Protein AF-0000000086024291 (afdb_homodimer)

Solvent-accessible surface area (backbone atoms only — not comparable to full-atom values): 33727 Å² total; per-residue (Å²): 112,70,75,60,49,56,37,62,75,71,59,58,36,75,56,66,76,34,39,66,57,50,49,51,51,50,52,50,50,51,49,52,50,50,34,53,48,47,9,52,51,49,25,60,63,49,38,69,53,50,64,57,51,56,54,46,50,54,48,50,55,50,48,58,49,35,72,76,39,66,86,44,56,66,59,50,52,50,47,51,48,46,38,44,68,68,46,65,66,74,35,70,47,54,42,56,42,61,39,50,23,36,37,48,34,48,25,42,29,64,17,15,14,38,36,60,66,70,69,81,46,72,66,45,44,53,47,48,54,55,51,31,55,54,38,31,53,53,44,50,54,50,33,49,54,49,24,53,51,50,49,50,53,48,49,50,50,42,50,49,48,41,62,69,54,70,56,84,55,53,45,59,51,48,50,47,44,51,49,51,54,47,49,49,50,42,43,62,65,37,52,47,49,13,54,50,42,26,70,72,34,85,88,43,46,55,66,53,26,40,50,35,47,52,37,44,52,64,17,18,11,40,40,86,64,59,90,54,39,61,68,83,41,94,58,34,50,60,45,20,50,52,49,38,51,47,52,57,51,43,39,40,53,47,52,39,49,52,50,52,50,50,48,44,66,74,42,47,78,51,68,72,66,74,34,65,42,64,64,72,70,67,77,59,80,67,64,86,83,61,75,89,69,85,75,81,76,63,68,52,64,77,82,83,71,83,82,56,74,80,70,68,129,112,69,73,60,48,57,37,61,76,74,59,56,34,74,56,65,76,34,38,67,58,51,49,50,52,50,53,49,51,50,49,52,50,50,34,54,50,45,10,52,50,48,26,61,63,50,37,68,51,49,63,56,50,56,54,47,52,54,47,49,55,50,49,59,48,36,71,76,40,66,85,45,56,66,59,50,51,50,49,51,48,46,38,43,67,68,45,65,67,73,34,67,47,55,44,56,42,60,37,51,23,36,38,47,34,48,26,44,30,64,17,15,14,39,36,60,65,68,68,81,47,71,67,45,44,53,48,48,54,55,51,32,55,54,37,31,53,52,44,50,54,50,33,51,54,50,24,53,52,50,50,52,52,49,48,50,50,42,51,50,49,42,62,69,55,68,56,84,54,52,46,58,51,50,50,48,44,51,50,51,54,47,49,50,50,41,44,62,66,39,52,47,49,14,52,51,43,25,69,73,35,85,88,43,47,55,65,53,25,41,48,36,47,52,36,43,51,65,16,18,12,39,41,85,62,60,88,54,37,61,69,83,42,94,56,34,51,60,44,20,50,51,49,36,51,47,52,56,50,44,37,40,53,46,52,40,48,52,51,50,51,50,48,44,68,73,41,48,78,52,69,73,66,74,37,63,40,60,60,71,71,66,78,59,79,67,63,86,84,62,75,88,68,85,74,81,74,58,66,48,58,75,81,78,67,63,79,59,70,69,74,68,128

Secondary structure (DSSP, 8-state):
-HHHHHHHHS---HHHHTHHHHHHHHHHHHHHHHHHHHHHHHHHHHHHHHHHHHHHHHHHHHHHHHHH-TT-HHHHHHHHHHHHHTT-S--GGGS--HHHHHHHHHHHHTT----SS---SHHHHHHHHHHHHHHHHHHHHHHHHHHHHHHHHHHHHHHHHHHHHT-S-HHHHHHHHHHHHHHHHHIIIIIHHHHHHHHH-TT--HHHHHHHHHHHHTT---SSS-TT--TT-TTHHHHHHHHHHHHHHHHHHHHHHHHHHHHHHHHTTS-----------------TTS------------------GGG--/-HHHHHHHHS---HHHHTHHHHHHHHHHHHHHHHHHHHHHHHHHHHHHHHHHHHHHHHHHHHHHHHHH-GGGHHHHHHHHHHHHHTT-S--GGGS--HHHHHHHHHHHHTT----SS---SHHHHHHHHHHHHHHHHHHHHHHHHHHHHHHHHHHHHHHHHHHHHT-S-HHHHHHHHHHHHHHHHHIIIIIHHHHHHHHH-TT--HHHHHHHHHHHHTT---SSS-TT--TT-TTHHHHHHHHHHHHHHHHHHHHHHHHHHHHHHHHTTS-----------------TTS---------------TTSGGG--

Nearest PDB structures (foldseek):
  3ukm-assembly1_B  TM=8.456E-01  e=2.265E-11  Homo sapiens
  4xdj-assembly1_A  TM=6.735E-01  e=6.629E-10  Homo sapiens
  7sk1-assembly1_A  TM=6.719E-01  e=2.312E-08  Rattus norvegicus
  6w83-assembly1_B  TM=6.095E-01  e=5.092E-08  Mus musculus
  6w8f-assembly1_B  TM=6.114E-01  e=1.073E-07  Mus musculus

InterPro domains:
  IPR003280 Two pore domain potassium channel [PR01333] (107-135)
  IPR003280 Two pore domain potassium channel [PR01333] (218-227)
  IPR003280 Two pore domain potassium channel [PTHR11003] (22-260)
  IPR013099 Potassium channel domain [PF07885] (93-151)
  IPR013099 Potassium channel domain [PF07885] (188-264)

Foldseek 3Di:
DVLVVVCPVVVCPPCNVCVLVVVLVVLVVVLVVLLLVQLVVLCVPAQVVVVVVLVVVLVVVLVVVCVVVVPCNVVSVVVVVVCVVVVVRLQLLAHSDSLNSSLVSLLLQLLLCQVSYDDDDPVSVVCSVVSNVVSVVSLVVSLVSLLVVVVVVLVVVLVVQCVVVVDQASLVSLVVSLVVLVCVLCVVLQQVVLVVQCVQPVPDDSVRSSVCSVSLLVSVNNNPDDFLSPPPRPPSSVRSVVVSVSSSVSNSSVVSSVVSVVVCVVCSPPRPQPQVLPQPPPPPVPPPPDPPDDDDRDRDRDPPPPPPPVPPD/DVLVVVCPVVVCHPCNVCVLVVVLVVLVVVLVVLLLVQLVVLCVPAQVPVVVVLVVVLVVVLVVVCVVVVPCNVVSVVVVVVCVVVVVRLQLLAHSDSLNSSLVSLLLQLLLCQVSYDDDDPVSVVCSVVSNVVSVVSLVVSLVSLLVVVVVVLVVVLVVQCVVPVDPASLVSLVVSLVVLVCVLCVVLQQVQLVVQCVQPVPDDSVRSSVCSVSLLVSVNNNPDDFLSPPPRPPSSVRSVVVSVSSSVSNSSVVSSVVSVVVCVVCSPPPPQPQQLPQPPPPPVPPPPDPPDDDDRRRHRDPPPPVPPVPPD

Structure (mmCIF, N/CA/C/O backbone):
data_AF-0000000086024291-model_v1
#
loop_
_entity.id
_entity.type
_entity.pdbx_description
1 polymer 'Potassium channel subfamily K member 1'
#
loop_
_atom_site.group_PDB
_atom_site.id
_atom_site.type_symbol
_atom_site.label_atom_id
_atom_site.label_alt_id
_atom_site.label_comp_id
_atom_site.label_asym_id
_atom_site.label_entity_id
_atom_site.label_seq_id
_atom_site.pdbx_PDB_ins_code
_atom_site.Cartn_x
_atom_site.Cartn_y
_atom_site.Cartn_z
_atom_site.occupancy
_atom_site.B_iso_or_equiv
_atom_site.auth_seq_id
_atom_site.auth_comp_id
_atom_site.auth_asym_id
_atom_site.auth_atom_id
_atom_site.pdbx_PDB_model_num
ATOM 1 N N . MET A 1 1 ? -11.961 5.828 49.125 1 30.41 1 MET A N 1
ATOM 2 C CA . MET A 1 1 ? -12.172 7.141 49.719 1 30.41 1 MET A CA 1
ATOM 3 C C . MET A 1 1 ? -11.219 8.172 49.156 1 30.41 1 MET A C 1
ATOM 5 O O . MET A 1 1 ? -11.609 9.305 48.875 1 30.41 1 MET A O 1
ATOM 9 N N . ALA A 1 2 ? -9.828 7.809 49.125 1 36.5 2 ALA A N 1
ATOM 10 C CA . ALA A 1 2 ? -8.805 8.734 48.688 1 36.5 2 ALA A CA 1
ATOM 11 C C . ALA A 1 2 ? -8.945 9.016 47.188 1 36.5 2 ALA A C 1
ATOM 13 O O . ALA A 1 2 ? -8.594 10.102 46.719 1 36.5 2 ALA A O 1
ATOM 14 N N . PHE A 1 3 ? -9.289 7.992 46.375 1 39.38 3 PHE A N 1
ATOM 15 C CA . PHE A 1 3 ? -9.422 8.148 44.906 1 39.38 3 PHE A CA 1
ATOM 16 C C . PHE A 1 3 ? -10.555 9.117 44.594 1 39.38 3 PHE A C 1
ATOM 18 O O . PHE A 1 3 ? -10.438 9.914 43.656 1 39.38 3 PHE A O 1
ATOM 25 N N . PHE A 1 4 ? -11.602 9.125 45.375 1 42.53 4 PHE A N 1
ATOM 26 C CA . PHE A 1 4 ? -12.742 10.016 45.219 1 42.53 4 PHE A CA 1
ATOM 27 C C . PHE A 1 4 ? -12.359 11.453 45.531 1 42.53 4 PHE A C 1
ATOM 29 O O . PHE A 1 4 ? -12.891 12.391 44.938 1 42.53 4 PHE A O 1
ATOM 36 N N . HIS A 1 5 ? -11.516 11.625 46.562 1 39.25 5 HIS A N 1
ATOM 37 C CA . HIS A 1 5 ? -11.188 12.977 47 1 39.25 5 HIS A CA 1
ATOM 38 C C . HIS A 1 5 ? -10.312 13.695 45.969 1 39.25 5 HIS A C 1
ATOM 40 O O . HIS A 1 5 ? -10.383 14.922 45.844 1 39.25 5 HIS A O 1
ATOM 46 N N . TYR A 1 6 ? -9.312 12.922 45.438 1 38 6 TYR A N 1
ATOM 47 C CA . TYR A 1 6 ? -8.445 13.617 44.5 1 38 6 TYR A CA 1
ATOM 48 C C . TYR A 1 6 ? -9.227 14.07 43.281 1 38 6 TYR A C 1
ATOM 50 O O . TYR A 1 6 ? -8.891 15.086 42.656 1 38 6 TYR A O 1
ATOM 58 N N . VAL A 1 7 ? -10.305 13.438 42.938 1 44.09 7 VAL A N 1
ATOM 59 C CA . VAL A 1 7 ? -11.211 13.852 41.875 1 44.09 7 VAL A CA 1
ATOM 60 C C . VAL A 1 7 ? -11.867 15.188 42.25 1 44.09 7 VAL A C 1
ATOM 62 O O . VAL A 1 7 ? -12.055 16.047 41.375 1 44.09 7 VAL A O 1
ATOM 65 N N . ILE A 1 8 ? -12.227 15.406 43.469 1 43.28 8 ILE A N 1
ATOM 66 C CA . ILE A 1 8 ? -12.984 16.578 43.906 1 43.28 8 ILE A CA 1
ATOM 67 C C . ILE A 1 8 ? -12.117 17.828 43.781 1 43.28 8 ILE A C 1
ATOM 69 O O . ILE A 1 8 ? -12.586 18.891 43.344 1 43.28 8 ILE A O 1
ATOM 73 N N . LEU A 1 9 ? -10.969 17.922 44.5 1 40.19 9 LEU A N 1
ATOM 74 C CA . LEU A 1 9 ? -10.227 19.156 44.656 1 40.19 9 LEU A CA 1
ATOM 75 C C . LEU A 1 9 ? -9.656 19.641 43.344 1 40.19 9 LEU A C 1
ATOM 77 O O . LEU A 1 9 ? -9.625 20.828 43.062 1 40.19 9 LEU A O 1
ATOM 81 N N . THR A 1 10 ? -8.781 18.859 42.688 1 44.03 10 THR A N 1
ATOM 82 C CA . THR A 1 10 ? -8.133 19.438 41.531 1 44.03 10 THR A CA 1
ATOM 83 C C . THR A 1 10 ? -9 19.25 40.281 1 44.03 10 THR A C 1
ATOM 85 O O . THR A 1 10 ? -8.703 19.812 39.219 1 44.03 10 THR A O 1
ATOM 88 N N . GLY A 1 11 ? -10.336 19.047 40.312 1 46.47 11 GLY A N 1
ATOM 89 C CA . GLY A 1 11 ? -11.398 18.844 39.312 1 46.47 11 GLY A CA 1
ATOM 90 C C . GLY A 1 11 ? -10.961 18.031 38.125 1 46.47 11 GLY A C 1
ATOM 91 O O . GLY A 1 11 ? -11.703 17.922 37.125 1 46.47 11 GLY A O 1
ATOM 92 N N . LYS A 1 12 ? -9.734 18.156 37.75 1 50 12 LYS A N 1
ATOM 93 C CA . LYS A 1 12 ? -9.281 17.484 36.531 1 50 12 LYS A CA 1
ATOM 94 C C . LYS A 1 12 ? -9.328 15.969 36.688 1 50 12 LYS A C 1
ATOM 96 O O . LYS A 1 12 ? -8.727 15.414 37.594 1 50 12 LYS A O 1
ATOM 101 N N . THR A 1 13 ? -10.453 15.281 36.406 1 50.88 13 THR A N 1
ATOM 102 C CA . THR A 1 13 ? -10.68 13.844 36.469 1 50.88 13 THR A CA 1
ATOM 103 C C . THR A 1 13 ? -9.641 13.109 35.594 1 50.88 13 THR A C 1
ATOM 105 O O . THR A 1 13 ? -9 13.711 34.75 1 50.88 13 THR A O 1
ATOM 108 N N . PHE A 1 14 ? -9.211 11.891 36.219 1 53.06 14 PHE A N 1
ATOM 109 C CA . PHE A 1 14 ? -8.305 11 35.5 1 53.06 14 PHE A CA 1
ATOM 110 C C . PHE A 1 14 ? -8.555 11.078 34 1 53.06 14 PHE A C 1
ATOM 112 O O . PHE A 1 14 ? -7.613 11.047 33.188 1 53.06 14 PHE A O 1
ATOM 119 N N . TYR A 1 15 ? -9.766 11.25 33.719 1 54.44 15 TYR A N 1
ATOM 120 C CA . TYR A 1 15 ? -10.172 11.328 32.312 1 54.44 15 TYR A CA 1
ATOM 121 C C . TYR A 1 15 ? -9.648 12.602 31.672 1 54.44 15 TYR A C 1
ATOM 123 O O . TYR A 1 15 ? -9.172 12.578 30.547 1 54.44 15 TYR A O 1
ATOM 131 N N . THR A 1 16 ? -9.766 13.656 32.375 1 56.88 16 THR A N 1
ATOM 132 C CA . THR A 1 16 ? -9.375 14.93 31.797 1 56.88 16 THR A CA 1
ATOM 133 C C . THR A 1 16 ? -7.855 15 31.625 1 56.88 16 THR A C 1
ATOM 135 O O . THR A 1 16 ? -7.355 15.594 30.672 1 56.88 16 THR A O 1
ATOM 138 N N . LYS A 1 17 ? -7.102 14.461 32.594 1 57.62 17 LYS A N 1
ATOM 139 C CA . LYS A 1 17 ? -5.641 14.516 32.531 1 57.62 17 LYS A CA 1
ATOM 140 C C . LYS A 1 17 ? -5.078 13.562 31.5 1 57.62 17 LYS A C 1
ATOM 142 O O . LYS A 1 17 ? -4.055 13.844 30.875 1 57.62 17 LYS A O 1
ATOM 147 N N . ASN A 1 18 ? -5.824 12.461 31.406 1 67.44 18 ASN A N 1
ATOM 148 C CA . ASN A 1 18 ? -5.262 11.438 30.531 1 67.44 18 ASN A CA 1
ATOM 149 C C . ASN A 1 18 ? -6.145 11.211 29.297 1 67.44 18 ASN A C 1
ATOM 151 O O . ASN A 1 18 ? -6.23 10.094 28.797 1 67.44 18 ASN A O 1
ATOM 155 N N . LYS A 1 19 ? -6.887 12.289 29.031 1 73.12 19 LYS A N 1
ATOM 156 C CA . LYS A 1 19 ? -7.875 12.18 27.953 1 73.12 19 LYS A CA 1
ATOM 157 C C . LYS A 1 19 ? -7.238 11.656 26.672 1 73.12 19 LYS A C 1
ATOM 159 O O . LYS A 1 19 ? -7.809 10.789 26 1 73.12 19 LYS A O 1
ATOM 164 N N . VAL A 1 20 ? -6.125 12.125 26.469 1 75.62 20 VAL A N 1
ATOM 165 C CA . VAL A 1 20 ? -5.465 11.711 25.234 1 75.62 20 VAL A CA 1
ATOM 166 C C . VAL A 1 20 ? -5.043 10.25 25.328 1 75.62 20 VAL A C 1
ATOM 168 O O . VAL A 1 20 ? -5.25 9.469 24.391 1 75.62 20 VAL A O 1
ATOM 171 N N . GLY A 1 21 ? -4.543 9.891 26.5 1 79.38 21 GLY A N 1
ATOM 172 C CA . GLY A 1 21 ? -4.133 8.508 26.703 1 79.38 21 GLY A CA 1
ATOM 173 C C . GLY A 1 21 ? -5.297 7.535 26.703 1 79.38 21 GLY A C 1
ATOM 174 O O . GLY A 1 21 ? -5.188 6.441 26.141 1 79.38 21 GLY A O 1
ATOM 175 N N . LEU A 1 22 ? -6.34 7.961 27.25 1 82.56 22 LEU A N 1
ATOM 176 C CA . LEU A 1 22 ? -7.523 7.109 27.297 1 82.56 22 LEU A CA 1
ATOM 177 C C . LEU A 1 22 ? -8.141 6.957 25.922 1 82.56 22 LEU A C 1
ATOM 179 O O . LEU A 1 22 ? -8.609 5.875 25.562 1 82.56 22 LEU A O 1
ATOM 183 N N . SER A 1 23 ? -8.109 8.023 25.203 1 84.44 23 SER A N 1
ATOM 184 C CA . SER A 1 23 ? -8.625 7.961 23.844 1 84.44 23 SER A CA 1
ATOM 185 C C . SER A 1 23 ? -7.785 7.031 22.969 1 84.44 23 SER A C 1
ATOM 187 O O . SER A 1 23 ? -8.32 6.273 22.156 1 84.44 23 SER A O 1
ATOM 189 N N . LEU A 1 24 ? -6.539 7.098 23.219 1 86.94 24 LEU A N 1
ATOM 190 C CA . LEU A 1 24 ? -5.629 6.234 22.484 1 86.94 24 LEU A CA 1
ATOM 191 C C . LEU A 1 24 ? -5.867 4.766 22.828 1 86.94 24 LEU A C 1
ATOM 193 O O . LEU A 1 24 ? -5.902 3.912 21.953 1 86.94 24 LEU A O 1
ATOM 197 N N . PHE A 1 25 ? -6.008 4.586 24.078 1 88.12 25 PHE A N 1
ATOM 198 C CA . PHE A 1 25 ? -6.262 3.229 24.531 1 88.12 25 PHE A CA 1
ATOM 199 C C . PHE A 1 25 ? -7.586 2.705 24 1 88.12 25 PHE A C 1
ATOM 201 O O . PHE A 1 25 ? -7.66 1.575 23.516 1 88.12 25 PHE A O 1
ATOM 208 N N . PHE A 1 26 ? -8.578 3.492 24.031 1 88.81 26 PHE A N 1
ATOM 209 C CA . PHE A 1 26 ? -9.898 3.104 23.547 1 88.81 26 PHE A CA 1
ATOM 210 C C . PHE A 1 26 ? -9.867 2.838 22.047 1 88.81 26 PHE A C 1
ATOM 212 O O . PHE A 1 26 ? -10.398 1.829 21.578 1 88.81 26 PHE A O 1
ATOM 219 N N . LEU A 1 27 ? -9.273 3.666 21.328 1 90.12 27 LEU A N 1
ATOM 220 C CA . LEU A 1 27 ? -9.219 3.516 19.875 1 90.12 27 LEU A CA 1
ATOM 221 C C . LEU A 1 27 ? -8.414 2.279 19.5 1 90.12 27 LEU A C 1
ATOM 223 O O . LEU A 1 27 ? -8.719 1.623 18.5 1 90.12 27 LEU A O 1
ATOM 227 N N . THR A 1 28 ? -7.434 1.998 20.281 1 91.88 28 THR A N 1
ATOM 228 C CA . THR A 1 28 ? -6.645 0.797 20.031 1 91.88 28 THR A CA 1
ATOM 229 C C . THR A 1 28 ? -7.484 -0.458 20.25 1 91.88 28 THR A C 1
ATOM 231 O O . THR A 1 28 ? -7.422 -1.397 19.453 1 91.88 28 THR A O 1
ATOM 234 N N . ILE A 1 29 ? -8.312 -0.429 21.266 1 92.75 29 ILE A N 1
ATOM 235 C CA . ILE A 1 29 ? -9.188 -1.562 21.547 1 92.75 29 ILE A CA 1
ATOM 236 C C . ILE A 1 29 ? -10.234 -1.698 20.438 1 92.75 29 ILE A C 1
ATOM 238 O O . ILE A 1 29 ? -10.539 -2.809 20 1 92.75 29 ILE A O 1
ATOM 242 N N . VAL A 1 30 ? -10.766 -0.635 20.016 1 93.06 30 VAL A N 1
ATOM 243 C CA . VAL A 1 30 ? -11.742 -0.629 18.922 1 93.06 30 VAL A CA 1
ATOM 244 C C . VAL A 1 30 ? -11.109 -1.219 17.656 1 93.06 30 VAL A C 1
ATOM 246 O O . VAL A 1 30 ? -11.75 -2.002 16.953 1 93.06 30 VAL A O 1
ATOM 249 N N . LEU A 1 31 ? -9.906 -0.853 17.438 1 94.31 31 LEU A N 1
ATOM 250 C CA . LEU A 1 31 ? -9.219 -1.36 16.25 1 94.31 31 LEU A CA 1
ATOM 251 C C . LEU A 1 31 ? -9.008 -2.865 16.344 1 94.31 31 LEU A C 1
ATOM 253 O O . LEU A 1 31 ? -9.188 -3.592 15.367 1 94.31 31 LEU A O 1
ATOM 257 N N . ILE A 1 32 ? -8.641 -3.33 17.531 1 95 32 ILE A N 1
ATOM 258 C CA . ILE A 1 32 ? -8.414 -4.754 17.75 1 95 32 ILE A CA 1
ATOM 259 C C . ILE A 1 32 ? -9.719 -5.523 17.547 1 95 32 ILE A C 1
ATOM 261 O O . ILE A 1 32 ? -9.734 -6.57 16.891 1 95 32 ILE A O 1
ATOM 265 N N . CYS A 1 33 ? -10.805 -5.023 17.984 1 95.44 33 CYS A N 1
ATOM 266 C CA . CYS A 1 33 ? -12.117 -5.645 17.797 1 95.44 33 CYS A CA 1
ATOM 267 C C . CYS A 1 33 ? -12.531 -5.602 16.344 1 95.44 33 CYS A C 1
ATOM 269 O O . CYS A 1 33 ? -13.125 -6.559 15.828 1 95.44 33 CYS A O 1
ATOM 271 N N . TYR A 1 34 ? -12.242 -4.492 15.758 1 96.31 34 TYR A N 1
ATOM 272 C CA . TYR A 1 34 ? -12.555 -4.344 14.344 1 96.31 34 TYR A CA 1
ATOM 273 C C . TYR A 1 34 ? -11.805 -5.375 13.508 1 96.31 34 TYR A C 1
ATOM 275 O O . TYR A 1 34 ? -12.359 -5.949 12.57 1 96.31 34 TYR A O 1
ATOM 283 N N . ILE A 1 35 ? -10.57 -5.613 13.852 1 97.44 35 ILE A N 1
ATOM 284 C CA . ILE A 1 35 ? -9.75 -6.605 13.156 1 97.44 35 ILE A CA 1
ATOM 285 C C . ILE A 1 35 ? -10.328 -8 13.391 1 97.44 35 ILE A C 1
ATOM 287 O O . ILE A 1 35 ? -10.477 -8.781 12.453 1 97.44 35 ILE A O 1
ATOM 291 N N . ALA A 1 36 ? -10.656 -8.289 14.633 1 96.19 36 ALA A N 1
ATOM 292 C CA . ALA A 1 36 ? -11.227 -9.594 14.977 1 96.19 36 ALA A CA 1
ATOM 293 C C . ALA A 1 36 ? -12.547 -9.82 14.242 1 96.19 36 ALA A C 1
ATOM 295 O O . ALA A 1 36 ? -12.805 -10.914 13.742 1 96.19 36 ALA A O 1
ATOM 296 N N . PHE A 1 37 ? -13.297 -8.758 14.172 1 96.88 37 PHE A N 1
ATOM 297 C CA . PHE A 1 37 ? -14.578 -8.836 13.492 1 96.88 37 PHE A CA 1
ATOM 298 C C . PHE A 1 37 ? -14.383 -9.094 12 1 96.88 37 PHE A C 1
ATOM 300 O O . PHE A 1 37 ? -15.07 -9.938 11.422 1 96.88 37 PHE A O 1
ATOM 307 N N . GLY A 1 38 ? -13.555 -8.383 11.398 1 97.19 38 GLY A N 1
ATOM 308 C CA . GLY A 1 38 ? -13.289 -8.594 9.984 1 97.19 38 GLY A CA 1
ATOM 309 C C . GLY A 1 38 ? -12.805 -10 9.68 1 97.19 38 GLY A C 1
ATOM 310 O O . GLY A 1 38 ? -13.242 -10.609 8.695 1 97.19 38 GLY A O 1
ATOM 311 N N . ALA A 1 39 ? -11.875 -10.477 10.523 1 96.31 39 ALA A N 1
ATOM 312 C CA . ALA A 1 39 ? -11.352 -11.828 10.328 1 96.31 39 ALA A CA 1
ATOM 313 C C . ALA A 1 39 ? -12.461 -12.867 10.422 1 96.31 39 ALA A C 1
ATOM 315 O O . ALA A 1 39 ? -12.5 -13.812 9.633 1 96.31 39 ALA A O 1
ATOM 316 N N . PHE A 1 40 ? -13.352 -12.648 11.344 1 95.38 40 PHE A N 1
ATOM 317 C CA . PHE A 1 40 ? -14.469 -13.57 11.547 1 95.38 40 PHE A CA 1
ATOM 318 C C . PHE A 1 40 ? -15.398 -13.57 10.336 1 95.38 40 PHE A C 1
ATOM 320 O O . PHE A 1 40 ? -15.828 -14.625 9.883 1 95.38 40 PHE A O 1
ATOM 327 N N . VAL A 1 41 ? -15.695 -12.461 9.812 1 95.62 41 VAL A N 1
ATOM 328 C CA . VAL A 1 41 ? -16.609 -12.336 8.68 1 95.62 41 VAL A CA 1
ATOM 329 C C . VAL A 1 41 ? -15.969 -12.93 7.43 1 95.62 41 VAL A C 1
ATOM 331 O O . VAL A 1 41 ? -16.609 -13.68 6.691 1 95.62 41 VAL A O 1
ATOM 334 N N . PHE A 1 42 ? -14.727 -12.633 7.176 1 95 42 PHE A N 1
ATOM 335 C CA . PHE A 1 42 ? -14.039 -13.164 6.008 1 95 42 PHE A CA 1
ATOM 336 C C . PHE A 1 42 ? -13.969 -14.688 6.07 1 95 42 PHE A C 1
ATOM 338 O O . PHE A 1 42 ? -14.141 -15.367 5.055 1 95 42 PHE A O 1
ATOM 345 N N . GLN A 1 43 ? -13.641 -15.172 7.258 1 92.56 43 GLN A N 1
ATOM 346 C CA . GLN A 1 43 ? -13.586 -16.625 7.418 1 92.56 43 GLN A CA 1
ATOM 347 C C . GLN A 1 43 ? -14.945 -17.25 7.113 1 92.56 43 GLN A C 1
ATOM 349 O O . GLN A 1 43 ? -15.016 -18.312 6.473 1 92.56 43 GLN A O 1
ATOM 354 N N . GLY A 1 44 ? -16.016 -16.656 7.555 1 90.31 44 GLY A N 1
ATOM 355 C CA . GLY A 1 44 ? -17.359 -17.172 7.348 1 90.31 44 GLY A CA 1
ATOM 356 C C . GLY A 1 44 ? -17.812 -17.125 5.898 1 90.31 44 GLY A C 1
ATOM 357 O O . GLY A 1 44 ? -18.391 -18.094 5.387 1 90.31 44 GLY A O 1
ATOM 358 N N . ILE A 1 45 ? -17.531 -16.109 5.18 1 90.25 45 ILE A N 1
ATOM 359 C CA . ILE A 1 45 ? -17.984 -15.891 3.814 1 90.25 45 ILE A CA 1
ATOM 360 C C . ILE A 1 45 ? -17.125 -16.703 2.848 1 90.25 45 ILE A C 1
ATOM 362 O O . ILE A 1 45 ? -17.656 -17.406 1.98 1 90.25 45 ILE A O 1
ATOM 366 N N . GLU A 1 46 ? -15.797 -16.609 2.965 1 90.25 46 GLU A N 1
ATOM 367 C CA . GLU A 1 46 ? -14.891 -17.203 1.987 1 90.25 46 GLU A CA 1
ATOM 368 C C . GLU A 1 46 ? -14.508 -18.625 2.377 1 90.25 46 GLU A C 1
ATOM 370 O O . GLU A 1 46 ? -14.195 -19.453 1.515 1 90.25 46 GLU A O 1
ATOM 375 N N . GLY A 1 47 ? -14.375 -18.969 3.615 1 81.31 47 GLY A N 1
ATOM 376 C CA . GLY A 1 47 ? -14.008 -20.297 4.066 1 81.31 47 GLY A CA 1
ATOM 377 C C . GLY A 1 47 ? -14.961 -21.375 3.604 1 81.31 47 GLY A C 1
ATOM 378 O O . GLY A 1 47 ? -14.539 -22.484 3.248 1 81.31 47 GLY A O 1
ATOM 379 N N . ARG A 1 48 ? -16.203 -21.094 3.498 1 73.88 48 ARG A N 1
ATOM 380 C CA . ARG A 1 48 ? -17.234 -22.047 3.113 1 73.88 48 ARG A CA 1
ATOM 381 C C . ARG A 1 48 ? -17.156 -22.375 1.624 1 73.88 48 ARG A C 1
ATOM 383 O O . ARG A 1 48 ? -17.375 -23.516 1.216 1 73.88 48 ARG A O 1
ATOM 390 N N . THR A 1 49 ? -16.703 -21.344 0.782 1 67.25 49 THR A N 1
ATOM 391 C CA . THR A 1 49 ? -16.719 -21.5 -0.669 1 67.25 49 THR A CA 1
ATOM 392 C C . THR A 1 49 ? -15.445 -22.172 -1.159 1 67.25 49 THR A C 1
ATOM 394 O O . THR A 1 49 ? -15.453 -22.844 -2.188 1 67.25 49 THR A O 1
ATOM 397 N N . GLN A 1 50 ? -14.25 -21.875 -0.622 1 64.38 50 GLN A N 1
ATOM 398 C CA . GLN A 1 50 ? -12.945 -22.359 -1.062 1 64.38 50 GLN A CA 1
ATOM 399 C C . GLN A 1 50 ? -12.914 -23.891 -1.125 1 64.38 50 GLN A C 1
ATOM 401 O O . GLN A 1 50 ? -12.375 -24.453 -2.072 1 64.38 50 GLN A O 1
ATOM 406 N N . GLY A 1 51 ? -13.328 -24.516 -0.089 1 56.44 51 GLY A N 1
ATOM 407 C CA . GLY A 1 51 ? -13.281 -25.969 -0.06 1 56.44 51 GLY A CA 1
ATOM 408 C C . GLY A 1 51 ? -13.984 -26.609 -1.241 1 56.44 51 GLY A C 1
ATOM 409 O O . GLY A 1 51 ? -13.461 -27.547 -1.85 1 56.44 51 GLY A O 1
ATOM 410 N N . ILE A 1 52 ? -14.961 -26.016 -1.699 1 55.81 52 ILE A N 1
ATOM 411 C CA . ILE A 1 52 ? -15.781 -26.578 -2.76 1 55.81 52 ILE A CA 1
ATOM 412 C C . ILE A 1 52 ? -15.102 -26.375 -4.109 1 55.81 52 ILE A C 1
ATOM 414 O O . ILE A 1 52 ? -15.039 -27.297 -4.93 1 55.81 52 ILE A O 1
ATOM 418 N N . GLU A 1 53 ? -14.469 -25.203 -4.332 1 58.94 53 GLU A N 1
ATOM 419 C CA . GLU A 1 53 ? -13.914 -24.828 -5.629 1 58.94 53 GLU A CA 1
ATOM 420 C C . GLU A 1 53 ? -12.617 -25.594 -5.91 1 58.94 53 GLU A C 1
ATOM 422 O O . GLU A 1 53 ? -12.398 -26.062 -7.027 1 58.94 53 GLU A O 1
ATOM 427 N N . ASN A 1 54 ? -11.75 -25.609 -4.949 1 58.31 54 ASN A N 1
ATOM 428 C CA . ASN A 1 54 ? -10.492 -26.312 -5.148 1 58.31 54 ASN A CA 1
ATOM 429 C C . ASN A 1 54 ? -10.711 -27.797 -5.469 1 58.31 54 ASN A C 1
ATOM 431 O O . ASN A 1 54 ? -10.031 -28.344 -6.332 1 58.31 54 ASN A O 1
ATOM 435 N N . SER A 1 55 ? -11.602 -28.312 -4.75 1 56.97 55 SER A N 1
ATOM 436 C CA . SER A 1 55 ? -11.891 -29.719 -4.984 1 56.97 55 SER A CA 1
ATOM 437 C C . SER A 1 55 ? -12.445 -29.938 -6.387 1 56.97 55 SER A C 1
ATOM 439 O O . SER A 1 55 ? -12.086 -30.906 -7.055 1 56.97 55 SER A O 1
ATOM 441 N N . LYS A 1 56 ? -13.188 -29 -6.855 1 60.38 56 LYS A N 1
ATOM 442 C CA . LYS A 1 56 ? -13.797 -29.125 -8.172 1 60.38 56 LYS A CA 1
ATOM 443 C C . LYS A 1 56 ? -12.758 -28.953 -9.281 1 60.38 56 LYS A C 1
ATOM 445 O O . LYS A 1 56 ? -12.789 -29.688 -10.281 1 60.38 56 LYS A O 1
ATOM 450 N N . LYS A 1 57 ? -11.906 -28.016 -9.133 1 61.28 57 LYS A N 1
ATOM 451 C CA . LYS A 1 57 ? -10.891 -27.766 -10.156 1 61.28 57 LYS A CA 1
ATOM 452 C C . LYS A 1 57 ? -9.961 -28.953 -10.312 1 61.28 57 LYS A C 1
ATOM 454 O O . LYS A 1 57 ? -9.641 -29.359 -11.43 1 61.28 57 LYS A O 1
ATOM 459 N N . ILE A 1 58 ? -9.516 -29.406 -9.25 1 61.44 58 ILE A N 1
ATOM 460 C CA . ILE A 1 58 ? -8.617 -30.562 -9.266 1 61.44 58 ILE A CA 1
ATOM 461 C C . ILE A 1 58 ? -9.32 -31.75 -9.906 1 61.44 58 ILE A C 1
ATOM 463 O O . ILE A 1 58 ? -8.727 -32.469 -10.711 1 61.44 58 ILE A O 1
ATOM 467 N N . LEU A 1 59 ? -10.594 -31.828 -9.578 1 63.22 59 LEU A N 1
ATOM 468 C CA . LEU A 1 59 ? -11.367 -32.938 -10.109 1 63.22 59 LEU A CA 1
ATOM 469 C C . LEU A 1 59 ? -11.578 -32.781 -11.609 1 63.22 59 LEU A C 1
ATOM 471 O O . LEU A 1 59 ? -11.508 -33.75 -12.359 1 63.22 59 LEU A O 1
ATOM 475 N N . ASN A 1 60 ? -11.75 -31.594 -12.055 1 64.62 60 ASN A N 1
ATOM 476 C CA . ASN A 1 60 ? -11.953 -31.344 -13.477 1 64.62 60 ASN A CA 1
ATOM 477 C C . ASN A 1 60 ? -10.688 -31.594 -14.281 1 64.62 60 ASN A C 1
ATOM 479 O O . ASN A 1 60 ? -10.742 -32.156 -15.375 1 64.62 60 ASN A O 1
ATOM 483 N N . ILE A 1 61 ? -9.578 -31.141 -13.766 1 64.44 61 ILE A N 1
ATOM 484 C CA . ILE A 1 61 ? -8.305 -31.359 -14.445 1 64.44 61 ILE A CA 1
ATOM 485 C C . ILE A 1 61 ? -8.016 -32.844 -14.508 1 64.44 61 ILE A C 1
ATOM 487 O O . ILE A 1 61 ? -7.602 -33.375 -15.555 1 64.44 61 ILE A O 1
ATOM 491 N N . LYS A 1 62 ? -8.281 -33.469 -13.461 1 66.75 62 LYS A N 1
ATOM 492 C CA . LYS A 1 62 ? -8.07 -34.906 -13.391 1 66.75 62 LYS A CA 1
ATOM 493 C C . LYS A 1 62 ? -8.945 -35.656 -14.398 1 66.75 62 LYS A C 1
ATOM 495 O O . LYS A 1 62 ? -8.469 -36.531 -15.109 1 66.75 62 LYS A O 1
ATOM 500 N N . ASP A 1 63 ? -10.156 -35.219 -14.445 1 70.69 63 ASP A N 1
ATOM 501 C CA . ASP A 1 63 ? -11.109 -35.875 -15.336 1 70.69 63 ASP A CA 1
ATOM 502 C C . ASP A 1 63 ? -10.742 -35.656 -16.797 1 70.69 63 ASP A C 1
ATOM 504 O O . ASP A 1 63 ? -10.852 -36.562 -17.625 1 70.69 63 ASP A O 1
ATOM 508 N N . SER A 1 64 ? -10.305 -34.5 -17.109 1 70.5 64 SER A N 1
ATOM 509 C CA . SER A 1 64 ? -9.969 -34.188 -18.484 1 70.5 64 SER A CA 1
ATOM 510 C C . SER A 1 64 ? -8.75 -34.969 -18.969 1 7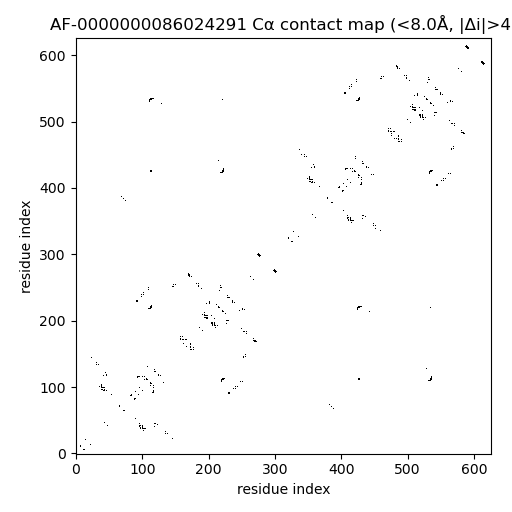0.5 64 SER A C 1
ATOM 512 O O . SER A 1 64 ? -8.695 -35.375 -20.125 1 70.5 64 SER A O 1
ATOM 514 N N . ILE A 1 65 ? -7.828 -35.188 -18.141 1 69.38 65 ILE A N 1
ATOM 515 C CA . ILE A 1 65 ? -6.617 -35.906 -18.484 1 69.38 65 ILE A CA 1
ATOM 516 C C . ILE A 1 65 ? -6.918 -37.406 -18.547 1 69.38 65 ILE A C 1
ATOM 518 O O . ILE A 1 65 ? -6.434 -38.094 -19.438 1 69.38 65 ILE A O 1
ATOM 522 N N . LEU A 1 66 ? -7.75 -37.812 -17.672 1 74.38 66 LEU A N 1
ATOM 523 C CA . LEU A 1 66 ? -8.094 -39.219 -17.594 1 74.38 66 LEU A CA 1
ATOM 524 C C . LEU A 1 66 ? -8.945 -39.656 -18.781 1 74.38 66 LEU A C 1
ATOM 526 O O . LEU A 1 66 ? -8.906 -40.812 -19.219 1 74.38 66 LEU A O 1
ATOM 530 N N . LYS A 1 67 ? -9.703 -38.719 -19.219 1 74.62 67 LYS A N 1
ATOM 531 C CA . LYS A 1 67 ? -10.484 -39 -20.422 1 74.62 67 LYS A CA 1
ATOM 532 C C . LYS A 1 67 ? -9.578 -39.281 -21.609 1 74.62 67 LYS A C 1
ATOM 534 O O . LYS A 1 67 ? -9.891 -40.156 -22.453 1 74.62 67 LYS A O 1
ATOM 539 N N . LYS A 1 68 ? -8.445 -38.594 -21.641 1 72.94 68 LYS A N 1
ATOM 540 C CA . LYS A 1 68 ? -7.516 -38.781 -22.75 1 72.94 68 LYS A CA 1
ATOM 541 C C . LYS A 1 68 ? -6.555 -39.938 -22.484 1 72.94 68 LYS A C 1
ATOM 543 O O . LYS A 1 68 ? -6.18 -40.656 -23.406 1 72.94 68 LYS A O 1
ATOM 548 N N . TYR A 1 69 ? -6.164 -40.031 -21.266 1 70.88 69 TYR A N 1
ATOM 549 C CA . TYR A 1 69 ? -5.223 -41.094 -20.891 1 70.88 69 TYR A CA 1
ATOM 550 C C . TYR A 1 69 ? -5.742 -41.906 -19.719 1 70.88 69 TYR A C 1
ATOM 552 O O . TYR A 1 69 ? -5.312 -41.688 -18.578 1 70.88 69 TYR A O 1
ATOM 560 N N . PRO A 1 70 ? -6.68 -42.75 -19.969 1 69.31 70 PRO A N 1
ATOM 561 C CA . PRO A 1 70 ? -7.348 -43.5 -18.906 1 69.31 70 PRO A CA 1
ATOM 562 C C . PRO A 1 70 ? -6.383 -44.375 -18.094 1 69.31 70 PRO A C 1
ATOM 564 O O . PRO A 1 70 ? -6.648 -44.688 -16.938 1 69.31 70 PRO A O 1
ATOM 567 N N . GLN A 1 71 ? -5.227 -44.75 -18.672 1 70.19 71 GLN A N 1
ATOM 568 C CA . GLN A 1 71 ? -4.344 -45.688 -18 1 70.19 71 GLN A CA 1
ATOM 569 C C . GLN A 1 71 ? -3.371 -44.969 -17.062 1 70.19 71 GLN A C 1
ATOM 571 O O . GLN A 1 71 ? -2.678 -45.594 -16.266 1 70.19 71 GLN A O 1
ATOM 576 N N . SER A 1 72 ? -3.381 -43.688 -17.062 1 67.56 72 SER A N 1
ATOM 577 C CA . SER A 1 72 ? -2.324 -42.969 -16.359 1 67.56 72 SER A CA 1
ATOM 578 C C . SER A 1 72 ? -2.85 -42.312 -15.078 1 67.56 72 SER A C 1
ATOM 580 O O . SER A 1 72 ? -2.422 -41.219 -14.711 1 67.56 72 SER A O 1
ATOM 582 N N . VAL A 1 73 ? -3.781 -43 -14.422 1 71.5 73 VAL A N 1
ATOM 583 C CA . VAL A 1 73 ? -4.402 -42.469 -13.227 1 71.5 73 VAL A CA 1
ATOM 584 C C . VAL A 1 73 ? -3.348 -42.25 -12.141 1 71.5 73 VAL A C 1
ATOM 586 O O . VAL A 1 73 ? -3.344 -41.25 -11.445 1 71.5 73 VAL A O 1
ATOM 589 N N . GLU A 1 74 ? -2.459 -43.156 -12.047 1 70.81 74 GLU A N 1
ATOM 590 C CA . GLU A 1 74 ? -1.451 -43.094 -10.992 1 70.81 74 GLU A CA 1
ATOM 591 C C . GLU A 1 74 ? -0.483 -41.938 -11.219 1 70.81 74 GLU A C 1
ATOM 593 O O . GLU A 1 74 ? -0.117 -41.219 -10.273 1 70.81 74 GLU A O 1
ATOM 598 N N . VAL A 1 75 ? -0.159 -41.75 -12.484 1 68.25 75 VAL A N 1
ATOM 599 C CA . VAL A 1 75 ? 0.805 -40.719 -12.82 1 68.25 75 VAL A CA 1
ATOM 600 C C . VAL A 1 75 ? 0.189 -39.344 -12.578 1 68.25 75 VAL A C 1
ATOM 602 O O . VAL A 1 75 ? 0.845 -38.438 -12.031 1 68.25 75 VAL A O 1
ATOM 605 N N . ILE A 1 76 ? -1.041 -39.219 -12.867 1 71 76 ILE A N 1
ATOM 606 C CA . ILE A 1 76 ? -1.737 -37.969 -12.711 1 71 76 ILE A CA 1
ATOM 607 C C . ILE A 1 76 ? -1.923 -37.656 -11.227 1 71 76 ILE A C 1
ATOM 609 O O . ILE A 1 76 ? -1.722 -36.5 -10.797 1 71 76 ILE A O 1
ATOM 613 N N . ASP A 1 77 ? -2.256 -38.656 -10.523 1 68.56 77 ASP A N 1
ATOM 614 C CA . ASP A 1 77 ? -2.42 -38.469 -9.086 1 68.56 77 ASP A CA 1
ATOM 615 C C . ASP A 1 77 ? -1.097 -38.062 -8.438 1 68.56 77 ASP A C 1
ATOM 617 O O . ASP A 1 77 ? -1.066 -37.219 -7.551 1 68.56 77 ASP A O 1
ATOM 621 N N . GLU A 1 78 ? -0.081 -38.656 -8.836 1 67.5 78 GLU A N 1
ATOM 622 C CA . GLU A 1 78 ? 1.233 -38.312 -8.297 1 67.5 78 GLU A CA 1
ATOM 623 C C . GLU A 1 78 ? 1.657 -36.906 -8.711 1 67.5 78 GLU A C 1
ATOM 625 O O . GLU A 1 78 ? 2.258 -36.156 -7.918 1 67.5 78 GLU A O 1
ATOM 630 N N . MET A 1 79 ? 1.309 -36.594 -9.93 1 63.56 79 MET A N 1
ATOM 631 C CA . MET A 1 79 ? 1.658 -35.25 -10.406 1 63.56 79 MET A CA 1
ATOM 632 C C . MET A 1 79 ? 0.892 -34.188 -9.641 1 63.56 79 MET A C 1
ATOM 634 O O . MET A 1 79 ? 1.462 -33.156 -9.25 1 63.56 79 MET A O 1
ATOM 638 N N . ILE A 1 80 ? -0.358 -34.438 -9.445 1 64.44 80 ILE A N 1
ATOM 639 C CA . ILE A 1 80 ? -1.184 -33.5 -8.688 1 64.44 80 ILE A CA 1
ATOM 640 C C . ILE A 1 80 ? -0.666 -33.406 -7.254 1 64.44 80 ILE A C 1
ATOM 642 O O . ILE A 1 80 ? -0.605 -32.312 -6.684 1 64.44 80 ILE A O 1
ATOM 646 N N . LYS A 1 81 ? -0.312 -34.531 -6.711 1 62.78 81 LYS A N 1
ATOM 647 C CA . LYS A 1 81 ? 0.26 -34.562 -5.367 1 62.78 81 LYS A CA 1
ATOM 648 C C . LYS A 1 81 ? 1.548 -33.75 -5.309 1 62.78 81 LYS A C 1
ATOM 650 O O . LYS A 1 81 ? 1.757 -32.969 -4.371 1 62.78 81 LYS A O 1
ATOM 655 N N . LYS A 1 82 ? 2.363 -33.938 -6.277 1 60.03 82 LYS A N 1
ATOM 656 C CA . LYS A 1 82 ? 3.629 -33.219 -6.293 1 60.03 82 LYS A CA 1
ATOM 657 C C . LYS A 1 82 ? 3.404 -31.719 -6.523 1 60.03 82 LYS A C 1
ATOM 659 O O . LYS A 1 82 ? 4.105 -30.875 -5.945 1 60.03 82 LYS A O 1
ATOM 664 N N . LEU A 1 83 ? 2.434 -31.5 -7.402 1 57.25 83 LEU A N 1
ATOM 665 C CA . LEU A 1 83 ? 2.104 -30.094 -7.641 1 57.25 83 LEU A CA 1
ATOM 666 C C . LEU A 1 83 ? 1.547 -29.453 -6.379 1 57.25 83 LEU A C 1
ATOM 668 O O . LEU A 1 83 ? 1.838 -28.281 -6.094 1 57.25 83 LEU A O 1
ATOM 672 N N . LYS A 1 84 ? 0.725 -30.266 -5.75 1 54.22 84 LYS A N 1
ATOM 673 C CA . LYS A 1 84 ? 0.213 -29.812 -4.457 1 54.22 84 LYS A CA 1
ATOM 674 C C . LYS A 1 84 ? 1.348 -29.625 -3.457 1 54.22 84 LYS A C 1
ATOM 676 O O . LYS A 1 84 ? 1.342 -28.656 -2.686 1 54.22 84 LYS A O 1
ATOM 681 N N . GLU A 1 85 ? 2.174 -30.625 -3.375 1 51.88 85 GLU A N 1
ATOM 682 C CA . GLU A 1 85 ? 3.314 -30.562 -2.465 1 51.88 85 GLU A CA 1
ATOM 683 C C . GLU A 1 85 ? 4.207 -29.375 -2.775 1 51.88 85 GLU A C 1
ATOM 685 O O . GLU A 1 85 ? 4.797 -28.781 -1.868 1 51.88 85 GLU A O 1
ATOM 690 N N . GLU A 1 86 ? 4.527 -29.297 -3.986 1 47.47 86 GLU A N 1
ATOM 691 C CA . GLU A 1 86 ? 5.367 -28.156 -4.34 1 47.47 86 GLU A CA 1
ATOM 692 C C . GLU A 1 86 ? 4.594 -26.844 -4.238 1 47.47 86 GLU A C 1
ATOM 694 O O . GLU A 1 86 ? 5.062 -25.797 -4.707 1 47.47 86 GLU A O 1
ATOM 699 N N . ASN A 1 87 ? 3.562 -26.828 -3.402 1 45.38 87 ASN A N 1
ATOM 700 C CA . ASN A 1 87 ? 2.775 -25.672 -2.977 1 45.38 87 ASN A CA 1
ATOM 701 C C . ASN A 1 87 ? 2.221 -24.891 -4.168 1 45.38 87 ASN A C 1
ATOM 703 O O . ASN A 1 87 ? 2.064 -23.672 -4.105 1 45.38 87 ASN A O 1
ATOM 707 N N . LEU A 1 88 ? 2.311 -25.531 -5.355 1 43.5 88 LEU A N 1
ATOM 708 C CA . LEU A 1 88 ? 1.788 -24.875 -6.547 1 43.5 88 LEU A CA 1
ATOM 709 C C . LEU A 1 88 ? 0.275 -24.703 -6.453 1 43.5 88 LEU A C 1
ATOM 711 O O . LEU A 1 88 ? -0.302 -23.859 -7.141 1 43.5 88 LEU A O 1
ATOM 715 N N . PHE A 1 89 ? -0.473 -25.641 -5.93 1 43.41 89 PHE A N 1
ATOM 716 C CA . PHE A 1 89 ? -1.91 -25.391 -5.918 1 43.41 89 PHE A CA 1
ATOM 717 C C . PHE A 1 89 ? -2.275 -24.391 -4.832 1 43.41 89 PHE A C 1
ATOM 719 O O . PHE A 1 89 ? -2.896 -23.359 -5.113 1 43.41 89 PHE A O 1
ATOM 726 N N . VAL A 1 90 ? -2.885 -24.891 -3.506 1 48.19 90 VAL A N 1
ATOM 727 C CA . VAL A 1 90 ? -3.375 -23.953 -2.494 1 48.19 90 VAL A CA 1
ATOM 728 C C . VAL A 1 90 ? -2.463 -24 -1.269 1 48.19 90 VAL A C 1
ATOM 730 O O . VAL A 1 90 ? -2.461 -24.984 -0.522 1 48.19 90 VAL A O 1
ATOM 733 N N . ALA A 1 91 ? -1.271 -23.484 -1.331 1 49.09 91 ALA A N 1
ATOM 734 C CA . ALA A 1 91 ? -0.425 -23.375 -0.143 1 49.09 91 ALA A CA 1
ATOM 735 C C . ALA A 1 91 ? -1.242 -22.969 1.079 1 49.09 91 ALA A C 1
ATOM 737 O O . ALA A 1 91 ? -2.299 -22.344 0.949 1 49.09 91 ALA A O 1
ATOM 738 N N . ASP A 1 92 ? -1.047 -23.797 2.227 1 52.44 92 ASP A N 1
ATOM 739 C CA . ASP A 1 92 ? -1.669 -23.453 3.504 1 52.44 92 ASP A CA 1
ATOM 740 C C . ASP A 1 92 ? -1.877 -21.953 3.633 1 52.44 92 ASP A C 1
ATOM 742 O O . ASP A 1 92 ? -2.84 -21.5 4.258 1 52.44 92 ASP A O 1
ATOM 746 N N . ALA A 1 93 ? -1.003 -21.234 2.898 1 55.94 93 ALA A N 1
ATOM 747 C CA . ALA A 1 93 ? -1.029 -19.781 2.932 1 55.94 93 ALA A CA 1
ATOM 748 C C . ALA A 1 93 ? -2.285 -19.234 2.254 1 55.94 93 ALA A C 1
ATOM 750 O O . ALA A 1 93 ? -2.688 -18.094 2.5 1 55.94 93 ALA A O 1
ATOM 751 N N . GLN A 1 94 ? -2.967 -20.156 1.621 1 63.22 94 GLN A N 1
ATOM 752 C CA . GLN A 1 94 ? -4.117 -19.672 0.867 1 63.22 94 GLN A CA 1
ATOM 753 C C . GLN A 1 94 ? -5.422 -20.203 1.455 1 63.22 94 GLN A C 1
ATOM 755 O O . GLN A 1 94 ? -6.49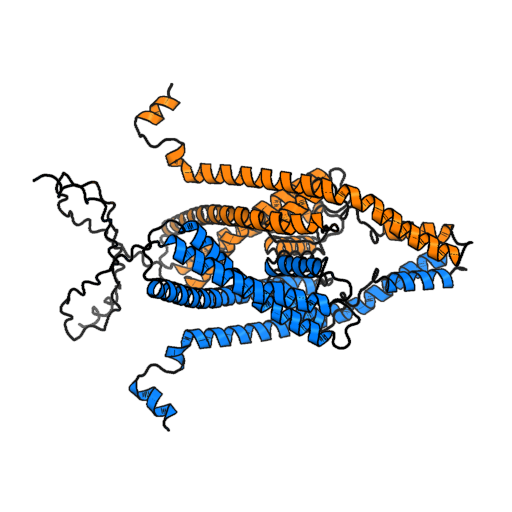6 -20 0.88 1 63.22 94 GLN A O 1
ATOM 760 N N . LYS A 1 95 ? -5.242 -20.781 2.695 1 74.75 95 LYS A N 1
ATOM 761 C CA . LYS A 1 95 ? -6.441 -21.234 3.391 1 74.75 95 LYS A CA 1
ATOM 762 C C . LYS A 1 95 ? -7.055 -20.125 4.227 1 74.75 95 LYS A C 1
ATOM 764 O O . LYS A 1 95 ? -6.336 -19.312 4.816 1 74.75 95 LYS A O 1
ATOM 769 N N . TRP A 1 96 ? -8.328 -20.234 4.199 1 87.25 96 TRP A N 1
ATOM 770 C CA . TRP A 1 96 ? -9.062 -19.203 4.926 1 87.25 96 TRP A CA 1
ATOM 771 C C . TRP A 1 96 ? -9.242 -19.594 6.391 1 87.25 96 TRP A C 1
ATOM 773 O O . TRP A 1 96 ? -10.367 -19.656 6.891 1 87.25 96 TRP A O 1
ATOM 783 N N . THR A 1 97 ? -8.117 -19.859 7.109 1 86.56 97 THR A N 1
ATOM 784 C CA . THR A 1 97 ? -8.117 -20.062 8.555 1 86.56 97 THR A CA 1
ATOM 785 C C . THR A 1 97 ? -8.258 -18.734 9.289 1 86.56 97 THR A C 1
ATOM 787 O O . THR A 1 97 ? -8.086 -17.672 8.695 1 86.56 97 THR A O 1
ATOM 790 N N . TYR A 1 98 ? -8.633 -18.797 10.531 1 90.31 98 TYR A N 1
ATOM 791 C CA . TYR A 1 98 ? -8.836 -17.562 11.266 1 90.31 98 TYR A CA 1
ATOM 792 C C . TYR A 1 98 ? -7.547 -16.75 11.344 1 90.31 98 TYR A C 1
ATOM 794 O O . TYR A 1 98 ? -7.566 -15.523 11.188 1 90.31 98 TYR A O 1
ATOM 802 N N . GLY A 1 99 ? -6.422 -17.406 11.648 1 89.56 99 GLY A N 1
ATOM 803 C CA . GLY A 1 99 ? -5.145 -16.719 11.688 1 89.56 99 GLY A CA 1
ATOM 804 C C . GLY A 1 99 ? -4.805 -16.016 10.375 1 89.56 99 GLY A C 1
ATOM 805 O O . GLY A 1 99 ? -4.344 -14.875 10.375 1 89.56 99 GLY A O 1
ATOM 806 N N . ASN A 1 100 ? -5.078 -16.672 9.289 1 91 100 ASN A N 1
ATOM 807 C CA . ASN A 1 100 ? -4.84 -16.078 7.973 1 91 100 ASN A CA 1
ATOM 808 C C . ASN A 1 100 ? -5.777 -14.906 7.707 1 91 100 ASN A C 1
ATOM 810 O O . ASN A 1 100 ? -5.395 -13.945 7.043 1 91 100 ASN A O 1
ATOM 814 N N . CYS A 1 101 ? -6.984 -15.062 8.227 1 93.56 101 CYS A N 1
ATOM 815 C CA . CYS A 1 101 ? -7.953 -13.984 8.047 1 93.56 101 CYS A CA 1
ATOM 816 C C . CYS A 1 101 ? -7.582 -12.766 8.875 1 93.56 101 CYS A C 1
ATOM 818 O O . CYS A 1 101 ? -7.824 -11.633 8.461 1 93.56 101 CYS A O 1
ATOM 820 N N . VAL A 1 102 ? -6.992 -13.023 10.016 1 95 102 VAL A N 1
ATOM 821 C CA . VAL A 1 102 ? -6.516 -11.906 10.836 1 95 102 VAL A CA 1
ATOM 822 C C . VAL A 1 102 ? -5.398 -11.172 10.094 1 95 102 VAL A C 1
ATOM 824 O O . VAL A 1 102 ? -5.387 -9.938 10.055 1 95 102 VAL A O 1
ATOM 827 N N . LEU A 1 103 ? -4.504 -11.938 9.555 1 94.19 103 LEU A N 1
ATOM 828 C CA . LEU A 1 103 ? -3.42 -11.344 8.781 1 94.19 103 LEU A CA 1
ATOM 829 C C . LEU A 1 103 ? -3.967 -10.555 7.598 1 94.19 103 LEU A C 1
ATOM 831 O O . LEU A 1 103 ? -3.504 -9.445 7.32 1 94.19 103 LEU A O 1
ATOM 835 N N . LEU A 1 104 ? -4.945 -11.086 6.988 1 95.06 104 LEU A N 1
ATOM 836 C CA . LEU A 1 104 ? -5.594 -10.391 5.879 1 95.06 104 LEU A CA 1
ATOM 837 C C . LEU A 1 104 ? -6.23 -9.094 6.352 1 95.06 104 LEU A C 1
ATOM 839 O O . LEU A 1 104 ? -6.062 -8.047 5.719 1 95.06 104 LEU A O 1
ATOM 843 N N . ALA A 1 105 ? -6.922 -9.156 7.391 1 96.56 105 ALA A N 1
ATOM 844 C CA . ALA A 1 105 ? -7.609 -7.988 7.926 1 96.56 105 ALA A CA 1
ATOM 845 C C . ALA A 1 105 ? -6.617 -6.867 8.242 1 96.56 105 ALA A C 1
ATOM 847 O O . ALA A 1 105 ? -6.836 -5.715 7.871 1 96.56 105 ALA A O 1
ATOM 848 N N . VAL A 1 106 ? -5.539 -7.211 8.883 1 96.25 106 VAL A N 1
ATOM 849 C CA . VAL A 1 106 ? -4.535 -6.219 9.258 1 96.25 106 VAL A CA 1
ATOM 850 C C . VAL A 1 106 ? -3.895 -5.629 8 1 96.25 106 VAL A C 1
ATOM 852 O O . VAL A 1 106 ? -3.693 -4.414 7.914 1 96.25 106 VAL A O 1
ATOM 855 N N . THR A 1 107 ? -3.602 -6.445 7.055 1 95.44 107 THR A N 1
ATOM 856 C CA . THR A 1 107 ? -2.943 -5.961 5.848 1 95.44 107 THR A CA 1
ATOM 857 C C . THR A 1 107 ? -3.9 -5.117 5.012 1 95.44 107 THR A C 1
ATOM 859 O O . THR A 1 107 ? -3.475 -4.199 4.309 1 95.44 107 THR A O 1
ATOM 862 N N . LEU A 1 108 ? -5.184 -5.336 5.156 1 96.5 108 LEU A N 1
ATOM 863 C CA . LEU A 1 108 ? -6.184 -4.543 4.449 1 96.5 108 LEU A CA 1
ATOM 864 C C . LEU A 1 108 ? -6.285 -3.143 5.043 1 96.5 108 LEU A C 1
ATOM 866 O O . LEU A 1 108 ? -6.297 -2.15 4.312 1 96.5 108 LEU A O 1
ATOM 870 N N . ILE A 1 109 ? -6.312 -3.096 6.32 1 95.06 109 ILE A N 1
ATOM 871 C CA . ILE A 1 109 ? -6.594 -1.809 6.945 1 95.06 109 ILE A CA 1
ATOM 872 C C . ILE A 1 109 ? -5.312 -0.982 7.027 1 95.06 109 ILE A C 1
ATOM 874 O O . ILE A 1 109 ? -5.363 0.234 7.227 1 95.06 109 ILE A O 1
ATOM 878 N N . THR A 1 110 ? -4.145 -1.611 6.902 1 93.31 110 THR A N 1
ATOM 879 C CA . THR A 1 110 ? -2.873 -0.898 6.875 1 93.31 110 THR A CA 1
ATOM 880 C C . THR A 1 110 ? -2.412 -0.669 5.441 1 93.31 110 THR A C 1
ATOM 882 O O . THR A 1 110 ? -1.349 -0.089 5.207 1 93.31 110 THR A O 1
ATOM 885 N N . SER A 1 111 ? -3.104 -1.209 4.445 1 92.56 111 SER A N 1
ATOM 886 C CA . SER A 1 111 ? -2.857 -1.079 3.012 1 92.56 111 SER A CA 1
ATOM 887 C C . SER A 1 111 ? -1.576 -1.8 2.604 1 92.56 111 SER A C 1
ATOM 889 O O . SER A 1 111 ? -0.941 -1.436 1.611 1 92.56 111 SER A O 1
ATOM 891 N N . ILE A 1 112 ? -1.052 -2.695 3.404 1 94.88 112 ILE A N 1
ATOM 892 C CA . ILE A 1 112 ? 0.084 -3.529 3.029 1 94.88 112 ILE A CA 1
ATOM 893 C C . ILE A 1 112 ? -0.298 -4.422 1.852 1 94.88 112 ILE A C 1
ATOM 895 O O . ILE A 1 11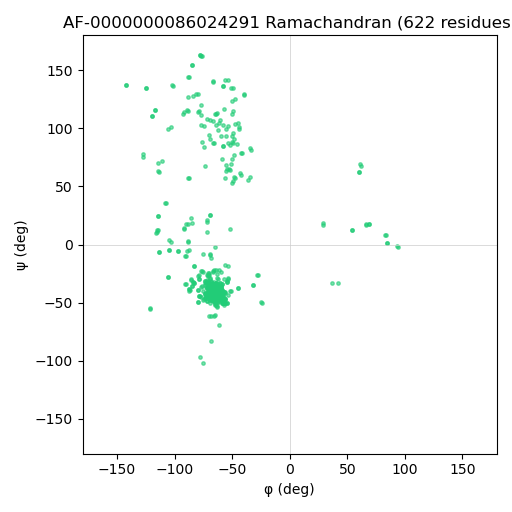2 ? 0.376 -4.422 0.819 1 94.88 112 ILE A O 1
ATOM 899 N N . GLY A 1 113 ? -1.411 -5.215 1.937 1 92.94 113 GLY A N 1
ATOM 900 C CA . GLY A 1 113 ? -1.991 -5.98 0.847 1 92.94 113 GLY A CA 1
ATOM 901 C C . GLY A 1 113 ? -1.048 -7.031 0.288 1 92.94 113 GLY A C 1
ATOM 902 O O . GLY A 1 113 ? -0.715 -7.004 -0.898 1 92.94 113 GLY A O 1
ATOM 903 N N . TYR A 1 114 ? -0.677 -8.062 0.929 1 91.56 114 TYR A N 1
ATOM 904 C CA . TYR A 1 114 ? 0.218 -9.117 0.465 1 91.56 114 TYR A CA 1
ATOM 905 C C . TYR A 1 114 ? -0.381 -9.859 -0.724 1 91.56 114 TYR A C 1
ATOM 907 O O . TYR A 1 114 ? 0.348 -10.352 -1.59 1 91.56 114 TYR A O 1
ATOM 915 N N . GLY A 1 115 ? -1.688 -10.031 -0.707 1 89 115 GLY A N 1
ATOM 916 C CA . GLY A 1 115 ? -2.365 -10.758 -1.769 1 89 115 GLY A CA 1
ATOM 917 C C . GLY A 1 115 ? -2.334 -12.266 -1.571 1 89 115 GLY A C 1
ATOM 918 O O . GLY A 1 115 ? -2.619 -13.023 -2.5 1 89 115 GLY A O 1
ATOM 919 N N . HIS A 1 116 ? -1.851 -12.727 -0.396 1 84 116 HIS A N 1
ATOM 920 C CA . HIS A 1 116 ? -1.857 -14.164 -0.12 1 84 116 HIS A CA 1
ATOM 921 C C . HIS A 1 116 ? -3.281 -14.703 -0.036 1 84 116 HIS A C 1
ATOM 923 O O . HIS A 1 116 ? -3.531 -15.859 -0.372 1 84 116 HIS A O 1
ATOM 929 N N . LEU A 1 117 ? -4.148 -13.891 0.452 1 87.56 117 LEU A N 1
ATOM 930 C CA . LEU A 1 117 ? -5.586 -14.133 0.438 1 87.56 117 LEU A CA 1
ATOM 931 C C . LEU A 1 117 ? -6.328 -12.977 -0.222 1 87.56 117 LEU A C 1
ATOM 933 O O . LEU A 1 117 ? -5.969 -11.812 -0.029 1 87.56 117 LEU A O 1
ATOM 937 N N . ALA A 1 118 ? -7.219 -13.305 -1.049 1 90.38 118 ALA A N 1
ATOM 938 C CA . ALA A 1 118 ? -8.086 -12.305 -1.661 1 90.38 118 ALA A CA 1
ATOM 939 C C . ALA A 1 118 ? -9.508 -12.836 -1.815 1 90.38 118 ALA A C 1
ATOM 941 O O . ALA A 1 118 ? -9.711 -14.008 -2.158 1 90.38 118 ALA A O 1
ATOM 942 N N . PRO A 1 119 ? -10.445 -12.016 -1.509 1 91.62 119 PRO A N 1
ATOM 943 C CA . PRO A 1 119 ? -11.836 -12.477 -1.624 1 91.62 119 PRO A CA 1
ATOM 944 C C . PRO A 1 119 ? -12.188 -12.938 -3.035 1 91.62 119 PRO A C 1
ATOM 946 O O . PRO A 1 119 ? -11.82 -12.281 -4.016 1 91.62 119 PRO A O 1
ATOM 949 N N . LYS A 1 120 ? -12.875 -14.031 -3.084 1 87.81 120 LYS A N 1
ATOM 950 C CA . LYS A 1 120 ? -13.266 -14.609 -4.367 1 87.81 120 LYS A CA 1
ATOM 951 C C . LYS A 1 120 ? -14.75 -14.398 -4.637 1 87.81 120 LYS A C 1
ATOM 953 O O . LYS A 1 120 ? -15.156 -14.227 -5.785 1 87.81 120 LYS A O 1
ATOM 958 N N . THR A 1 121 ? -15.508 -14.305 -3.584 1 90.25 121 THR A N 1
ATOM 959 C CA . THR A 1 121 ? -16.953 -14.156 -3.715 1 90.25 121 THR A CA 1
ATOM 960 C C . THR A 1 121 ? -17.328 -12.688 -3.906 1 90.25 121 THR A C 1
ATOM 962 O O . THR A 1 121 ? -16.578 -11.797 -3.514 1 90.25 121 THR A O 1
ATOM 965 N N . THR A 1 122 ? -18.484 -12.461 -4.555 1 92.81 122 THR A N 1
ATOM 966 C CA . THR A 1 122 ? -18.984 -11.102 -4.754 1 92.81 122 THR A CA 1
ATOM 967 C C . THR A 1 122 ? -19.219 -10.406 -3.416 1 92.81 122 THR A C 1
ATOM 969 O O . THR A 1 122 ? -18.859 -9.242 -3.244 1 92.81 122 THR A O 1
ATOM 972 N N . PHE A 1 123 ? -19.781 -11.18 -2.514 1 93.06 123 PHE A N 1
ATOM 973 C CA . PHE A 1 123 ? -20.047 -10.617 -1.192 1 93.06 123 PHE A CA 1
ATOM 974 C C . PHE A 1 123 ? -18.734 -10.312 -0.47 1 93.06 123 PHE A C 1
ATOM 976 O O . PHE A 1 123 ? -18.625 -9.305 0.227 1 93.06 123 PHE A O 1
ATOM 983 N N . GLY A 1 124 ? -17.781 -11.227 -0.579 1 94.69 124 GLY A N 1
ATOM 984 C CA . GLY A 1 124 ? -16.469 -10.984 0.02 1 94.69 124 GLY A CA 1
ATOM 985 C C . GLY A 1 124 ? -15.789 -9.742 -0.516 1 94.69 124 GLY A C 1
ATOM 986 O O . GLY A 1 124 ? -15.203 -8.977 0.247 1 94.69 124 GLY A O 1
ATOM 987 N N . LYS A 1 125 ? -15.945 -9.523 -1.827 1 96.5 125 LYS A N 1
ATOM 988 C CA . LYS A 1 125 ? -15.352 -8.352 -2.465 1 96.5 125 LYS A CA 1
ATOM 989 C C . LYS A 1 125 ? -16.047 -7.066 -2.018 1 96.5 125 LYS A C 1
ATOM 991 O O . LYS A 1 125 ? -15.398 -6.055 -1.76 1 96.5 125 LYS A O 1
ATOM 996 N N . ALA A 1 126 ? -17.328 -7.121 -1.968 1 96.19 126 ALA A N 1
ATOM 997 C CA . ALA A 1 126 ? -18.078 -5.965 -1.492 1 96.19 126 ALA A CA 1
ATOM 998 C C . ALA A 1 126 ? -17.734 -5.641 -0.042 1 96.19 126 ALA A C 1
ATOM 1000 O O . ALA A 1 126 ? -17.531 -4.473 0.309 1 96.19 126 ALA A O 1
ATOM 1001 N N . PHE A 1 127 ? -17.734 -6.676 0.808 1 96.94 127 PHE A N 1
ATOM 1002 C CA . PHE A 1 127 ? -17.359 -6.488 2.205 1 96.94 127 PHE A CA 1
ATOM 1003 C C . PHE A 1 127 ? -15.945 -5.926 2.318 1 96.94 127 PHE A C 1
ATOM 1005 O O . PHE A 1 127 ? -15.672 -5.086 3.18 1 96.94 127 PHE A O 1
ATOM 1012 N N . CYS A 1 128 ? -15.031 -6.398 1.487 1 97.25 128 CYS A N 1
ATOM 1013 C CA . CYS A 1 128 ? -13.648 -5.934 1.478 1 97.25 128 CYS A CA 1
ATOM 1014 C C . CYS A 1 128 ? -13.578 -4.43 1.235 1 97.25 128 CYS A C 1
ATOM 1016 O O . CYS A 1 128 ? -12.828 -3.725 1.903 1 97.25 128 CYS A O 1
ATOM 1018 N N . ILE A 1 129 ? -14.398 -3.908 0.33 1 95.56 129 ILE A N 1
ATOM 1019 C CA . ILE A 1 129 ? -14.422 -2.488 -0.012 1 95.56 129 ILE A CA 1
ATOM 1020 C C . ILE A 1 129 ? -14.891 -1.676 1.191 1 95.56 129 ILE A C 1
ATOM 1022 O O . ILE A 1 129 ? -14.211 -0.739 1.62 1 95.56 129 ILE A O 1
ATOM 1026 N N . ILE A 1 130 ? -15.93 -2.08 1.791 1 95.38 130 ILE A N 1
ATOM 1027 C CA . ILE A 1 130 ? -16.516 -1.343 2.9 1 95.38 130 ILE A CA 1
ATOM 1028 C C . ILE A 1 130 ? -15.633 -1.464 4.137 1 95.38 130 ILE A C 1
ATOM 1030 O O . ILE A 1 130 ? -15.344 -0.466 4.801 1 95.38 130 ILE A O 1
ATOM 1034 N N . TYR A 1 131 ? -15.273 -2.672 4.406 1 96.5 131 TYR A N 1
ATOM 1035 C CA . TYR A 1 131 ? -14.461 -2.961 5.586 1 96.5 131 TYR A CA 1
ATOM 1036 C C . TYR A 1 131 ? -13.156 -2.182 5.555 1 96.5 131 TYR A C 1
ATOM 1038 O O . TYR A 1 131 ? -12.773 -1.551 6.543 1 96.5 131 TYR A O 1
ATOM 1046 N N . SER A 1 132 ? -12.445 -2.27 4.426 1 95.88 132 SER A N 1
ATOM 1047 C CA . SER A 1 132 ? -11.148 -1.602 4.336 1 95.88 132 SER A CA 1
ATOM 1048 C C . SER A 1 132 ? -11.305 -0.085 4.352 1 95.88 132 SER A C 1
ATOM 1050 O O . SER A 1 132 ? -10.453 0.628 4.879 1 95.88 132 SER A O 1
ATOM 1052 N N . GLY A 1 133 ? -12.367 0.44 3.768 1 90.94 133 GLY A N 1
ATOM 1053 C CA . GLY A 1 133 ? -12.625 1.872 3.809 1 90.94 133 GLY A CA 1
ATOM 1054 C C . GLY A 1 133 ? -12.75 2.416 5.219 1 90.94 133 GLY A C 1
ATOM 1055 O O . GLY A 1 133 ? -12.07 3.381 5.582 1 90.94 133 GLY A O 1
ATOM 1056 N N . ILE A 1 134 ? -13.531 1.801 5.984 1 90.81 134 ILE A N 1
ATOM 1057 C CA . ILE A 1 134 ? -13.758 2.201 7.367 1 90.81 134 ILE A CA 1
ATOM 1058 C C . ILE A 1 134 ? -12.5 1.937 8.195 1 90.81 134 ILE A C 1
ATOM 1060 O O . ILE A 1 134 ? -12.078 2.783 8.984 1 90.81 134 ILE A O 1
ATOM 1064 N N . GLY A 1 135 ? -11.984 0.758 8.016 1 92.62 135 GLY A N 1
ATOM 1065 C CA . GLY A 1 135 ? -10.789 0.383 8.758 1 92.62 135 GLY A CA 1
ATOM 1066 C C . GLY A 1 135 ? -9.625 1.322 8.531 1 92.62 135 GLY A C 1
ATOM 1067 O O . GLY A 1 135 ? -8.883 1.639 9.461 1 92.62 135 GLY A O 1
ATOM 1068 N N . PHE A 1 136 ? -9.438 1.743 7.301 1 88.44 136 PHE A N 1
ATOM 1069 C CA . PHE A 1 136 ? -8.367 2.662 6.949 1 88.44 136 PHE A CA 1
ATOM 1070 C C . PHE A 1 136 ? -8.5 3.971 7.723 1 88.44 136 PHE A C 1
ATOM 1072 O O . PHE A 1 136 ? -7.508 4.492 8.242 1 88.44 136 PHE A O 1
ATOM 1079 N N . LEU A 1 137 ? -9.641 4.469 7.789 1 83.75 137 LEU A N 1
ATOM 1080 C CA . LEU A 1 137 ? -9.883 5.727 8.484 1 83.75 137 LEU A CA 1
ATOM 1081 C C . LEU A 1 137 ? -9.562 5.598 9.977 1 83.75 137 LEU A C 1
ATOM 1083 O O . LEU A 1 137 ? -8.953 6.492 10.562 1 83.75 137 LEU A O 1
ATOM 1087 N N . ILE A 1 138 ? -10.008 4.492 10.5 1 88.12 138 ILE A N 1
ATOM 1088 C CA . ILE A 1 138 ? -9.742 4.246 11.914 1 88.12 138 ILE A CA 1
ATOM 1089 C C . ILE A 1 138 ? -8.242 4.129 12.148 1 88.12 138 ILE A C 1
ATOM 1091 O O . ILE A 1 138 ? -7.707 4.719 13.086 1 88.12 138 ILE A O 1
ATOM 1095 N N . THR A 1 139 ? -7.629 3.412 11.328 1 89.5 139 THR A N 1
ATOM 1096 C CA . THR A 1 139 ? -6.191 3.201 11.445 1 89.5 139 THR A CA 1
ATOM 1097 C C . THR A 1 139 ? -5.434 4.516 11.273 1 89.5 139 THR A C 1
ATOM 1099 O O . THR A 1 139 ? -4.492 4.797 12.016 1 89.5 139 THR A O 1
ATOM 1102 N N . LEU A 1 140 ? -5.816 5.277 10.305 1 83.75 140 LEU A N 1
ATOM 1103 C CA . LEU A 1 140 ? -5.168 6.559 10.055 1 83.75 140 LEU A CA 1
ATOM 1104 C C . LEU A 1 140 ? -5.289 7.477 11.266 1 83.75 140 LEU A C 1
ATOM 1106 O O . LEU A 1 140 ? -4.328 8.156 11.633 1 83.75 140 LEU A O 1
ATOM 1110 N N . LYS A 1 141 ? -6.469 7.551 11.789 1 83.69 141 LYS A N 1
ATOM 1111 C CA . LYS A 1 141 ? -6.68 8.367 12.984 1 83.69 141 LYS A CA 1
ATOM 1112 C C . LYS A 1 141 ? -5.785 7.902 14.133 1 83.69 141 LYS A C 1
ATOM 1114 O O . LYS A 1 141 ? -5.172 8.719 14.82 1 83.69 141 LYS A O 1
ATOM 1119 N N . LEU A 1 142 ? -5.758 6.668 14.312 1 86.44 142 LEU A N 1
ATOM 1120 C CA . LEU A 1 142 ? -4.934 6.102 15.375 1 86.44 142 LEU A CA 1
ATOM 1121 C C . LEU A 1 142 ? -3.457 6.391 15.133 1 86.44 142 LEU A C 1
ATOM 1123 O O . LEU A 1 142 ? -2.729 6.758 16.062 1 86.44 142 LEU A O 1
ATOM 1127 N N . MET A 1 143 ? -3.049 6.188 13.922 1 83.81 143 MET A N 1
ATOM 1128 C CA . MET A 1 143 ? -1.65 6.43 13.578 1 83.81 143 MET A CA 1
ATOM 1129 C C . MET A 1 143 ? -1.276 7.891 13.812 1 83.81 143 MET A C 1
ATOM 1131 O O . MET A 1 143 ? -0.165 8.188 14.25 1 83.81 143 MET A O 1
ATOM 1135 N N . ASN A 1 144 ? -2.158 8.727 13.5 1 80.56 144 ASN A N 1
ATOM 1136 C CA . ASN A 1 144 ? -1.906 10.148 13.734 1 80.56 144 ASN A CA 1
ATOM 1137 C C . ASN A 1 144 ? -1.761 10.453 15.219 1 80.56 144 ASN A C 1
ATOM 1139 O O . ASN A 1 144 ? -0.911 11.25 15.617 1 80.56 144 ASN A O 1
ATOM 1143 N N . MET A 1 145 ? -2.619 9.867 15.961 1 83.44 145 MET A N 1
ATOM 1144 C CA . MET A 1 145 ? -2.561 10.062 17.406 1 83.44 145 MET A CA 1
ATOM 1145 C C . MET A 1 145 ? -1.248 9.531 17.969 1 83.44 145 MET A C 1
ATOM 1147 O O . MET A 1 145 ? -0.613 10.195 18.797 1 83.44 145 MET A O 1
ATOM 1151 N N . TYR A 1 146 ? -0.857 8.422 17.531 1 84.94 146 TYR A N 1
ATOM 1152 C CA . TYR A 1 146 ? 0.405 7.844 17.969 1 84.94 146 TYR A CA 1
ATOM 1153 C C . TYR A 1 146 ? 1.586 8.688 17.516 1 84.94 146 TYR A C 1
ATOM 1155 O O . TYR A 1 146 ? 2.561 8.859 18.25 1 84.94 146 TYR A O 1
ATOM 1163 N N . THR A 1 147 ? 1.555 9.133 16.312 1 80.75 147 THR A N 1
ATOM 1164 C CA . THR A 1 147 ? 2.621 9.961 15.773 1 80.75 147 THR A CA 1
ATOM 1165 C C . THR A 1 147 ? 2.785 11.242 16.594 1 80.75 147 THR A C 1
ATOM 1167 O O . THR A 1 147 ? 3.908 11.664 16.875 1 80.75 147 THR A O 1
ATOM 1170 N N . GLU A 1 148 ? 1.701 11.844 16.906 1 80.25 148 GLU A N 1
ATOM 1171 C CA . GLU A 1 148 ? 1.749 13.062 17.719 1 80.25 148 GLU A CA 1
ATOM 1172 C C . GLU A 1 148 ? 2.414 12.797 19.062 1 80.25 148 GLU A C 1
ATOM 1174 O O . GLU A 1 148 ? 3.234 13.594 19.516 1 80.25 148 GLU A O 1
ATOM 1179 N N . ARG A 1 149 ? 2.078 11.742 19.609 1 80.75 149 ARG A N 1
ATOM 1180 C CA . ARG A 1 149 ? 2.643 11.398 20.906 1 80.75 149 ARG A CA 1
ATOM 1181 C C . ARG A 1 149 ? 4.129 11.078 20.781 1 80.75 149 ARG A C 1
ATOM 1183 O O . ARG A 1 149 ? 4.93 11.516 21.609 1 80.75 149 ARG A O 1
ATOM 1190 N N . LEU A 1 150 ? 4.469 10.375 19.828 1 79.5 150 LEU A N 1
ATOM 1191 C CA . LEU A 1 150 ? 5.855 9.953 19.656 1 79.5 150 LEU A CA 1
ATOM 1192 C C . LEU A 1 150 ? 6.73 11.141 19.266 1 79.5 150 LEU A C 1
ATOM 1194 O O . LEU A 1 150 ? 7.895 11.219 19.656 1 79.5 150 LEU A O 1
ATOM 1198 N N . THR A 1 151 ? 6.18 11.938 18.422 1 76.56 151 THR A N 1
ATOM 1199 C CA . THR A 1 151 ? 6.918 13.133 18.031 1 76.56 151 THR A CA 1
ATOM 1200 C C . THR A 1 151 ? 7.16 14.039 19.234 1 76.56 151 THR A C 1
ATOM 1202 O O . THR A 1 151 ? 8.234 14.633 19.359 1 76.56 151 THR A O 1
ATOM 1205 N N . SER A 1 152 ? 6.164 14.156 20.031 1 75.56 152 SER A N 1
ATOM 1206 C CA . SER A 1 152 ? 6.312 14.969 21.234 1 75.56 152 SER A CA 1
ATOM 1207 C C . SER A 1 152 ? 7.395 14.398 22.156 1 75.56 152 SER A C 1
ATOM 1209 O O . SER A 1 152 ? 8.18 15.156 22.734 1 75.56 152 SER A O 1
ATOM 1211 N N . LEU A 1 153 ? 7.41 13.125 22.297 1 75.56 153 LEU A N 1
ATOM 1212 C CA . LEU A 1 153 ? 8.438 12.477 23.094 1 75.56 153 LEU A CA 1
ATOM 1213 C C . LEU A 1 153 ? 9.82 12.695 22.5 1 75.56 153 LEU A C 1
ATOM 1215 O O . LEU A 1 153 ? 10.789 12.93 23.219 1 75.56 153 LEU A O 1
ATOM 1219 N N . SER A 1 154 ? 9.891 12.602 21.188 1 74.62 154 SER A N 1
ATOM 1220 C CA . SER A 1 154 ? 11.148 12.805 20.469 1 74.62 154 SER A CA 1
ATOM 1221 C C . SER A 1 154 ? 11.656 14.234 20.656 1 74.62 154 SER A C 1
ATOM 1223 O O . SER A 1 154 ? 12.859 14.453 20.797 1 74.62 154 SER A O 1
ATOM 1225 N N . GLU A 1 155 ? 10.758 15.102 20.594 1 73.06 155 GLU A N 1
ATOM 1226 C CA . GLU A 1 155 ? 11.117 16.5 20.797 1 73.06 155 GLU A CA 1
ATOM 1227 C C . GLU A 1 155 ? 11.625 16.734 22.219 1 73.06 155 GLU A C 1
ATOM 1229 O O . GLU A 1 155 ? 12.531 17.547 22.438 1 73.06 155 GLU A O 1
ATOM 1234 N N . GLY A 1 156 ? 10.938 16.094 23.062 1 69.31 156 GLY A N 1
ATOM 1235 C CA . GLY A 1 156 ? 11.453 16.172 24.422 1 69.31 156 GLY A CA 1
ATOM 1236 C C . GLY A 1 156 ? 12.875 15.656 24.562 1 69.31 156 GLY A C 1
ATOM 1237 O O . GLY A 1 156 ? 13.703 16.281 25.219 1 69.31 156 GLY A O 1
ATOM 1238 N N . PHE A 1 157 ? 13.109 14.586 23.922 1 74 157 PHE A N 1
ATOM 1239 C CA . PHE A 1 157 ? 14.445 14.008 23.922 1 74 157 PHE A CA 1
ATOM 1240 C C . PHE A 1 157 ? 15.445 14.961 23.281 1 74 157 PHE A C 1
ATOM 1242 O O . PHE A 1 157 ? 16.562 15.141 23.781 1 74 157 PHE A O 1
ATOM 1249 N N . LYS A 1 158 ? 15.109 15.523 22.203 1 72.62 158 LYS A N 1
ATOM 1250 C CA . LYS A 1 158 ? 15.945 16.484 21.484 1 72.62 158 LYS A CA 1
ATOM 1251 C C . LYS A 1 158 ? 16.297 17.672 22.391 1 72.62 158 LYS A C 1
ATOM 1253 O O . LYS A 1 158 ? 17.438 18.125 22.422 1 72.62 158 LYS A O 1
ATOM 1258 N N . SER A 1 159 ? 15.328 18.141 23.031 1 70 159 SER A N 1
ATOM 1259 C CA . SER A 1 159 ? 15.539 19.266 23.922 1 70 159 SER A CA 1
ATOM 1260 C C . SER A 1 159 ? 16.484 18.906 25.047 1 70 159 SER A C 1
ATOM 1262 O O . SER A 1 159 ? 17.328 19.719 25.438 1 70 159 SER A O 1
ATOM 1264 N N . ASN A 1 160 ? 16.344 17.672 25.5 1 68.06 160 ASN A N 1
ATOM 1265 C CA . ASN A 1 160 ? 17.234 17.203 26.562 1 68.06 160 ASN A CA 1
ATOM 1266 C C . ASN A 1 160 ? 18.672 17.125 26.078 1 68.06 160 ASN A C 1
ATOM 1268 O O . ASN A 1 160 ? 19.594 17.453 26.828 1 68.06 160 ASN A O 1
ATOM 1272 N N . VAL A 1 161 ? 18.859 16.688 24.906 1 68.81 161 VAL A N 1
ATOM 1273 C CA . VAL A 1 161 ? 20.188 16.562 24.328 1 68.81 161 VAL A CA 1
ATOM 1274 C C . VAL A 1 161 ? 20.781 17.953 24.094 1 68.81 161 VAL A C 1
ATOM 1276 O O . VAL A 1 161 ? 21.969 18.172 24.328 1 68.81 161 VAL A O 1
ATOM 1279 N N . PHE A 1 162 ? 19.875 18.844 23.625 1 67.12 162 PHE A N 1
ATOM 1280 C CA . PHE A 1 162 ? 20.297 20.234 23.422 1 67.12 162 PHE A CA 1
ATOM 1281 C C . PHE A 1 162 ? 20.781 20.828 24.734 1 67.12 162 PHE A C 1
ATOM 1283 O O . PHE A 1 162 ? 21.797 21.547 24.766 1 67.12 162 PHE A O 1
ATOM 1290 N N . GLN A 1 163 ? 20.016 20.562 25.672 1 65.44 163 GLN A N 1
ATOM 1291 C CA . GLN A 1 163 ? 20.359 21.109 26.984 1 65.44 163 GLN A CA 1
ATOM 1292 C C . GLN A 1 163 ? 21.625 20.469 27.547 1 65.44 163 GLN A C 1
ATOM 1294 O O . GLN A 1 163 ? 22.438 21.125 28.188 1 65.44 163 GLN A O 1
ATOM 1299 N N . ALA A 1 164 ? 21.672 19.203 27.25 1 65 164 ALA A N 1
ATOM 1300 C CA . ALA A 1 164 ? 22.812 18.453 27.766 1 65 164 ALA A CA 1
ATOM 1301 C C . ALA A 1 164 ? 24.109 18.875 27.078 1 65 164 ALA A C 1
ATOM 1303 O O . ALA A 1 164 ? 25.172 18.938 27.703 1 65 164 ALA A O 1
ATOM 1304 N N . PHE A 1 165 ? 23.969 19 25.797 1 62.31 165 PHE A N 1
ATOM 1305 C CA . PHE A 1 165 ? 25.203 19.297 25.078 1 62.31 165 PHE A CA 1
ATOM 1306 C C . PHE A 1 165 ? 25.406 20.797 24.938 1 62.31 165 PHE A C 1
ATOM 1308 O O . PHE A 1 165 ? 26.453 21.234 24.469 1 62.31 165 PHE A O 1
ATOM 1315 N N . ARG A 1 166 ? 24.719 21.609 25.641 1 55.81 166 ARG A N 1
ATOM 1316 C CA . ARG A 1 166 ? 24.906 23.047 25.609 1 55.81 166 ARG A CA 1
ATOM 1317 C C . ARG A 1 166 ? 25.422 23.516 24.25 1 55.81 166 ARG A C 1
ATOM 1319 O O . ARG A 1 166 ? 26.234 24.422 24.172 1 55.81 166 ARG A O 1
ATOM 1326 N N . CYS A 1 167 ? 25.234 22.578 23.328 1 54.62 167 CYS A N 1
ATOM 1327 C CA . CYS A 1 167 ? 26.031 22.781 22.125 1 54.62 167 CYS A CA 1
ATOM 1328 C C . CYS A 1 167 ? 25.375 23.797 21.188 1 54.62 167 CYS A C 1
ATOM 1330 O O . CYS A 1 167 ? 24.156 23.906 21.156 1 54.62 167 CYS A O 1
ATOM 1332 N N . ARG A 1 168 ? 26.141 24.734 20.781 1 52.91 168 ARG A N 1
ATOM 1333 C CA . ARG A 1 168 ? 25.875 25.922 19.969 1 52.91 168 ARG A CA 1
ATOM 1334 C C . ARG A 1 168 ? 25.484 25.516 18.547 1 52.91 168 ARG A C 1
ATOM 1336 O O . ARG A 1 168 ? 24.984 26.344 17.781 1 52.91 168 ARG A O 1
ATOM 1343 N N . LYS A 1 169 ? 25.859 24.328 18.078 1 60.62 169 LYS A N 1
ATOM 1344 C CA . LYS A 1 169 ? 25.562 24.141 16.656 1 60.62 169 LYS A CA 1
ATOM 1345 C C . LYS A 1 169 ? 24.344 23.25 16.469 1 60.62 169 LYS A C 1
ATOM 1347 O O . LYS A 1 169 ? 24.422 22.031 16.641 1 60.62 169 LYS A O 1
ATOM 1352 N N . PRO A 1 170 ? 23.203 23.828 16.188 1 67 170 PRO A N 1
ATOM 1353 C CA . PRO A 1 170 ? 21.906 23.156 16.109 1 67 170 PRO A CA 1
ATOM 1354 C C . PRO A 1 170 ? 21.891 22 15.117 1 67 170 PRO A C 1
ATOM 1356 O O . PRO A 1 170 ? 21.219 20.984 15.352 1 67 170 PRO A O 1
ATOM 1359 N N . PHE A 1 171 ? 22.891 22.016 14.25 1 71.12 171 PHE A N 1
ATOM 1360 C CA . PHE A 1 171 ? 22.891 20.984 13.227 1 71.12 171 PHE A CA 1
ATOM 1361 C C . PHE A 1 171 ? 23.328 19.641 13.82 1 71.12 171 PHE A C 1
ATOM 1363 O O . PHE A 1 171 ? 22.703 18.609 13.555 1 71.12 171 PHE A O 1
ATOM 1370 N N . PHE A 1 172 ? 24.297 19.703 14.68 1 71 172 PHE A N 1
ATOM 1371 C CA . PHE A 1 172 ? 24.859 18.469 15.211 1 71 172 PHE A CA 1
ATOM 1372 C C . PHE A 1 172 ? 23.906 17.797 16.188 1 71 172 PHE A C 1
ATOM 1374 O O . PHE A 1 172 ? 23.797 16.578 16.234 1 71 172 PHE A O 1
ATOM 1381 N N . VAL A 1 173 ? 23.219 18.609 16.844 1 72.75 173 VAL A N 1
ATOM 1382 C CA . VAL A 1 173 ? 22.266 18.078 17.812 1 72.75 173 VAL A CA 1
ATOM 1383 C C . VAL A 1 173 ? 21.109 17.406 17.078 1 72.75 173 VAL A C 1
ATOM 1385 O O . VAL A 1 173 ? 20.656 16.328 17.469 1 72.75 173 VAL A O 1
ATOM 1388 N N . ARG A 1 174 ? 20.75 18.047 16 1 73.5 174 ARG A N 1
ATOM 1389 C CA . ARG A 1 174 ? 19.656 17.5 15.219 1 73.5 174 ARG A CA 1
ATOM 1390 C C . ARG A 1 174 ? 20.062 16.203 14.539 1 73.5 174 ARG A C 1
ATOM 1392 O O . ARG A 1 174 ? 19.281 15.242 14.484 1 73.5 174 ARG A O 1
ATOM 1399 N N . LEU A 1 175 ? 21.266 16.281 14.102 1 74.88 175 LEU A N 1
ATOM 1400 C CA . LEU A 1 175 ? 21.781 15.07 13.453 1 74.88 175 LEU A CA 1
ATOM 1401 C C . LEU A 1 175 ? 21.906 13.93 14.445 1 74.88 175 LEU A C 1
ATOM 1403 O O . LEU A 1 175 ? 21.594 12.781 14.125 1 74.88 175 LEU A O 1
ATOM 1407 N N . PHE A 1 176 ? 22.312 14.312 15.539 1 76.62 176 PHE A N 1
ATOM 1408 C CA . PHE A 1 176 ? 22.484 13.305 16.578 1 76.62 176 PHE A CA 1
ATOM 1409 C C . PHE A 1 176 ? 21.141 12.742 17.016 1 76.62 176 PHE A C 1
ATOM 1411 O O . PHE A 1 176 ? 20.984 11.523 17.172 1 76.62 176 PHE A O 1
ATOM 1418 N N . HIS A 1 177 ? 20.219 13.617 17.25 1 75.44 177 HIS A N 1
ATOM 1419 C CA . HIS A 1 177 ? 18.875 13.203 17.609 1 75.44 177 HIS A CA 1
ATOM 1420 C C . HIS A 1 177 ? 18.266 12.312 16.531 1 75.44 177 HIS A C 1
ATOM 1422 O O . HIS A 1 177 ? 17.703 11.25 16.828 1 75.44 177 HIS A O 1
ATOM 1428 N N . PHE A 1 178 ? 18.375 12.688 15.305 1 75.88 178 PHE A N 1
ATOM 1429 C CA . PHE A 1 178 ? 17.844 11.93 14.18 1 75.88 178 PHE A CA 1
ATOM 1430 C C . PHE A 1 178 ? 18.469 10.555 14.094 1 75.88 178 PHE A C 1
ATOM 1432 O O . PHE A 1 178 ? 17.781 9.547 13.914 1 75.88 178 PHE A O 1
ATOM 1439 N N . SER A 1 179 ? 19.75 10.562 14.297 1 78.62 179 SER A N 1
ATOM 1440 C CA . SER A 1 179 ? 20.484 9.312 14.18 1 78.62 179 SER A CA 1
ATOM 1441 C C . SER A 1 179 ? 20.094 8.336 15.289 1 78.62 179 SER A C 1
ATOM 1443 O O . SER A 1 179 ? 19.953 7.141 15.047 1 78.62 179 SER A O 1
ATOM 1445 N N . ILE A 1 180 ? 19.906 8.82 16.453 1 80.38 180 ILE A N 1
ATOM 1446 C CA . ILE A 1 180 ? 19.562 7.965 17.594 1 80.38 180 ILE A CA 1
ATOM 1447 C C . ILE A 1 180 ? 18.172 7.383 17.406 1 80.38 180 ILE A C 1
ATOM 1449 O O . ILE A 1 180 ? 17.953 6.184 17.594 1 80.38 180 ILE A O 1
ATOM 1453 N N . VAL A 1 181 ? 17.281 8.25 17.047 1 78.56 181 VAL A N 1
ATOM 1454 C CA . VAL A 1 181 ? 15.906 7.801 16.844 1 78.56 181 VAL A CA 1
ATOM 1455 C C . VAL A 1 181 ? 15.867 6.77 15.711 1 78.56 181 VAL A C 1
ATOM 1457 O O . VAL A 1 181 ? 15.188 5.742 15.828 1 78.56 181 VAL A O 1
ATOM 1460 N N . MET A 1 182 ? 16.594 6.992 14.672 1 80.31 182 MET A N 1
ATOM 1461 C CA . MET A 1 182 ? 16.625 6.074 13.539 1 80.31 182 MET A CA 1
ATOM 1462 C C . MET A 1 182 ? 17.219 4.73 13.945 1 80.31 182 MET A C 1
ATOM 1464 O O . MET A 1 182 ? 16.703 3.678 13.562 1 80.31 182 MET A O 1
ATOM 1468 N N . ILE A 1 183 ? 18.25 4.801 14.703 1 84.31 183 ILE A N 1
ATOM 1469 C CA . ILE A 1 183 ? 18.922 3.582 15.141 1 84.31 183 ILE A CA 1
ATOM 1470 C C . ILE A 1 183 ? 17.984 2.758 16.016 1 84.31 183 ILE A C 1
ATOM 1472 O O . ILE A 1 183 ? 17.906 1.535 15.883 1 84.31 183 ILE A O 1
ATOM 1476 N N . ILE A 1 184 ? 17.281 3.414 16.812 1 82.94 184 ILE A N 1
ATOM 1477 C CA . ILE A 1 184 ? 16.375 2.721 17.719 1 82.94 184 ILE A CA 1
ATOM 1478 C C . ILE A 1 184 ? 15.227 2.107 16.922 1 82.94 184 ILE A C 1
ATOM 1480 O O . ILE A 1 184 ? 14.883 0.938 17.109 1 82.94 184 ILE A O 1
ATOM 1484 N N . VAL A 1 185 ? 14.664 2.867 16.047 1 83.06 185 VAL A N 1
ATOM 1485 C CA . VAL A 1 185 ? 13.531 2.389 15.273 1 83.06 185 VAL A CA 1
ATOM 1486 C C . VAL A 1 185 ? 13.977 1.27 14.336 1 83.06 185 VAL A C 1
ATOM 1488 O O . VAL A 1 185 ? 13.32 0.228 14.242 1 83.06 185 VAL A O 1
ATOM 1491 N N . LEU A 1 186 ? 15.094 1.407 13.625 1 86.62 186 LEU A N 1
ATOM 1492 C CA . LEU A 1 186 ? 15.609 0.382 12.727 1 86.62 186 LEU A CA 1
ATOM 1493 C C . LEU A 1 186 ? 16.016 -0.867 13.5 1 86.62 186 LEU A C 1
ATOM 1495 O O . LEU A 1 186 ? 15.766 -1.988 13.055 1 86.62 186 LEU A O 1
ATOM 1499 N N . GLY A 1 187 ? 16.703 -0.657 14.594 1 89.25 187 GLY A N 1
ATOM 1500 C CA . GLY A 1 187 ? 17.125 -1.775 15.422 1 89.25 187 GLY A CA 1
ATOM 1501 C C . GLY A 1 187 ? 15.961 -2.586 15.961 1 89.25 187 GLY A C 1
ATOM 1502 O O . GLY A 1 187 ? 15.945 -3.814 15.852 1 89.25 187 GLY A O 1
ATOM 1503 N N . THR A 1 188 ? 15 -1.92 16.453 1 89.88 188 THR A N 1
ATOM 1504 C CA . THR A 1 188 ? 13.914 -2.592 17.156 1 89.88 188 THR A CA 1
ATOM 1505 C C . THR A 1 188 ? 12.859 -3.092 16.172 1 89.88 188 THR A C 1
ATOM 1507 O O . THR A 1 188 ? 12.258 -4.152 16.391 1 89.88 188 THR A O 1
ATOM 1510 N N . PHE A 1 189 ? 12.672 -2.363 15.055 1 91.06 189 PHE A N 1
ATOM 1511 C CA . PHE A 1 189 ? 11.516 -2.709 14.234 1 91.06 189 PHE A CA 1
ATOM 1512 C C . PHE A 1 189 ? 11.961 -3.275 12.891 1 91.06 189 PHE A C 1
ATOM 1514 O O . PHE A 1 189 ? 11.133 -3.744 12.109 1 91.06 189 PHE A O 1
ATOM 1521 N N . VAL A 1 190 ? 13.234 -3.238 12.641 1 91.69 190 VAL A N 1
ATOM 1522 C CA . VAL A 1 190 ? 13.672 -3.801 11.367 1 91.69 190 VAL A CA 1
ATOM 1523 C C . VAL A 1 190 ? 14.672 -4.926 11.617 1 91.69 190 VAL A C 1
ATOM 1525 O O . VAL A 1 190 ? 14.383 -6.094 11.344 1 91.69 190 VAL A O 1
ATOM 1528 N N . PHE A 1 191 ? 15.758 -4.699 12.344 1 93.88 191 PHE A N 1
ATOM 1529 C CA . PHE A 1 191 ? 16.844 -5.664 12.445 1 93.88 191 PHE A CA 1
ATOM 1530 C C . PHE A 1 191 ? 16.484 -6.793 13.398 1 93.88 191 PHE A C 1
ATOM 1532 O O . PHE A 1 191 ? 16.734 -7.965 13.117 1 93.88 191 PHE A O 1
ATOM 1539 N N . LEU A 1 192 ? 15.945 -6.441 14.477 1 94.69 192 LEU A N 1
ATOM 1540 C CA . LEU A 1 192 ? 15.57 -7.477 15.43 1 94.69 192 LEU A CA 1
ATOM 1541 C C . LEU A 1 192 ? 14.484 -8.375 14.844 1 94.69 192 LEU A C 1
ATOM 1543 O O . LEU A 1 192 ? 14.641 -9.602 14.805 1 94.69 192 LEU A O 1
ATOM 1547 N N . PRO A 1 193 ? 13.453 -7.824 14.367 1 95 193 PRO A N 1
ATOM 1548 C CA . PRO A 1 193 ? 12.453 -8.695 13.742 1 95 193 PRO A CA 1
ATOM 1549 C C . PRO A 1 193 ? 13.016 -9.477 12.562 1 95 193 PRO A C 1
ATOM 1551 O O . PRO A 1 193 ? 12.594 -10.609 12.312 1 95 193 PRO A O 1
ATOM 1554 N N . ALA A 1 194 ? 13.914 -8.859 11.812 1 96 194 ALA A N 1
ATOM 1555 C CA . ALA A 1 194 ? 14.539 -9.578 10.703 1 96 194 ALA A CA 1
ATOM 1556 C C . ALA A 1 194 ? 15.242 -10.836 11.195 1 96 194 ALA A C 1
ATOM 1558 O O . ALA A 1 194 ? 15.18 -11.891 10.547 1 96 194 ALA A O 1
ATOM 1559 N N . PHE A 1 195 ? 15.891 -10.711 12.289 1 95.44 195 PHE A N 1
ATOM 1560 C CA . PHE A 1 195 ? 16.562 -11.859 12.883 1 95.44 195 PHE A CA 1
ATOM 1561 C C . PHE A 1 195 ? 15.547 -12.906 13.336 1 95.44 195 PHE A C 1
ATOM 1563 O O . PHE A 1 195 ? 15.766 -14.102 13.172 1 95.44 195 PHE A O 1
ATOM 1570 N N . ILE A 1 196 ? 14.469 -12.484 13.875 1 94.06 196 ILE A N 1
ATOM 1571 C CA . ILE A 1 196 ? 13.414 -13.383 14.328 1 94.06 196 ILE A CA 1
ATOM 1572 C C . ILE A 1 196 ? 12.836 -14.141 13.141 1 94.06 196 ILE A C 1
ATOM 1574 O O . ILE A 1 196 ? 12.688 -15.359 13.18 1 94.06 196 ILE A O 1
ATOM 1578 N N . PHE A 1 197 ? 12.539 -13.422 12.055 1 93.62 197 PHE A N 1
ATOM 1579 C CA . PHE A 1 197 ? 11.969 -14.07 10.875 1 93.62 197 PHE A CA 1
ATOM 1580 C C . PHE A 1 197 ? 12.992 -14.992 10.227 1 93.62 197 PHE A C 1
ATOM 1582 O O . PHE A 1 197 ? 12.633 -16.031 9.664 1 93.62 197 PHE A O 1
ATOM 1589 N N . TYR A 1 198 ? 14.227 -14.602 10.297 1 93.19 198 TYR A N 1
ATOM 1590 C CA . TYR A 1 198 ? 15.297 -15.453 9.789 1 93.19 198 TYR A CA 1
ATOM 1591 C C . TYR A 1 198 ? 15.32 -16.797 10.508 1 93.19 198 TYR A C 1
ATOM 1593 O O . TYR A 1 198 ? 15.523 -17.844 9.875 1 93.19 198 TYR A O 1
ATOM 1601 N N . THR A 1 199 ? 15.047 -16.812 11.75 1 91 199 THR A N 1
ATOM 1602 C CA . THR A 1 199 ? 15.078 -18.031 12.547 1 91 199 THR A CA 1
ATOM 1603 C C . THR A 1 199 ? 13.773 -18.812 12.406 1 91 199 THR A C 1
ATOM 1605 O O . THR A 1 199 ? 13.766 -20.047 12.43 1 91 199 THR A O 1
ATOM 1608 N N . LEU A 1 200 ? 12.656 -18.125 12.234 1 88.12 200 LEU A N 1
ATOM 1609 C CA . LEU A 1 200 ? 11.352 -18.766 12.211 1 88.12 200 LEU A CA 1
ATOM 1610 C C . LEU A 1 200 ? 11.023 -19.297 10.812 1 88.12 200 LEU A C 1
ATOM 1612 O O . LEU A 1 200 ? 10.328 -20.297 10.664 1 88.12 200 LEU A O 1
ATOM 1616 N N . GLU A 1 201 ? 11.516 -18.453 9.836 1 87.06 201 GLU A N 1
ATOM 1617 C CA . GLU A 1 201 ? 11.273 -18.859 8.461 1 87.06 201 GLU A CA 1
ATOM 1618 C C . GLU A 1 201 ? 12.438 -19.688 7.914 1 87.06 201 GLU A C 1
ATOM 1620 O O . GLU A 1 201 ? 13.562 -19.203 7.809 1 87.06 201 GLU A O 1
ATOM 1625 N N . ASN A 1 202 ? 12.383 -20.875 7.629 1 81.38 202 ASN A N 1
ATOM 1626 C CA . ASN A 1 202 ? 13.445 -21.812 7.289 1 81.38 202 ASN A CA 1
ATOM 1627 C C . ASN A 1 202 ? 14.039 -21.5 5.914 1 81.38 202 ASN A C 1
ATOM 1629 O O . ASN A 1 202 ? 15.219 -21.766 5.672 1 81.38 202 ASN A O 1
ATOM 1633 N N . SER A 1 203 ? 13.305 -20.906 5.066 1 84.81 203 SER A N 1
ATOM 1634 C CA . SER A 1 203 ? 13.773 -20.766 3.691 1 84.81 203 SER A CA 1
ATOM 1635 C C . SER A 1 203 ? 14.266 -19.359 3.414 1 84.81 203 SER A C 1
ATOM 1637 O O . SER A 1 203 ? 14.734 -19.062 2.312 1 84.81 203 SER A O 1
ATOM 1639 N N . TRP A 1 204 ? 14.234 -18.516 4.488 1 90.19 204 TRP A N 1
ATOM 1640 C CA . TRP A 1 204 ? 14.602 -17.125 4.242 1 90.19 204 TRP A CA 1
ATOM 1641 C C . TRP A 1 204 ? 16.031 -16.844 4.707 1 90.19 204 TRP A C 1
ATOM 1643 O O . TRP A 1 204 ? 16.438 -17.312 5.77 1 90.19 204 TRP A O 1
ATOM 1653 N N . THR A 1 205 ? 16.766 -16.141 3.922 1 94.81 205 THR A N 1
ATOM 1654 C CA . THR A 1 205 ? 18.016 -15.562 4.398 1 94.81 205 THR A CA 1
ATOM 1655 C C . THR A 1 205 ? 17.75 -14.32 5.242 1 94.81 205 THR A C 1
ATOM 1657 O O . THR A 1 205 ? 16.641 -13.797 5.254 1 94.81 205 THR A O 1
ATOM 1660 N N . TYR A 1 206 ? 18.734 -13.93 5.996 1 95.38 206 TYR A N 1
ATOM 1661 C CA . TYR A 1 206 ? 18.578 -12.719 6.797 1 95.38 206 TYR A CA 1
ATOM 1662 C C . TYR A 1 206 ? 18.25 -11.523 5.914 1 95.38 206 TYR A C 1
ATOM 1664 O O . TYR A 1 206 ? 17.422 -10.688 6.273 1 95.38 206 TYR A O 1
ATOM 1672 N N . PHE A 1 207 ? 18.922 -11.477 4.793 1 95.94 207 PHE A N 1
ATOM 1673 C CA . PHE A 1 207 ? 18.672 -10.375 3.875 1 95.94 207 PHE A CA 1
ATOM 1674 C C . PHE A 1 207 ? 17.234 -10.422 3.355 1 95.94 207 PHE A C 1
ATOM 1676 O O . PHE A 1 207 ? 16.578 -9.383 3.24 1 95.94 207 PHE A O 1
ATOM 1683 N N . GLU A 1 208 ? 16.797 -11.562 3.064 1 95.62 208 GLU A N 1
ATOM 1684 C CA . GLU A 1 208 ? 15.422 -11.711 2.582 1 95.62 208 GLU A CA 1
ATOM 1685 C C . GLU A 1 208 ? 14.406 -11.344 3.666 1 95.62 208 GLU A C 1
ATOM 1687 O O . GLU A 1 208 ? 13.344 -10.797 3.367 1 95.62 208 GLU A O 1
ATOM 1692 N N . SER A 1 209 ? 14.789 -11.641 4.863 1 96.19 209 SER A N 1
ATOM 1693 C CA . SER A 1 209 ? 13.945 -11.227 5.977 1 96.19 209 SER A CA 1
ATOM 1694 C C . SER A 1 209 ? 13.883 -9.703 6.086 1 96.19 209 SER A C 1
ATOM 1696 O O . SER A 1 209 ? 12.812 -9.133 6.297 1 96.19 209 SER A O 1
ATOM 1698 N N . THR A 1 210 ? 15 -9.078 5.957 1 96.06 210 THR A N 1
ATOM 1699 C CA . THR A 1 210 ? 15.062 -7.621 5.996 1 96.06 210 THR A CA 1
ATOM 1700 C C . THR A 1 210 ? 14.289 -7.016 4.832 1 96.06 210 THR A C 1
ATOM 1702 O O . THR A 1 210 ? 13.578 -6.023 5.004 1 96.06 210 THR A O 1
ATOM 1705 N N . TYR A 1 211 ? 14.461 -7.652 3.703 1 96.19 211 TYR A N 1
ATOM 1706 C CA . TYR A 1 211 ? 13.727 -7.23 2.512 1 96.19 211 TYR A CA 1
ATOM 1707 C C . TYR A 1 211 ? 12.227 -7.32 2.734 1 96.19 211 TYR A C 1
ATOM 1709 O O . TYR A 1 211 ? 11.492 -6.367 2.451 1 96.19 211 TYR A O 1
ATOM 1717 N N . CYS A 1 212 ? 11.797 -8.367 3.277 1 95.75 212 CYS A N 1
ATOM 1718 C CA . CYS A 1 212 ? 10.383 -8.578 3.547 1 95.75 212 CYS A CA 1
ATOM 1719 C C . CYS A 1 212 ? 9.844 -7.539 4.52 1 95.75 212 CYS A C 1
ATOM 1721 O O . CYS A 1 212 ? 8.758 -7 4.32 1 95.75 212 CYS A O 1
ATOM 1723 N N . ILE A 1 213 ? 10.555 -7.281 5.516 1 95.56 213 ILE A N 1
ATOM 1724 C CA . ILE A 1 213 ? 10.141 -6.32 6.531 1 95.56 213 ILE A CA 1
ATOM 1725 C C . ILE A 1 213 ? 10.047 -4.926 5.922 1 95.56 213 ILE A C 1
ATOM 1727 O O . ILE A 1 213 ? 9.086 -4.195 6.164 1 95.56 213 ILE A O 1
ATOM 1731 N N . TYR A 1 214 ? 11.039 -4.555 5.184 1 93.81 214 TYR A N 1
ATOM 1732 C CA . TYR A 1 214 ? 11.008 -3.25 4.527 1 93.81 214 TYR A CA 1
ATOM 1733 C C . TYR A 1 214 ? 9.773 -3.109 3.648 1 93.81 214 TYR A C 1
ATOM 1735 O O . TYR A 1 214 ? 9.055 -2.107 3.727 1 93.81 214 TYR A O 1
ATOM 1743 N N . ILE A 1 215 ? 9.539 -4.098 2.805 1 95.62 215 ILE A N 1
ATOM 1744 C CA . ILE A 1 215 ? 8.414 -4.098 1.87 1 95.62 215 ILE A CA 1
ATOM 1745 C C . ILE A 1 215 ? 7.102 -4.035 2.645 1 95.62 215 ILE A C 1
ATOM 1747 O O . ILE A 1 215 ? 6.141 -3.404 2.199 1 95.62 215 ILE A O 1
ATOM 1751 N N . SER A 1 216 ? 7.074 -4.633 3.799 1 95.06 216 SER A N 1
ATOM 1752 C CA . SER A 1 216 ? 5.863 -4.684 4.613 1 95.06 216 SER A CA 1
ATOM 1753 C C . SER A 1 216 ? 5.641 -3.365 5.348 1 95.06 216 SER A C 1
ATOM 1755 O O . SER A 1 216 ? 4.535 -2.814 5.324 1 95.06 216 SER A O 1
ATOM 1757 N N . LEU A 1 217 ? 6.676 -2.828 5.918 1 93 217 LEU A N 1
ATOM 1758 C CA . LEU A 1 217 ? 6.52 -1.644 6.754 1 93 217 LEU A CA 1
ATOM 1759 C C . LEU A 1 217 ? 6.336 -0.395 5.898 1 93 217 LEU A C 1
ATOM 1761 O O . LEU A 1 217 ? 5.805 0.613 6.371 1 93 217 LEU A O 1
ATOM 1765 N N . THR A 1 218 ? 6.777 -0.45 4.691 1 90.62 218 THR A N 1
ATOM 1766 C CA . THR A 1 218 ? 6.516 0.652 3.771 1 90.62 218 THR A CA 1
ATOM 1767 C C . THR A 1 218 ? 5.184 0.452 3.051 1 90.62 218 THR A C 1
ATOM 1769 O O . THR A 1 218 ? 4.844 1.216 2.146 1 90.62 218 THR A O 1
ATOM 1772 N N . THR A 1 219 ? 4.402 -0.608 3.338 1 91.94 219 THR A N 1
ATOM 1773 C CA . THR A 1 219 ? 3.053 -0.951 2.906 1 91.94 219 THR A CA 1
ATOM 1774 C C . THR A 1 219 ? 3.02 -1.237 1.407 1 91.94 219 THR A C 1
ATOM 1776 O O . THR A 1 219 ? 1.973 -1.112 0.77 1 91.94 219 THR A O 1
ATOM 1779 N N . ILE A 1 220 ? 4.219 -1.491 0.8 1 94.75 220 ILE A N 1
ATOM 1780 C CA . ILE A 1 220 ? 4.266 -1.909 -0.597 1 94.75 220 ILE A CA 1
ATOM 1781 C C . ILE A 1 220 ? 3.617 -3.283 -0.748 1 94.75 220 ILE A C 1
ATOM 1783 O O . ILE A 1 220 ? 2.77 -3.482 -1.622 1 94.75 220 ILE A O 1
ATOM 1787 N N . GLY A 1 221 ? 3.953 -4.273 0.069 1 95.38 221 GLY A N 1
ATOM 1788 C CA . GLY A 1 221 ? 3.289 -5.562 0.188 1 95.38 221 GLY A CA 1
ATOM 1789 C C . GLY A 1 221 ? 3.299 -6.359 -1.102 1 95.38 221 GLY A C 1
ATOM 1790 O O . GLY A 1 221 ? 2.252 -6.812 -1.566 1 95.38 221 GLY A O 1
ATOM 1791 N N . LEU A 1 222 ? 4.402 -6.738 -1.636 1 93.69 222 LEU A N 1
ATOM 1792 C CA . LEU A 1 222 ? 4.512 -7.461 -2.898 1 93.69 222 LEU A CA 1
ATOM 1793 C C . LEU A 1 222 ? 4.008 -8.891 -2.75 1 93.69 222 LEU A C 1
ATOM 1795 O O . LEU A 1 222 ? 3.633 -9.531 -3.736 1 93.69 222 LEU A O 1
ATOM 1799 N N . GLY A 1 223 ? 4.066 -9.438 -1.593 1 90.88 223 GLY A N 1
ATOM 1800 C CA . GLY A 1 223 ? 3.496 -10.75 -1.332 1 90.88 223 GLY A CA 1
ATOM 1801 C C . GLY A 1 223 ? 4.43 -11.891 -1.689 1 90.88 223 GLY A C 1
ATOM 1802 O O . GLY A 1 223 ? 4.051 -13.062 -1.61 1 90.88 223 GLY A O 1
ATOM 1803 N N . ASP A 1 224 ? 5.695 -11.625 -2.174 1 88.62 224 ASP A N 1
ATOM 1804 C CA . ASP A 1 224 ? 6.656 -12.68 -2.482 1 88.62 224 ASP A CA 1
ATOM 1805 C C . ASP A 1 224 ? 7.172 -13.344 -1.208 1 88.62 224 ASP A C 1
ATOM 1807 O O . ASP A 1 224 ? 7.43 -14.547 -1.189 1 88.62 224 ASP A O 1
ATOM 1811 N N . PHE A 1 225 ? 7.336 -12.523 -0.191 1 90.06 225 PHE A N 1
ATOM 1812 C CA . PHE A 1 225 ? 7.633 -13.023 1.147 1 90.06 225 PHE A CA 1
ATOM 1813 C C . PHE A 1 225 ? 6.543 -12.609 2.131 1 90.06 225 PHE A C 1
ATOM 1815 O O . PHE A 1 225 ? 6.324 -11.422 2.365 1 90.06 225 PHE A O 1
ATOM 1822 N N . VAL A 1 226 ? 5.812 -13.562 2.568 1 88.69 226 VAL A N 1
ATOM 1823 C CA . VAL A 1 226 ? 4.762 -13.305 3.547 1 88.69 226 VAL A CA 1
ATOM 1824 C C . VAL A 1 226 ? 5.066 -14.055 4.844 1 88.69 226 VAL A C 1
ATOM 1826 O O . VAL A 1 226 ? 5.125 -15.281 4.855 1 88.69 226 VAL A O 1
ATOM 1829 N N . PRO A 1 227 ? 5.285 -13.289 5.859 1 88.56 227 PRO A N 1
ATOM 1830 C CA . PRO A 1 227 ? 5.594 -13.953 7.125 1 88.56 227 PRO A CA 1
ATOM 1831 C C . PRO A 1 227 ? 4.41 -14.742 7.68 1 88.56 227 PRO A C 1
ATOM 1833 O O . PRO A 1 227 ? 3.262 -14.312 7.551 1 88.56 227 PRO A O 1
ATOM 1836 N N . GLY A 1 228 ? 4.672 -15.938 8.242 1 82.75 228 GLY A N 1
ATOM 1837 C CA . GLY A 1 228 ? 3.662 -16.703 8.961 1 82.75 228 GLY A CA 1
ATOM 1838 C C . GLY A 1 228 ? 2.957 -17.719 8.086 1 82.75 228 GLY A C 1
ATOM 1839 O O . GLY A 1 228 ? 2.004 -18.375 8.523 1 82.75 228 GLY A O 1
ATOM 1840 N N . LEU A 1 229 ? 3.305 -17.75 6.812 1 76.19 229 LEU A N 1
ATOM 1841 C CA . LEU A 1 229 ? 2.576 -18.641 5.914 1 76.19 229 LEU A CA 1
ATOM 1842 C C . LEU A 1 229 ? 3.242 -20.016 5.848 1 76.19 229 LEU A C 1
ATOM 1844 O O . LEU A 1 229 ? 2.666 -20.969 5.316 1 76.19 229 LEU A O 1
ATOM 1848 N N . GLU A 1 230 ? 4.379 -20.047 6.422 1 66.25 230 GLU A N 1
ATOM 1849 C CA . GLU A 1 230 ? 5.02 -21.359 6.371 1 66.25 230 GLU A CA 1
ATOM 1850 C C . GLU A 1 230 ? 4.215 -22.391 7.16 1 66.25 230 GLU A C 1
ATOM 1852 O O . GLU A 1 230 ? 3.854 -22.156 8.312 1 66.25 230 GLU A O 1
ATOM 1857 N N . ALA A 1 231 ? 3.662 -23.312 6.477 1 58.25 231 ALA A N 1
ATOM 1858 C CA . ALA A 1 231 ? 2.744 -24.359 6.934 1 58.25 231 ALA A CA 1
ATOM 1859 C C . ALA A 1 231 ? 3.355 -25.156 8.078 1 58.25 231 ALA A C 1
ATOM 1861 O O . ALA A 1 231 ? 2.641 -25.625 8.969 1 58.25 231 ALA A O 1
ATOM 1862 N N 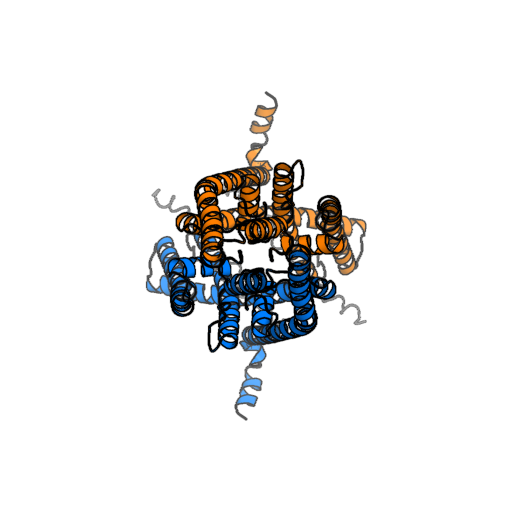. ASP A 1 232 ? 4.539 -25.266 8.055 1 60.78 232 ASP A N 1
ATOM 1863 C CA . ASP A 1 232 ? 5.117 -26.281 8.922 1 60.78 232 ASP A CA 1
ATOM 1864 C C . ASP A 1 232 ? 5.41 -25.719 10.312 1 60.78 232 ASP A C 1
ATOM 1866 O O . ASP A 1 232 ? 6.016 -26.406 11.148 1 60.78 232 ASP A O 1
ATOM 1870 N N . HIS A 1 233 ? 4.801 -24.641 10.594 1 64.56 233 HIS A N 1
ATOM 1871 C CA . HIS A 1 233 ? 5.113 -24.141 11.922 1 64.56 233 HIS A CA 1
ATOM 1872 C C . HIS A 1 233 ? 4.156 -24.719 12.961 1 64.56 233 HIS A C 1
ATOM 1874 O O . HIS A 1 233 ? 2.939 -24.703 12.766 1 64.56 233 HIS A O 1
ATOM 1880 N N . PRO A 1 234 ? 4.613 -25.531 13.945 1 64.75 234 PRO A N 1
ATOM 1881 C CA . PRO A 1 234 ? 3.768 -26.156 14.961 1 64.75 234 PRO A CA 1
ATOM 1882 C C . PRO A 1 234 ? 2.75 -25.188 15.562 1 64.75 234 PRO A C 1
ATOM 1884 O O . PRO A 1 234 ? 1.617 -25.578 15.852 1 64.75 234 PRO A O 1
ATOM 1887 N N . ASN A 1 235 ? 3.08 -23.969 15.766 1 78.44 235 ASN A N 1
ATOM 1888 C CA . ASN A 1 235 ? 2.17 -22.938 16.266 1 78.44 235 ASN A CA 1
ATOM 1889 C C . ASN A 1 235 ? 1.924 -21.859 15.219 1 78.44 235 ASN A C 1
ATOM 1891 O O . ASN A 1 235 ? 2.096 -20.672 15.5 1 78.44 235 ASN A O 1
ATOM 1895 N N . GLY A 1 236 ? 1.333 -22.328 14.156 1 79.62 236 GLY A N 1
ATOM 1896 C CA . GLY A 1 236 ? 1.18 -21.453 13 1 79.62 236 GLY A CA 1
ATOM 1897 C C . GLY A 1 236 ? 0.236 -20.281 13.25 1 79.62 236 GLY A C 1
ATOM 1898 O O . GLY A 1 236 ? 0.524 -19.156 12.867 1 79.62 236 GLY A O 1
ATOM 1899 N N . GLU A 1 237 ? -0.804 -20.562 14.031 1 83.44 237 GLU A N 1
ATOM 1900 C CA . GLU A 1 237 ? -1.803 -19.531 14.266 1 83.44 237 GLU A CA 1
ATOM 1901 C C . GLU A 1 237 ? -1.258 -18.438 15.172 1 83.44 237 GLU A C 1
ATOM 1903 O O . GLU A 1 237 ? -1.472 -17.25 14.922 1 83.44 237 GLU A O 1
ATOM 1908 N N . PHE A 1 238 ? -0.576 -18.859 16.219 1 86.12 238 PHE A N 1
ATOM 1909 C CA . PHE A 1 238 ? 0.008 -17.891 17.125 1 86.12 238 PHE A CA 1
ATOM 1910 C C . PHE A 1 238 ? 1.061 -17.047 16.422 1 86.12 238 PHE A C 1
ATOM 1912 O O . PHE A 1 238 ? 1.181 -15.844 16.688 1 86.12 238 PHE A O 1
ATOM 1919 N N . TYR A 1 239 ? 1.783 -17.703 15.586 1 89.62 239 TYR A N 1
ATOM 1920 C CA . TYR A 1 239 ? 2.779 -17 14.789 1 89.62 239 TYR A CA 1
ATOM 1921 C C . TYR A 1 239 ? 2.127 -15.93 13.922 1 89.62 239 TYR A C 1
ATOM 1923 O O . TYR A 1 239 ? 2.609 -14.797 13.859 1 89.62 239 TYR A O 1
ATOM 1931 N N . ARG A 1 240 ? 1.007 -16.219 13.422 1 90.69 240 ARG A N 1
ATOM 1932 C CA . ARG A 1 240 ? 0.299 -15.281 12.555 1 90.69 240 ARG A CA 1
ATOM 1933 C C . ARG A 1 240 ? -0.25 -14.109 13.359 1 90.69 240 ARG A C 1
ATOM 1935 O O . ARG A 1 240 ? -0.247 -12.969 12.883 1 90.69 240 ARG A O 1
ATOM 1942 N N . PHE A 1 241 ? -0.697 -14.406 14.531 1 92.31 241 PHE A N 1
ATOM 1943 C CA . PHE A 1 241 ? -1.163 -13.336 15.406 1 92.31 241 PHE A CA 1
ATOM 1944 C C . PHE A 1 241 ? -0.015 -12.406 15.781 1 92.31 241 PHE A C 1
ATOM 1946 O O . PHE A 1 241 ? -0.185 -11.188 15.82 1 92.31 241 PHE A O 1
ATOM 1953 N N . GLY A 1 242 ? 1.114 -13.023 16.094 1 92.94 242 GLY A N 1
ATOM 1954 C CA . GLY A 1 242 ? 2.293 -12.227 16.406 1 92.94 242 GLY A CA 1
ATOM 1955 C C . GLY A 1 242 ? 2.74 -11.344 15.258 1 92.94 242 GLY A C 1
ATOM 1956 O O . GLY A 1 242 ? 3.092 -10.18 15.453 1 92.94 242 GLY A O 1
ATOM 1957 N N . VAL A 1 243 ? 2.699 -11.898 14.094 1 94.25 243 VAL A N 1
ATOM 1958 C CA . VAL A 1 243 ? 3.078 -11.148 12.898 1 94.25 243 VAL A CA 1
ATOM 1959 C C . VAL A 1 243 ? 2.102 -9.992 12.688 1 94.25 243 VAL A C 1
ATOM 1961 O O . VAL A 1 243 ? 2.514 -8.875 12.375 1 94.25 243 VAL A O 1
ATOM 1964 N N . ALA A 1 244 ? 0.811 -10.281 12.836 1 94.38 244 ALA A N 1
ATOM 1965 C CA . ALA A 1 244 ? -0.216 -9.258 12.672 1 94.38 244 ALA A CA 1
ATOM 1966 C C . ALA A 1 244 ? 0.003 -8.102 13.641 1 94.38 244 ALA A C 1
ATOM 1968 O O . ALA A 1 244 ? -0.074 -6.934 13.258 1 94.38 244 ALA A O 1
ATOM 1969 N N . ALA A 1 245 ? 0.298 -8.453 14.812 1 94.06 245 ALA A N 1
ATOM 1970 C CA . ALA A 1 245 ? 0.556 -7.438 15.828 1 94.06 245 ALA A CA 1
ATOM 1971 C C . ALA A 1 245 ? 1.809 -6.633 15.492 1 94.06 245 ALA A C 1
ATOM 1973 O O . ALA A 1 245 ? 1.815 -5.402 15.602 1 94.06 245 ALA A O 1
ATOM 1974 N N . TYR A 1 246 ? 2.797 -7.297 15.102 1 95.75 246 TYR A N 1
ATOM 1975 C CA . TYR A 1 246 ? 4.043 -6.637 14.719 1 95.75 246 TYR A CA 1
ATOM 1976 C C . TYR A 1 246 ? 3.814 -5.664 13.57 1 95.75 246 TYR A C 1
ATOM 1978 O O . TYR A 1 246 ? 4.312 -4.535 13.594 1 95.75 246 TYR A O 1
ATOM 1986 N N . LEU A 1 247 ? 3.1 -6.086 12.57 1 94.44 247 LEU A N 1
ATOM 1987 C CA . LEU A 1 247 ? 2.848 -5.25 11.398 1 94.44 247 LEU A CA 1
ATOM 1988 C C . LEU A 1 247 ? 2.061 -4 11.781 1 94.44 247 LEU A C 1
ATOM 1990 O O . LEU A 1 247 ? 2.355 -2.904 11.305 1 94.44 247 LEU A O 1
ATOM 1994 N N . MET A 1 248 ? 1.095 -4.172 12.617 1 91.75 248 MET A N 1
ATOM 1995 C CA . MET A 1 248 ? 0.282 -3.045 13.062 1 91.75 248 MET A CA 1
ATOM 1996 C C . MET A 1 248 ? 1.134 -2.021 13.812 1 91.75 248 MET A C 1
ATOM 1998 O O . MET A 1 248 ? 1.078 -0.827 13.516 1 91.75 248 MET A O 1
ATOM 2002 N N . ILE A 1 249 ? 1.964 -2.498 14.633 1 90.62 249 ILE A N 1
ATOM 2003 C CA . ILE A 1 249 ? 2.816 -1.624 15.43 1 90.62 249 ILE A CA 1
ATOM 2004 C C . ILE A 1 249 ? 3.906 -1.02 14.547 1 90.62 249 ILE A C 1
ATOM 2006 O O . ILE A 1 249 ? 4.207 0.172 14.656 1 90.62 249 ILE A O 1
ATOM 2010 N N . GLY A 1 250 ? 4.477 -1.863 13.797 1 91.25 250 GLY A N 1
ATOM 2011 C CA . GLY A 1 250 ? 5.555 -1.419 12.922 1 91.25 250 GLY A CA 1
ATOM 2012 C C . GLY A 1 250 ? 5.145 -0.287 12 1 91.25 250 GLY A C 1
ATOM 2013 O O . GLY A 1 250 ? 5.855 0.715 11.891 1 91.25 250 GLY A O 1
ATOM 2014 N N . VAL A 1 251 ? 4.012 -0.39 11.344 1 89.25 251 VAL A N 1
ATOM 2015 C CA . VAL A 1 251 ? 3.543 0.633 10.422 1 89.25 251 VAL A CA 1
ATOM 2016 C C . VAL A 1 251 ? 3.229 1.918 11.18 1 89.25 251 VAL A C 1
ATOM 2018 O O . VAL A 1 251 ? 3.488 3.018 10.688 1 89.25 251 VAL A O 1
ATOM 2021 N N . THR A 1 252 ? 2.727 1.787 12.328 1 83.25 252 THR A N 1
ATOM 2022 C CA . THR A 1 252 ? 2.389 2.938 13.156 1 83.25 252 THR A CA 1
ATOM 2023 C C . THR A 1 252 ? 3.645 3.719 13.531 1 83.25 252 THR A C 1
ATOM 2025 O O . THR A 1 252 ? 3.625 4.953 13.578 1 83.25 252 THR A O 1
ATOM 2028 N N . ILE A 1 253 ? 4.672 3.047 13.688 1 82.5 253 ILE A N 1
ATOM 2029 C CA . ILE A 1 253 ? 5.898 3.684 14.164 1 82.5 253 ILE A CA 1
ATOM 2030 C C . ILE A 1 253 ? 6.664 4.266 12.977 1 82.5 253 ILE A C 1
ATOM 2032 O O . ILE A 1 253 ? 7.398 5.246 13.125 1 82.5 253 ILE A O 1
ATOM 2036 N N . THR A 1 254 ? 6.52 3.695 11.891 1 78.44 254 THR A N 1
ATOM 2037 C CA . THR A 1 254 ? 7.258 4.152 10.719 1 78.44 254 THR A CA 1
ATOM 2038 C C . THR A 1 254 ? 6.746 5.512 10.25 1 78.44 254 THR A C 1
ATOM 2040 O O . THR A 1 254 ? 7.523 6.344 9.781 1 78.44 254 THR A O 1
ATOM 2043 N N . MET A 1 255 ? 5.566 5.797 10.461 1 71.5 255 MET A N 1
ATOM 2044 C CA . MET A 1 255 ? 4.984 7.051 9.992 1 71.5 255 MET A CA 1
ATOM 2045 C C . MET A 1 255 ? 5.633 8.242 10.68 1 71.5 255 MET A C 1
ATOM 2047 O O . MET A 1 255 ? 6.043 9.203 10.023 1 71.5 255 MET A O 1
ATOM 2051 N N . PRO A 1 256 ? 5.719 8.25 11.984 1 68.88 256 PRO A N 1
ATOM 2052 C CA . PRO A 1 256 ? 6.398 9.375 12.633 1 68.88 256 PRO A CA 1
ATOM 2053 C C . PRO A 1 256 ? 7.871 9.477 12.242 1 68.88 256 PRO A C 1
ATOM 2055 O O . PRO A 1 256 ? 8.43 10.578 12.195 1 68.88 256 PRO A O 1
ATOM 2058 N N . MET A 1 257 ? 8.406 8.359 11.961 1 72.25 257 MET A N 1
ATOM 2059 C CA . MET A 1 257 ? 9.797 8.391 11.531 1 72.25 257 MET A CA 1
ATOM 2060 C C . MET A 1 257 ? 9.945 9.18 10.234 1 72.25 257 MET A C 1
ATOM 2062 O O . MET A 1 257 ? 10.914 9.93 10.062 1 72.25 257 MET A O 1
ATOM 2066 N N . MET A 1 258 ? 8.992 8.992 9.445 1 65.75 258 MET A N 1
ATOM 2067 C CA . MET A 1 258 ? 9.023 9.734 8.188 1 65.75 258 MET A CA 1
ATOM 2068 C C . MET A 1 258 ? 8.82 11.227 8.43 1 65.75 258 MET A C 1
ATOM 2070 O O . MET A 1 258 ? 9.438 12.062 7.758 1 65.75 258 MET A O 1
ATOM 2074 N N . THR A 1 259 ? 8.086 11.484 9.406 1 63.97 259 THR A N 1
ATOM 2075 C CA . THR A 1 259 ? 7.852 12.875 9.773 1 63.97 259 THR A CA 1
ATOM 2076 C C . THR A 1 259 ? 9.117 13.5 10.359 1 63.97 259 THR A C 1
ATOM 2078 O O . THR A 1 259 ? 9.469 14.633 10.023 1 63.97 259 THR A O 1
ATOM 2081 N N . ILE A 1 260 ? 9.75 12.703 11.117 1 68.94 260 ILE A N 1
ATOM 2082 C CA . ILE A 1 260 ? 10.977 13.188 11.734 1 68.94 260 ILE A CA 1
ATOM 2083 C C . ILE A 1 260 ? 12.062 13.359 10.68 1 68.94 260 ILE A C 1
ATOM 2085 O O . ILE A 1 260 ? 12.812 14.336 10.695 1 68.94 260 ILE A O 1
ATOM 2089 N N . ALA A 1 261 ? 12.039 12.461 9.781 1 66.19 261 ALA A N 1
ATOM 2090 C CA . ALA A 1 261 ? 13.023 12.531 8.695 1 66.19 261 ALA A CA 1
ATOM 2091 C C . ALA A 1 261 ? 12.773 13.75 7.812 1 66.19 261 ALA A C 1
ATOM 2093 O O . ALA A 1 261 ? 13.719 14.445 7.434 1 66.19 261 ALA A O 1
ATOM 2094 N N . THR A 1 262 ? 11.57 13.945 7.566 1 63.03 262 THR A N 1
ATOM 2095 C CA . THR A 1 262 ? 11.227 15.102 6.742 1 63.03 262 THR A CA 1
ATOM 2096 C C . THR A 1 262 ? 11.523 16.406 7.48 1 63.03 262 THR A C 1
ATOM 2098 O O . THR A 1 262 ? 11.992 17.375 6.879 1 63.03 262 THR A O 1
ATOM 2101 N N . ASP A 1 263 ? 11.242 16.391 8.727 1 63.03 263 ASP A N 1
ATOM 2102 C CA . ASP A 1 263 ? 11.547 17.562 9.547 1 63.03 263 ASP A CA 1
ATOM 2103 C C . ASP A 1 263 ? 13.055 17.828 9.578 1 63.03 263 ASP A C 1
ATOM 2105 O O . ASP A 1 263 ? 13.484 18.984 9.531 1 63.03 263 ASP A O 1
ATOM 2109 N N . PHE A 1 264 ? 13.781 16.797 9.711 1 64.5 264 PHE A N 1
ATOM 2110 C CA . PHE A 1 264 ? 15.234 16.938 9.711 1 64.5 264 PHE A CA 1
ATOM 2111 C C . PHE A 1 264 ? 15.727 17.5 8.391 1 64.5 264 PHE A C 1
ATOM 2113 O O . PHE A 1 264 ? 16.562 18.406 8.375 1 64.5 264 PHE A O 1
ATOM 2120 N N . TRP A 1 265 ? 15.188 17.047 7.402 1 60.56 265 TRP A N 1
ATOM 2121 C CA . TRP A 1 265 ? 15.609 17.484 6.078 1 60.56 265 TRP A CA 1
ATOM 2122 C C . TRP A 1 265 ? 15.234 18.938 5.844 1 60.56 265 TRP A C 1
ATOM 2124 O O . TRP A 1 265 ? 16.031 19.703 5.309 1 60.56 265 TRP A O 1
ATOM 2134 N N . GLN A 1 266 ? 14.125 19.297 6.281 1 59.72 266 GLN A N 1
ATOM 2135 C CA . GLN A 1 266 ? 13.625 20.656 6.012 1 59.72 266 GLN A CA 1
ATOM 2136 C C . GLN A 1 266 ? 14.281 21.672 6.938 1 59.72 266 GLN A C 1
ATOM 2138 O O . GLN A 1 266 ? 14.469 22.828 6.551 1 59.72 266 GLN A O 1
ATOM 2143 N N . ASN A 1 267 ? 14.641 21.234 8.094 1 58.94 267 ASN A N 1
ATOM 2144 C CA . ASN A 1 267 ? 15.094 22.203 9.086 1 58.94 267 ASN A CA 1
ATOM 2145 C C . ASN A 1 267 ? 16.562 21.984 9.445 1 58.94 267 ASN A C 1
ATOM 2147 O O . ASN A 1 267 ? 17.016 22.422 10.5 1 58.94 267 ASN A O 1
ATOM 2151 N N . TYR A 1 268 ? 17.141 21.125 8.656 1 59.25 268 TYR A N 1
ATOM 2152 C CA . TYR A 1 268 ? 18.484 20.734 9.047 1 59.25 268 TYR A CA 1
ATOM 2153 C C . TYR A 1 268 ? 19.375 21.969 9.234 1 59.25 268 TYR A C 1
ATOM 2155 O O . TYR A 1 268 ? 20.312 21.953 10.031 1 59.25 268 TYR A O 1
ATOM 2163 N N . ASN A 1 269 ? 19.047 23.016 8.484 1 52.91 269 ASN A N 1
ATOM 2164 C CA . ASN A 1 269 ? 19.922 24.203 8.562 1 52.91 269 ASN A CA 1
ATOM 2165 C C . ASN A 1 269 ? 19.266 25.312 9.367 1 52.91 269 ASN A C 1
ATOM 2167 O O . ASN A 1 269 ? 19.812 26.422 9.469 1 52.91 269 ASN A O 1
ATOM 2171 N N . LYS A 1 270 ? 18.094 25.125 9.758 1 54.06 270 LYS A N 1
ATOM 2172 C CA . LYS A 1 270 ? 17.438 26.25 10.422 1 54.06 270 LYS A CA 1
ATOM 2173 C C . LYS A 1 270 ? 17.891 26.375 11.867 1 54.06 270 LYS A C 1
ATOM 2175 O O . LYS A 1 270 ? 18.156 25.359 12.531 1 54.06 270 LYS A O 1
ATOM 2180 N N . GLU A 1 271 ? 18.516 27.375 12.188 1 47 271 GLU A N 1
ATOM 2181 C CA . GLU A 1 271 ? 18.906 27.719 13.547 1 47 271 GLU A CA 1
ATOM 2182 C C . GLU A 1 271 ? 17.734 27.641 14.508 1 47 271 GLU A C 1
ATOM 2184 O O . GLU A 1 271 ? 16.594 27.875 14.109 1 47 271 GLU A O 1
ATOM 2189 N N . TYR A 1 272 ? 17.828 26.703 15.375 1 42.41 272 TYR A N 1
ATOM 2190 C CA . TYR A 1 272 ? 16.828 26.719 16.438 1 42.41 272 TYR A CA 1
ATOM 2191 C C . TYR A 1 272 ? 16.688 28.125 17.031 1 42.41 272 TYR A C 1
ATOM 2193 O O . TYR A 1 272 ? 17.656 28.672 17.578 1 42.41 272 TYR A O 1
ATOM 2201 N N . SER A 1 273 ? 16.391 29.094 16.328 1 34.75 273 SER A N 1
ATOM 2202 C CA . SER A 1 273 ? 16.234 30.344 17.094 1 34.75 273 SER A CA 1
ATOM 2203 C C . SER A 1 273 ? 15.172 30.203 18.172 1 34.75 273 SER A C 1
ATOM 2205 O O . SER A 1 273 ? 14.023 29.828 17.875 1 34.75 273 SER A O 1
ATOM 2207 N N . ILE A 1 274 ? 15.711 29.672 19.25 1 33.66 274 ILE A N 1
ATOM 2208 C CA . ILE A 1 274 ? 14.844 29.859 20.406 1 33.66 274 ILE A CA 1
ATOM 2209 C C . ILE A 1 274 ? 14.273 31.281 20.391 1 33.66 274 ILE A C 1
ATOM 2211 O O . ILE A 1 274 ? 15.016 32.25 20.578 1 33.66 274 ILE A O 1
ATOM 2215 N N . LEU A 1 275 ? 13.602 31.672 19.469 1 31.94 275 LEU A N 1
ATOM 2216 C CA . LEU A 1 275 ? 13.039 33 19.672 1 31.94 275 LEU A CA 1
ATOM 2217 C C . LEU A 1 275 ? 12.359 33.094 21.031 1 31.94 275 LEU A C 1
ATOM 2219 O O . LEU A 1 275 ? 11.461 32.312 21.344 1 31.94 275 LEU A O 1
ATOM 2223 N N . PRO A 1 276 ? 13.18 33.625 21.969 1 29.27 276 PRO A N 1
ATOM 2224 C CA . PRO A 1 276 ? 12.523 33.906 23.25 1 29.27 276 PRO A CA 1
ATOM 2225 C C . PRO A 1 276 ? 11.133 34.531 23.078 1 29.27 276 PRO A C 1
ATOM 2227 O O . PRO A 1 276 ? 10.977 35.531 22.391 1 29.27 276 PRO A O 1
ATOM 2230 N N . VAL A 1 277 ? 10.234 33.75 22.797 1 32.16 277 VAL A N 1
ATOM 2231 C CA . VAL A 1 277 ? 8.875 34.281 22.844 1 32.16 277 VAL A CA 1
ATOM 2232 C C . VAL A 1 277 ? 8.625 34.938 24.203 1 32.16 277 VAL A C 1
ATOM 2234 O O . VAL A 1 277 ? 8.625 34.25 25.234 1 32.16 277 VAL A O 1
ATOM 2237 N N . ALA A 1 278 ? 9.375 36.031 24.469 1 27.84 278 ALA A N 1
ATOM 2238 C CA . ALA A 1 278 ? 8.945 36.812 25.625 1 27.84 278 ALA A CA 1
ATOM 2239 C C . ALA A 1 278 ? 7.438 37.031 25.625 1 27.84 278 ALA A C 1
ATOM 2241 O O . ALA A 1 278 ? 6.895 37.594 24.656 1 27.84 278 ALA A O 1
ATOM 2242 N N . VAL A 1 279 ? 6.805 36.094 26.172 1 30.38 279 VAL A N 1
ATOM 2243 C CA . VAL A 1 279 ? 5.406 36.312 26.531 1 30.38 279 VAL A CA 1
ATOM 2244 C C . VAL A 1 279 ? 5.285 37.594 27.359 1 30.38 279 VAL A C 1
ATOM 2246 O O . VAL A 1 279 ? 5.773 37.656 28.5 1 30.38 279 VAL A O 1
ATOM 2249 N N . ILE A 1 280 ? 5.586 38.719 26.828 1 28.58 280 ILE A N 1
ATOM 2250 C CA . ILE A 1 280 ? 5.219 39.875 27.625 1 28.58 280 ILE A CA 1
ATOM 2251 C C . ILE A 1 280 ? 3.746 39.781 28.031 1 28.58 280 ILE A C 1
ATOM 2253 O O . ILE A 1 280 ? 2.861 39.781 27.172 1 28.58 280 ILE A O 1
ATOM 2257 N N . THR A 1 281 ? 3.598 39.094 29.109 1 28.55 281 THR A N 1
ATOM 2258 C CA . THR A 1 281 ? 2.326 39.125 29.812 1 28.55 281 THR A CA 1
ATOM 2259 C C . THR A 1 281 ? 1.851 40.562 30.016 1 28.55 281 THR A C 1
ATOM 2261 O O . THR A 1 281 ? 2.473 41.312 30.75 1 28.55 281 THR A O 1
ATOM 2264 N N . GLU A 1 282 ? 1.766 41.281 28.969 1 28.36 282 GLU A N 1
ATOM 2265 C CA . GLU A 1 282 ? 1.159 42.531 29.391 1 28.36 282 GLU A CA 1
ATOM 2266 C C . GLU A 1 282 ? -0.022 42.281 30.328 1 28.36 282 GLU A C 1
ATOM 2268 O O . GLU A 1 282 ? -0.878 41.438 30.047 1 28.36 282 GLU A O 1
ATOM 2273 N N . ASP A 1 283 ? 0.289 42.438 31.578 1 29.09 283 ASP A N 1
ATOM 2274 C CA . ASP A 1 283 ? -0.732 42.562 32.625 1 29.09 283 ASP A CA 1
ATOM 2275 C C . ASP A 1 283 ? -1.957 43.312 32.094 1 29.09 283 ASP A C 1
ATOM 2277 O O . ASP A 1 283 ? -1.897 44.5 31.859 1 29.09 283 ASP A O 1
ATOM 2281 N N . ILE A 1 284 ? -2.545 42.75 31.016 1 30.58 284 ILE A N 1
ATOM 2282 C CA . ILE A 1 284 ? -3.795 43.5 30.828 1 30.58 284 ILE A CA 1
ATOM 2283 C C . ILE A 1 284 ? -4.629 43.406 32.094 1 30.58 284 ILE A C 1
ATOM 2285 O O . ILE A 1 284 ? -4.832 42.312 32.656 1 30.58 284 ILE A O 1
ATOM 2289 N N . PRO A 1 285 ? -4.613 44.375 32.781 1 28.64 285 PRO A N 1
ATOM 2290 C CA . PRO A 1 285 ? -5.445 44.344 34 1 28.64 285 PRO A CA 1
ATOM 2291 C C . PRO A 1 285 ? -6.734 43.562 33.812 1 28.64 285 PRO A C 1
ATOM 2293 O O . PRO A 1 285 ? -7.496 43.812 32.875 1 28.64 285 PRO A O 1
ATOM 2296 N N . ILE A 1 286 ? -6.562 42.25 33.969 1 32.31 286 ILE A N 1
ATOM 2297 C CA . ILE A 1 286 ? -7.738 41.406 34 1 32.31 286 ILE A CA 1
ATOM 2298 C C . ILE A 1 286 ? -8.773 41.969 34.969 1 32.31 286 ILE A C 1
ATOM 2300 O O . ILE A 1 286 ? -8.516 42.125 36.156 1 32.31 286 ILE A O 1
ATOM 2304 N N . LYS A 1 287 ? -9.469 42.75 34.438 1 31.34 287 LYS A N 1
ATOM 2305 C CA . LYS A 1 287 ? -10.562 42.969 35.375 1 31.34 287 LYS A CA 1
ATOM 2306 C C . LYS A 1 287 ? -11.164 41.656 35.844 1 31.34 287 LYS A C 1
ATOM 2308 O O . LYS A 1 287 ? -11.164 40.656 35.125 1 31.34 287 LYS A O 1
ATOM 2313 N N . SER A 1 288 ? -11.273 41.25 37.125 1 31.14 288 SER A N 1
ATOM 2314 C CA . SER A 1 288 ? -11.672 40.156 38 1 31.14 288 SER A CA 1
ATOM 2315 C C . SER A 1 288 ? -12.695 39.25 37.281 1 31.14 288 SER A C 1
ATOM 2317 O O . SER A 1 288 ? -12.734 38.031 37.531 1 31.14 288 SER A O 1
ATOM 2319 N N . ASP A 1 289 ? -13.719 39.75 36.719 1 31.16 289 ASP A N 1
ATOM 2320 C CA . ASP A 1 289 ? -14.922 38.969 36.5 1 31.16 289 ASP A CA 1
ATOM 2321 C C . ASP A 1 289 ? -14.773 38.062 35.281 1 31.16 289 ASP A C 1
ATOM 2323 O O . ASP A 1 289 ? -15.719 37.375 34.875 1 31.16 289 ASP A O 1
ATOM 2327 N N . SER A 1 290 ? -13.922 38.438 34.281 1 30.28 290 SER A N 1
ATOM 2328 C CA . SER A 1 290 ? -14.039 37.781 32.969 1 30.28 290 SER A CA 1
ATOM 2329 C C . SER A 1 290 ? -13.266 36.469 32.938 1 30.28 290 SER A C 1
ATOM 2331 O O . SER A 1 290 ? -12.227 36.344 33.594 1 30.28 290 SER A O 1
ATOM 2333 N N . LYS A 1 291 ? -13.883 35.438 32.562 1 32.53 291 LYS A N 1
ATOM 2334 C CA . LYS A 1 291 ? -13.383 34.062 32.594 1 32.53 291 LYS A CA 1
ATOM 2335 C C . LYS A 1 291 ? -12.008 33.938 31.938 1 32.53 291 LYS A C 1
ATOM 2337 O O . LYS A 1 291 ? -11.695 34.719 31.016 1 32.53 291 LYS A O 1
ATOM 2342 N N . PRO A 1 292 ? -11 33.219 32.531 1 29.77 292 PRO A N 1
ATOM 2343 C CA . PRO A 1 292 ? -9.602 33.062 32.125 1 29.77 292 PRO A CA 1
ATOM 2344 C C . PRO A 1 292 ? -9.461 32.656 30.641 1 29.77 292 PRO A C 1
ATOM 2346 O O . PRO A 1 292 ? -10.031 31.672 30.203 1 29.77 292 PRO A O 1
ATOM 2349 N N . SER A 1 293 ? -9.695 33.562 29.734 1 27.77 293 SER A N 1
ATOM 2350 C CA . SER A 1 293 ? -9.531 33.312 28.312 1 27.77 293 SER A CA 1
ATOM 2351 C C . SER A 1 293 ? -8.094 32.938 27.969 1 27.77 293 SER A C 1
ATOM 2353 O O . SER A 1 293 ? -7.156 33.469 28.562 1 27.77 293 SER A O 1
ATOM 2355 N N . TYR A 1 294 ? -7.766 31.672 27.641 1 27.16 294 TYR A N 1
ATOM 2356 C CA . TYR A 1 294 ? -6.473 31.109 27.266 1 27.16 294 TYR A CA 1
ATOM 2357 C C . TYR A 1 294 ? -5.789 31.984 26.219 1 27.16 294 TYR A C 1
ATOM 2359 O O . TYR A 1 294 ? -6.43 32.438 25.281 1 27.16 294 TYR A O 1
ATOM 2367 N N . GLY A 1 295 ? -4.785 32.781 26.562 1 25.64 295 GLY A N 1
ATOM 2368 C CA . GLY A 1 295 ? -3.939 33.781 25.922 1 25.64 295 GLY A CA 1
ATOM 2369 C C . GLY A 1 295 ? -3.092 33.219 24.797 1 25.64 295 GLY A C 1
ATOM 2370 O O . GLY A 1 295 ? -2.82 32.031 24.766 1 25.64 295 GLY A O 1
ATOM 2371 N N . ALA A 1 296 ? -3.365 33.625 23.625 1 27.81 296 ALA A N 1
ATOM 2372 C CA . ALA A 1 296 ? -2.568 33.375 22.438 1 27.81 296 ALA A CA 1
ATOM 2373 C C . ALA A 1 296 ? -1.132 33.844 22.609 1 27.81 296 ALA A C 1
ATOM 2375 O O . ALA A 1 296 ? -0.898 34.938 23.188 1 27.81 296 ALA A O 1
ATOM 2376 N N . VAL A 1 297 ? -0.157 33.094 22.906 1 27.92 297 VAL A N 1
ATOM 2377 C CA . VAL A 1 297 ? 1.255 33.438 23.016 1 27.92 297 VAL A CA 1
ATOM 2378 C C . VAL A 1 297 ? 1.792 33.812 21.625 1 27.92 297 VAL A C 1
ATOM 2380 O O . VAL A 1 297 ? 1.647 33.062 20.672 1 27.92 297 VAL A O 1
ATOM 2383 N N . LEU A 1 298 ? 2.037 35.125 21.391 1 27.83 298 LEU A N 1
ATOM 2384 C CA . LEU A 1 298 ? 2.768 35.719 20.266 1 27.83 298 LEU A CA 1
ATOM 2385 C C . LEU A 1 298 ? 4.258 35.406 20.375 1 27.83 298 LEU A C 1
ATOM 2387 O O . LEU A 1 298 ? 4.891 35.688 21.391 1 27.83 298 LEU A O 1
ATOM 2391 N N . ILE A 1 299 ? 4.742 34.375 19.75 1 28.28 299 ILE A N 1
ATOM 2392 C CA . ILE A 1 299 ? 6.176 34.125 19.766 1 28.28 299 ILE A CA 1
ATOM 2393 C C . ILE A 1 299 ? 6.883 35.062 18.797 1 28.28 299 ILE A C 1
ATOM 2395 O O . ILE A 1 299 ? 6.57 35.062 17.594 1 28.28 299 ILE A O 1
ATOM 2399 N N . HIS A 1 300 ? 7.578 36.188 19.234 1 27.7 300 HIS A N 1
ATOM 2400 C CA . HIS A 1 300 ? 8.477 37.125 18.547 1 27.7 300 HIS A CA 1
ATOM 2401 C C . HIS A 1 300 ? 9.844 36.5 18.328 1 27.7 300 HIS A C 1
ATOM 2403 O O . HIS A 1 300 ? 10.516 36.094 19.281 1 27.7 300 HIS A O 1
ATOM 2409 N N . VAL A 1 301 ? 10.078 35.781 17.234 1 29.55 301 VAL A N 1
ATOM 2410 C CA . VAL A 1 301 ? 11.445 35.406 16.922 1 29.55 301 VAL A CA 1
ATOM 2411 C C . VAL A 1 301 ? 12.242 36.594 16.453 1 29.55 301 VAL A C 1
ATOM 2413 O O . VAL A 1 301 ? 11.828 37.312 15.531 1 29.55 301 VAL A O 1
ATOM 2416 N N . SER A 1 302 ? 13.219 37.219 17.172 1 27.27 302 SER A N 1
ATOM 2417 C CA . SER A 1 302 ? 14.164 38.312 16.891 1 27.27 302 SER A CA 1
ATOM 2418 C C . SER A 1 302 ? 15.102 37.938 15.758 1 27.27 302 SER A C 1
ATOM 2420 O O . SER A 1 302 ? 15.734 36.875 15.789 1 27.27 302 SER A O 1
ATOM 2422 N N . GLU A 1 303 ? 14.938 38.312 14.547 1 30.45 303 GLU A N 1
ATOM 2423 C CA . GLU A 1 303 ? 15.953 38.281 13.5 1 30.45 303 GLU A CA 1
ATOM 2424 C C . GLU A 1 303 ? 17.156 39.125 13.891 1 30.45 303 GLU A C 1
ATOM 2426 O O . GLU A 1 303 ? 17.078 40.344 13.945 1 30.45 303 GLU A O 1
ATOM 2431 N N . THR A 1 304 ? 18.094 38.875 14.773 1 28.3 304 THR A N 1
ATOM 2432 C CA . THR A 1 304 ? 19.359 39.562 15.023 1 28.3 304 THR A CA 1
ATOM 2433 C C . THR A 1 304 ? 20.203 39.625 13.758 1 28.3 304 THR A C 1
ATOM 2435 O O . THR A 1 304 ? 20.906 38.656 13.438 1 28.3 304 THR A O 1
ATOM 2438 N N . THR A 1 305 ? 19.922 40.094 12.68 1 26.97 305 THR A N 1
ATOM 2439 C CA . THR A 1 305 ? 20.969 40.438 11.719 1 26.97 305 THR A CA 1
ATOM 2440 C C . THR A 1 305 ? 21.891 41.5 12.281 1 26.97 305 THR A C 1
ATOM 2442 O O . THR A 1 305 ? 23.109 41.438 12.07 1 26.97 305 THR A O 1
ATOM 2445 N N . ASP A 1 306 ? 21.719 42.812 12.562 1 27.2 306 ASP A N 1
ATOM 2446 C CA . ASP A 1 306 ? 22.672 43.938 12.578 1 27.2 306 ASP A CA 1
ATOM 2447 C C . ASP A 1 306 ? 23.594 43.875 13.797 1 27.2 306 ASP A C 1
ATOM 2449 O O . ASP A 1 306 ? 23.172 44.156 14.922 1 27.2 306 ASP A O 1
ATOM 2453 N N . ASP A 1 307 ? 24.516 43.062 14.133 1 27.91 307 ASP A N 1
ATOM 2454 C CA . ASP A 1 307 ? 25.859 43.438 14.594 1 27.91 307 ASP A CA 1
ATOM 2455 C C . ASP A 1 307 ? 26.516 44.406 13.609 1 27.91 307 AS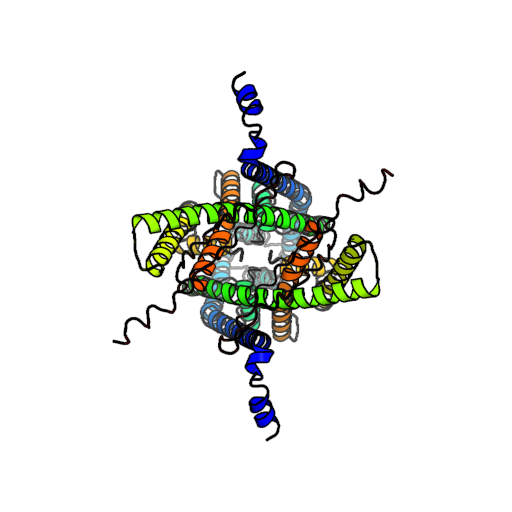P A C 1
ATOM 2457 O O . ASP A 1 307 ? 27.734 44.562 13.602 1 27.91 307 ASP A O 1
ATOM 2461 N N . LYS A 1 308 ? 25.938 45.062 12.617 1 29.11 308 LYS A N 1
ATOM 2462 C CA . LYS A 1 308 ? 26.75 46.094 11.977 1 29.11 308 LYS A CA 1
ATOM 2463 C C . LYS A 1 308 ? 27 47.281 12.922 1 29.11 308 LYS A C 1
ATOM 2465 O O . LYS A 1 308 ? 28.125 47.75 13.031 1 29.11 308 LYS A O 1
ATOM 2470 N N . LYS A 1 309 ? 26.234 48.281 13.164 1 28.08 309 LYS A N 1
ATOM 2471 C CA . LYS A 1 309 ? 26.656 49.625 13.562 1 28.08 309 LYS A CA 1
ATOM 2472 C C . LYS A 1 309 ? 27.172 49.625 15.008 1 28.08 309 LYS A C 1
ATOM 2474 O O . LYS A 1 309 ? 27.578 50.656 15.516 1 28.08 309 LYS A O 1
ATOM 2479 N N . ASN A 1 310 ? 27.484 48.75 15.906 1 24.89 310 ASN A N 1
ATOM 2480 C CA . ASN A 1 310 ? 28.406 49.312 16.875 1 24.89 310 ASN A CA 1
ATOM 2481 C C . ASN A 1 310 ? 29.781 49.594 16.266 1 24.89 310 ASN A C 1
ATOM 2483 O O . ASN A 1 310 ? 30.734 49.875 16.984 1 24.89 310 ASN A O 1
ATOM 2487 N N . LEU A 1 311 ? 30.281 49.188 15.031 1 23.34 311 LEU A N 1
ATOM 2488 C CA . LEU A 1 311 ? 31.688 49.531 14.805 1 23.34 311 LEU A CA 1
ATOM 2489 C C . LEU A 1 311 ? 31.844 51.031 14.5 1 23.34 311 LEU A C 1
ATOM 2491 O O . LEU A 1 311 ? 32.938 51.5 14.211 1 23.34 311 LEU A O 1
ATOM 2495 N N . ILE A 1 312 ? 30.969 51.906 14.016 1 19.77 312 ILE A N 1
ATOM 2496 C CA . ILE A 1 312 ? 31.5 53.281 14.023 1 19.77 312 ILE A CA 1
ATOM 2497 C C . ILE A 1 312 ? 31.438 53.844 15.438 1 19.77 312 ILE A C 1
ATOM 2499 O O . ILE A 1 312 ? 30.406 53.781 16.094 1 19.77 312 ILE A O 1
ATOM 2503 N N . PRO A 1 313 ? 32.625 54.219 16 1 22.42 313 PRO A N 1
ATOM 2504 C CA . PRO A 1 313 ? 32.812 55.281 16.984 1 22.42 313 PRO A CA 1
ATOM 2505 C C . PRO A 1 313 ? 32.125 56.594 16.562 1 22.42 313 PRO A C 1
ATOM 2507 O O . PRO A 1 313 ? 31.922 56.812 15.375 1 22.42 313 PRO A O 1
ATOM 2510 N N . MET B 1 1 ? 11.039 40.094 -28.406 1 29.91 1 MET B N 1
ATOM 2511 C CA . MET B 1 1 ? 11.195 41.438 -27.844 1 29.91 1 MET B CA 1
ATOM 2512 C C . MET B 1 1 ? 10.203 41.688 -26.719 1 29.91 1 MET B C 1
ATOM 2514 O O . MET B 1 1 ? 10.547 42.281 -25.688 1 29.91 1 MET B O 1
ATOM 2518 N N . ALA B 1 2 ? 8.844 41.406 -27.016 1 36 2 ALA B N 1
ATOM 2519 C CA . ALA B 1 2 ? 7.777 41.625 -26.047 1 36 2 ALA B CA 1
ATOM 2520 C C . ALA B 1 2 ? 7.934 40.75 -24.812 1 36 2 ALA B C 1
ATOM 2522 O O . ALA B 1 2 ? 7.547 41.125 -23.719 1 36 2 ALA B O 1
ATOM 2523 N N . PHE B 1 3 ? 8.344 39.469 -24.984 1 38.88 3 PHE B N 1
ATOM 2524 C CA . PHE B 1 3 ? 8.516 38.531 -23.875 1 38.88 3 PHE B CA 1
ATOM 2525 C C . PHE B 1 3 ? 9.609 39 -22.938 1 38.88 3 PHE B C 1
ATOM 2527 O 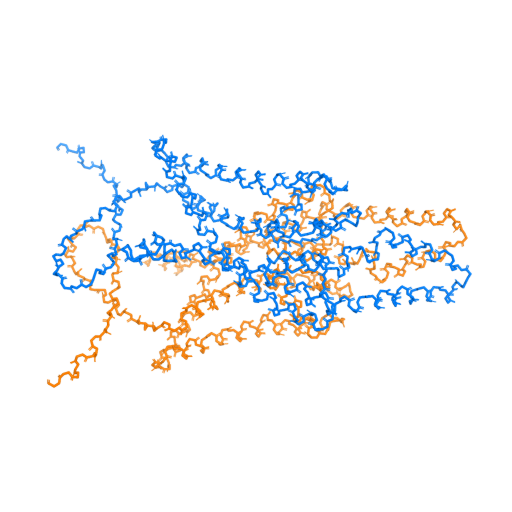O . PHE B 1 3 ? 9.484 38.875 -21.719 1 38.88 3 PHE B O 1
ATOM 2534 N N . PHE B 1 4 ? 10.641 39.656 -23.438 1 41.94 4 PHE B N 1
ATOM 2535 C CA . PHE B 1 4 ? 11.742 40.188 -22.656 1 41.94 4 PHE B CA 1
ATOM 2536 C C . PHE B 1 4 ? 11.281 41.406 -21.859 1 41.94 4 PHE B C 1
ATOM 2538 O O . PHE B 1 4 ? 11.789 41.656 -20.766 1 41.94 4 PHE B O 1
ATOM 2545 N N . HIS B 1 5 ? 10.398 42.219 -22.469 1 38.38 5 HIS B N 1
ATOM 2546 C CA . HIS B 1 5 ? 9.992 43.438 -21.797 1 38.38 5 HIS B CA 1
ATOM 2547 C C . HIS B 1 5 ? 9.109 43.156 -20.594 1 38.38 5 HIS B C 1
ATOM 2549 O O . HIS B 1 5 ? 9.102 43.938 -19.625 1 38.38 5 HIS B O 1
ATOM 2555 N N . TYR B 1 6 ? 8.164 42.188 -20.781 1 37.38 6 TYR B N 1
ATOM 2556 C CA . TYR B 1 6 ? 7.289 41.938 -19.641 1 37.38 6 TYR B CA 1
ATOM 2557 C C . TYR B 1 6 ? 8.086 41.406 -18.453 1 37.38 6 TYR B C 1
ATOM 2559 O O . TYR B 1 6 ? 7.688 41.594 -17.297 1 37.38 6 TYR B O 1
ATOM 2567 N N . VAL B 1 7 ? 9.227 40.844 -18.672 1 44.09 7 VAL B N 1
ATOM 2568 C CA . VAL B 1 7 ? 10.148 40.406 -17.625 1 44.09 7 VAL B CA 1
ATOM 2569 C C . VAL B 1 7 ? 10.711 41.625 -16.891 1 44.09 7 VAL B C 1
ATOM 2571 O O . VAL B 1 7 ? 10.883 41.594 -15.672 1 44.09 7 VAL B O 1
ATOM 2574 N N . ILE B 1 8 ? 11.008 42.688 -17.562 1 42.94 8 ILE B N 1
ATOM 2575 C CA . ILE B 1 8 ? 11.695 43.844 -16.984 1 42.94 8 ILE B CA 1
ATOM 2576 C C . ILE B 1 8 ? 10.766 44.562 -16.016 1 42.94 8 ILE B C 1
ATOM 2578 O O . ILE B 1 8 ? 11.195 45.031 -14.953 1 42.94 8 ILE B O 1
ATOM 2582 N N . LEU B 1 9 ? 9.602 45.094 -16.469 1 39.78 9 LEU B N 1
ATOM 2583 C CA . LEU B 1 9 ? 8.805 46.062 -15.695 1 39.78 9 LEU B CA 1
ATOM 2584 C C . LEU B 1 9 ? 8.242 45.406 -14.43 1 39.78 9 LEU B C 1
ATOM 2586 O O . LEU B 1 9 ? 8.141 46.031 -13.383 1 39.78 9 LEU B O 1
ATOM 2590 N N . THR B 1 10 ? 7.422 44.375 -14.547 1 43.91 10 THR B N 1
ATOM 2591 C CA . THR B 1 10 ? 6.785 43.906 -13.32 1 43.91 10 THR B CA 1
ATOM 2592 C C . THR B 1 10 ? 7.695 42.938 -12.57 1 43.91 10 THR B C 1
ATOM 2594 O O . THR B 1 10 ? 7.402 42.531 -11.438 1 43.91 10 THR B O 1
ATOM 2597 N N . GLY B 1 11 ? 9.062 42.844 -12.781 1 46.38 11 GLY B N 1
ATOM 2598 C CA . GLY B 1 11 ? 10.156 42.062 -12.234 1 46.38 11 GLY B CA 1
ATOM 2599 C C . GLY B 1 11 ? 9.789 40.594 -12.016 1 46.38 11 GLY B C 1
ATOM 2600 O O . GLY B 1 11 ? 10.555 39.844 -11.414 1 46.38 11 GLY B O 1
ATOM 2601 N N . LYS B 1 12 ? 8.555 40.344 -11.688 1 49.59 12 LYS B N 1
ATOM 2602 C CA . LYS B 1 12 ? 8.18 38.969 -11.352 1 49.59 12 LYS B CA 1
ATOM 2603 C C . LYS B 1 12 ? 8.289 38.062 -12.562 1 49.59 12 LYS B C 1
ATOM 2605 O O . LYS B 1 12 ? 7.68 38.312 -13.609 1 49.59 12 LYS B O 1
ATOM 2610 N N . THR B 1 13 ? 9.453 37.438 -12.883 1 50.25 13 THR B N 1
ATOM 2611 C CA . THR B 1 13 ? 9.734 36.5 -13.969 1 50.25 13 THR B CA 1
ATOM 2612 C C . THR B 1 13 ? 8.75 35.344 -13.945 1 50.25 13 THR B C 1
ATOM 2614 O O . THR B 1 13 ? 8.109 35.094 -12.93 1 50.25 13 THR B O 1
ATOM 2617 N N . PHE B 1 14 ? 8.359 34.938 -15.266 1 51.78 14 PHE B N 1
ATOM 2618 C CA . PHE B 1 14 ? 7.504 33.75 -15.43 1 51.78 14 PHE B CA 1
ATOM 2619 C C . PHE B 1 14 ? 7.785 32.719 -14.352 1 51.78 14 PHE B C 1
ATOM 2621 O O . PHE B 1 14 ? 6.863 32.094 -13.836 1 51.78 14 PHE B O 1
ATOM 2628 N N . TYR B 1 15 ? 8.992 32.688 -14.023 1 53.72 15 TYR B N 1
ATOM 2629 C CA . TYR B 1 15 ? 9.438 31.734 -13.016 1 53.72 15 TYR B CA 1
ATOM 2630 C C . TYR B 1 15 ? 8.875 32.094 -11.641 1 53.72 15 TYR B C 1
ATOM 2632 O O . TYR B 1 15 ? 8.43 31.234 -10.898 1 53.72 15 TYR B O 1
ATOM 2640 N N . THR B 1 16 ? 8.945 33.344 -11.336 1 56.38 16 THR B N 1
ATOM 2641 C CA . THR B 1 16 ? 8.516 33.75 -10 1 56.38 16 THR B CA 1
ATOM 2642 C C . THR B 1 16 ? 7 33.625 -9.859 1 56.38 16 THR B C 1
ATOM 2644 O O . THR B 1 16 ? 6.492 33.312 -8.781 1 56.38 16 THR B O 1
ATOM 2647 N N . LYS B 1 17 ? 6.25 33.938 -10.914 1 57.12 17 LYS B N 1
ATOM 2648 C CA . LYS B 1 17 ? 4.793 33.906 -10.867 1 57.12 17 LYS B CA 1
ATOM 2649 C C . LYS B 1 17 ? 4.277 32.469 -10.875 1 57.12 17 LYS B C 1
ATOM 2651 O O . LYS B 1 17 ? 3.256 32.156 -10.258 1 57.12 17 LYS B O 1
ATOM 2656 N N . ASN B 1 18 ? 5.047 31.672 -11.625 1 67.12 18 ASN B N 1
ATOM 2657 C CA . ASN B 1 18 ? 4.527 30.328 -11.789 1 67.12 18 ASN B CA 1
ATOM 2658 C C . ASN B 1 18 ? 5.43 29.297 -11.117 1 67.12 18 ASN B C 1
ATOM 2660 O O . ASN B 1 18 ? 5.566 28.172 -11.594 1 67.12 18 ASN B O 1
ATOM 2664 N N . LYS B 1 19 ? 6.148 29.844 -10.133 1 72.81 19 LYS B N 1
ATOM 2665 C CA . LYS B 1 19 ? 7.156 29.016 -9.469 1 72.81 19 LYS B CA 1
ATOM 2666 C C . LYS B 1 19 ? 6.559 27.688 -9.008 1 72.81 19 LYS B C 1
ATOM 2668 O O . LYS B 1 19 ? 7.164 26.625 -9.18 1 72.81 19 LYS B O 1
ATOM 2673 N N . VAL B 1 20 ? 5.434 27.812 -8.555 1 75.5 20 VAL B N 1
ATOM 2674 C CA . VAL B 1 20 ? 4.809 26.609 -8.031 1 75.5 20 VAL B CA 1
ATOM 2675 C C . VAL B 1 20 ? 4.438 25.688 -9.188 1 75.5 20 VAL B C 1
ATOM 2677 O O . VAL B 1 20 ? 4.684 24.469 -9.125 1 75.5 20 VAL B O 1
ATOM 2680 N N . GLY B 1 21 ? 3.936 26.297 -10.242 1 78.94 21 GLY B N 1
ATOM 2681 C CA . GLY B 1 21 ? 3.572 25.5 -11.406 1 78.94 21 GLY B CA 1
ATOM 2682 C C . GLY B 1 21 ? 4.77 24.875 -12.102 1 78.94 21 GLY B C 1
ATOM 2683 O O . GLY B 1 21 ? 4.715 23.719 -12.531 1 78.94 21 GLY B O 1
ATOM 2684 N N . LEU B 1 22 ? 5.793 25.609 -12.148 1 82.31 22 LEU B N 1
ATOM 2685 C CA . LEU B 1 22 ? 7.008 25.109 -12.789 1 82.31 22 LEU B CA 1
ATOM 2686 C C . LEU B 1 22 ? 7.652 24 -11.953 1 82.31 22 LEU B C 1
ATOM 2688 O O . LEU B 1 22 ? 8.164 23.031 -12.508 1 82.31 22 LEU B O 1
ATOM 2692 N N . SER B 1 23 ? 7.578 24.203 -10.695 1 84.06 23 SER B N 1
ATOM 2693 C CA . SER B 1 23 ? 8.117 23.172 -9.812 1 84.06 23 SER B CA 1
ATOM 2694 C C . SER B 1 23 ? 7.328 21.875 -9.922 1 84.06 23 SER B C 1
ATOM 2696 O O . SER B 1 23 ? 7.906 20.781 -9.922 1 84.06 23 SER B O 1
ATOM 2698 N N . LEU B 1 24 ? 6.07 22.062 -10.062 1 86.81 24 LEU B N 1
ATOM 2699 C CA . LEU B 1 24 ? 5.203 20.906 -10.211 1 86.81 24 LEU B CA 1
ATOM 2700 C C . LEU B 1 24 ? 5.492 20.172 -11.523 1 86.81 24 LEU B C 1
ATOM 2702 O O . LEU B 1 24 ? 5.574 18.938 -11.555 1 86.81 24 LEU B O 1
ATOM 2706 N N . PHE B 1 25 ? 5.625 20.969 -12.5 1 88 25 PHE B N 1
ATOM 2707 C CA . PHE B 1 25 ? 5.918 20.406 -13.805 1 88 25 PHE B CA 1
ATOM 2708 C C . PHE B 1 25 ? 7.27 19.703 -13.805 1 88 25 PHE B C 1
ATOM 2710 O O . PHE B 1 25 ? 7.395 18.578 -14.312 1 88 25 PHE B O 1
ATOM 2717 N N . PHE B 1 26 ? 8.227 20.297 -13.234 1 88.62 26 PHE B N 1
ATOM 2718 C CA . PHE B 1 26 ? 9.57 19.719 -13.172 1 88.62 26 PHE B CA 1
ATOM 2719 C C . PHE B 1 26 ? 9.578 18.438 -12.359 1 88.62 26 PHE B C 1
ATOM 2721 O O . PHE B 1 26 ? 10.148 17.438 -12.781 1 88.62 26 PHE B O 1
ATOM 2728 N N . LEU B 1 27 ? 8.969 18.438 -11.266 1 90.19 27 LEU B N 1
ATOM 2729 C CA . LEU B 1 27 ? 8.945 17.25 -10.398 1 90.19 27 LEU B CA 1
ATOM 2730 C C . LEU B 1 27 ? 8.188 16.109 -11.062 1 90.19 27 LEU B C 1
ATOM 2732 O O . LEU B 1 27 ? 8.539 14.945 -10.875 1 90.19 27 LEU B O 1
ATOM 2736 N N . THR B 1 28 ? 7.211 16.469 -11.828 1 91.88 28 THR B N 1
ATOM 2737 C CA . THR B 1 28 ? 6.473 15.453 -12.555 1 91.88 28 THR B CA 1
ATOM 2738 C C . THR B 1 28 ? 7.355 14.797 -13.609 1 91.88 28 THR B C 1
ATOM 2740 O O . THR B 1 28 ? 7.34 13.57 -13.773 1 91.88 28 THR B O 1
ATOM 2743 N N . ILE B 1 29 ? 8.164 15.594 -14.266 1 92.69 29 ILE B N 1
ATOM 2744 C CA . ILE B 1 29 ? 9.078 15.07 -15.273 1 92.69 29 ILE B CA 1
ATOM 2745 C C . ILE B 1 29 ? 10.141 14.203 -14.609 1 92.69 29 ILE B C 1
ATOM 2747 O O . ILE B 1 29 ? 10.492 13.141 -15.125 1 92.69 29 ILE B O 1
ATOM 2751 N N . VAL B 1 30 ? 10.633 14.617 -13.523 1 93 30 VAL B N 1
ATOM 2752 C CA . VAL B 1 30 ? 11.625 13.859 -12.773 1 93 30 VAL B CA 1
ATOM 2753 C C . VAL B 1 30 ? 11.039 12.508 -12.367 1 93 30 VAL B C 1
ATOM 2755 O O . VAL B 1 30 ? 11.719 11.484 -12.453 1 93 30 VAL B O 1
ATOM 2758 N N . LEU B 1 31 ? 9.82 12.531 -11.969 1 94.31 31 LEU B N 1
ATOM 2759 C CA . LEU B 1 31 ? 9.18 11.297 -11.555 1 94.31 31 LEU B CA 1
ATOM 2760 C C . LEU B 1 31 ? 9.016 10.344 -12.742 1 94.31 31 LEU B C 1
ATOM 2762 O O . LEU B 1 31 ? 9.242 9.141 -12.609 1 94.31 31 LEU B O 1
ATOM 2766 N N . ILE B 1 32 ? 8.664 10.898 -13.883 1 95.06 32 ILE B N 1
ATOM 2767 C CA . ILE B 1 32 ? 8.484 10.094 -15.086 1 95.06 32 ILE B CA 1
ATOM 2768 C C . ILE B 1 32 ? 9.82 9.469 -15.492 1 95.06 32 ILE B C 1
ATOM 2770 O O . ILE B 1 32 ? 9.883 8.281 -15.82 1 95.06 32 ILE B O 1
ATOM 2774 N N . CYS B 1 33 ? 10.883 10.164 -15.406 1 95.38 33 CYS B N 1
ATOM 2775 C CA . CYS B 1 33 ? 12.211 9.656 -15.711 1 95.38 33 CYS B CA 1
ATOM 2776 C C . CYS B 1 33 ? 12.648 8.617 -14.688 1 95.38 33 CYS B C 1
ATOM 2778 O O . CYS B 1 33 ? 13.281 7.621 -15.039 1 95.38 33 CYS B O 1
ATOM 2780 N N . TYR B 1 34 ? 12.32 8.938 -13.484 1 96.31 34 TYR B N 1
ATOM 2781 C CA . TYR B 1 34 ? 12.648 8 -12.406 1 96.31 34 TYR B CA 1
ATOM 2782 C C . TYR B 1 34 ? 11.953 6.664 -12.617 1 96.31 34 TYR B C 1
ATOM 2784 O O . TYR B 1 34 ? 12.547 5.602 -12.406 1 96.31 34 TYR B O 1
ATOM 2792 N N . ILE B 1 35 ? 10.719 6.711 -13.062 1 97.44 35 ILE B N 1
ATOM 2793 C CA . ILE B 1 35 ? 9.953 5.504 -13.336 1 97.44 35 ILE B CA 1
ATOM 2794 C C . ILE B 1 35 ? 10.578 4.754 -14.516 1 97.44 35 ILE B C 1
ATOM 2796 O O . ILE B 1 35 ? 10.766 3.537 -14.453 1 97.44 35 ILE B O 1
ATOM 2800 N N . ALA B 1 36 ? 10.891 5.48 -15.562 1 96.19 36 ALA B N 1
ATOM 2801 C CA . ALA B 1 36 ? 11.508 4.875 -16.75 1 96.19 36 ALA B CA 1
ATOM 2802 C C . ALA B 1 36 ? 12.852 4.234 -16.391 1 96.19 36 ALA B C 1
ATOM 2804 O O . ALA B 1 36 ? 13.156 3.137 -16.859 1 96.19 36 ALA B O 1
ATOM 2805 N N . PHE B 1 37 ? 13.57 4.922 -15.555 1 97.06 37 PHE B N 1
ATOM 2806 C CA . PHE B 1 37 ? 14.867 4.414 -15.125 1 97.06 37 PHE B CA 1
ATOM 2807 C C . PHE B 1 37 ? 14.711 3.135 -14.312 1 97.06 37 PHE B C 1
ATOM 2809 O O . PHE B 1 37 ? 15.438 2.16 -14.531 1 97.06 37 PHE B O 1
ATOM 2816 N N . GLY B 1 38 ? 13.844 3.139 -13.398 1 97.19 38 GLY B N 1
ATOM 2817 C CA . GLY B 1 38 ? 13.609 1.942 -12.609 1 97.19 38 GLY B CA 1
ATOM 2818 C C . GLY B 1 38 ? 13.188 0.748 -13.438 1 97.19 38 GLY B C 1
ATOM 2819 O O . GLY B 1 38 ? 13.664 -0.367 -13.227 1 97.19 38 GLY B O 1
ATOM 2820 N N . ALA B 1 39 ? 12.273 1.02 -14.375 1 96.38 39 ALA B N 1
ATOM 2821 C CA . ALA B 1 39 ? 11.805 -0.049 -15.25 1 96.38 39 ALA B CA 1
ATOM 2822 C C . ALA B 1 39 ? 12.953 -0.639 -16.062 1 96.38 39 ALA B C 1
ATOM 2824 O O . ALA B 1 39 ? 13.047 -1.857 -16.219 1 96.38 39 ALA B O 1
ATOM 2825 N N . PHE B 1 40 ? 13.812 0.217 -16.516 1 95.44 40 PHE B N 1
ATOM 2826 C CA . PHE B 1 40 ? 14.961 -0.203 -17.312 1 95.44 40 PHE B CA 1
ATOM 2827 C C . PHE B 1 40 ? 15.914 -1.059 -16.484 1 95.44 40 PHE B C 1
ATOM 2829 O O . PHE B 1 40 ? 16.391 -2.096 -16.953 1 95.44 40 PHE B O 1
ATOM 2836 N N . VAL B 1 41 ? 16.172 -0.684 -15.312 1 95.62 41 VAL B N 1
ATOM 2837 C CA . VAL B 1 41 ? 17.109 -1.399 -14.445 1 95.62 41 VAL B CA 1
ATOM 2838 C C . VAL B 1 41 ? 16.516 -2.748 -14.047 1 95.62 41 VAL B C 1
ATOM 2840 O O . VAL B 1 41 ? 17.203 -3.773 -14.094 1 95.62 41 VAL B O 1
ATOM 2843 N N . PHE B 1 42 ? 15.266 -2.789 -13.672 1 95 42 PHE B N 1
ATOM 2844 C CA . PHE B 1 42 ? 14.617 -4.039 -13.289 1 95 42 PHE B CA 1
ATOM 2845 C C . PHE B 1 42 ? 14.602 -5.023 -14.453 1 95 42 PHE B C 1
ATOM 2847 O O . PHE B 1 42 ? 14.812 -6.223 -14.266 1 95 42 PHE B O 1
ATOM 2854 N N . GLN B 1 43 ? 14.266 -4.477 -15.617 1 92.62 43 GLN B N 1
ATOM 2855 C CA . GLN B 1 43 ? 14.266 -5.34 -16.797 1 92.62 43 GLN B CA 1
ATOM 2856 C C . GLN B 1 43 ? 15.648 -5.938 -17.031 1 92.62 43 GLN B C 1
ATOM 2858 O O . GLN B 1 43 ? 15.773 -7.117 -17.375 1 92.62 43 GLN B O 1
ATOM 2863 N N . GLY B 1 44 ? 16.688 -5.176 -16.875 1 90.38 44 GLY B N 1
ATOM 2864 C CA . GLY B 1 44 ? 18.047 -5.629 -17.094 1 90.38 44 GLY B CA 1
ATOM 2865 C C . GLY B 1 44 ? 18.516 -6.648 -16.078 1 90.38 44 GLY B C 1
ATOM 2866 O O . GLY B 1 44 ? 19.141 -7.652 -16.438 1 90.38 44 GLY B O 1
ATOM 2867 N N . ILE B 1 45 ? 18.203 -6.488 -14.836 1 90.31 45 ILE B N 1
ATOM 2868 C CA . ILE B 1 45 ? 18.688 -7.34 -13.758 1 90.31 45 ILE B CA 1
ATOM 2869 C C . ILE B 1 45 ? 17.875 -8.633 -13.719 1 90.31 45 ILE B C 1
ATOM 2871 O O . ILE B 1 45 ? 18.453 -9.727 -13.641 1 90.31 45 ILE B O 1
ATOM 2875 N N . GLU B 1 46 ? 16.547 -8.539 -13.742 1 90.19 46 GLU B N 1
ATOM 2876 C CA . GLU B 1 46 ? 15.672 -9.695 -13.539 1 90.19 46 GLU B CA 1
ATOM 2877 C C . GLU B 1 46 ? 15.344 -10.383 -14.859 1 90.19 46 GLU B C 1
ATOM 2879 O O . GLU B 1 46 ? 15.07 -11.586 -14.883 1 90.19 46 GLU B O 1
ATOM 2884 N N . GLY B 1 47 ? 15.211 -9.711 -15.945 1 81.19 47 GLY B N 1
ATOM 2885 C CA . GLY B 1 47 ? 14.883 -10.289 -17.25 1 81.19 47 GLY B CA 1
ATOM 2886 C C . GLY B 1 47 ? 15.891 -11.32 -17.703 1 81.19 47 GLY B C 1
ATOM 2887 O O . GLY B 1 47 ? 15.516 -12.344 -18.281 1 81.19 47 GLY B O 1
ATOM 2888 N N . ARG B 1 48 ? 17.109 -11.172 -17.406 1 73.81 48 ARG B N 1
ATOM 2889 C CA . ARG B 1 48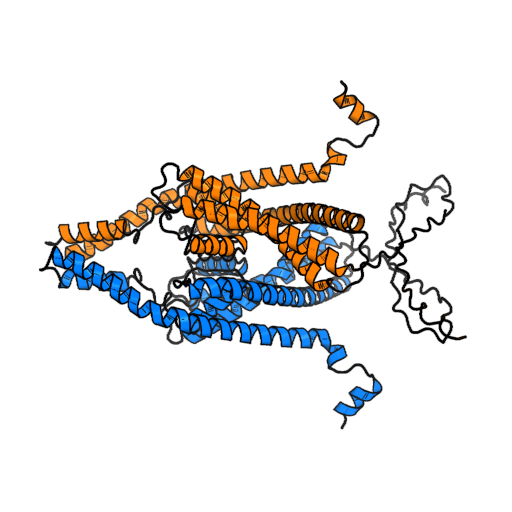 ? 18.188 -12.07 -17.828 1 73.81 48 ARG B CA 1
ATOM 2890 C C . ARG B 1 48 ? 18.141 -13.383 -17.062 1 73.81 48 ARG B C 1
ATOM 2892 O O . ARG B 1 48 ? 18.391 -14.453 -17.625 1 73.81 48 ARG B O 1
ATOM 2899 N N . THR B 1 49 ? 17.656 -13.328 -15.742 1 67.19 49 THR B N 1
ATOM 2900 C CA . THR B 1 49 ? 17.703 -14.492 -14.867 1 67.19 49 THR B CA 1
ATOM 2901 C C . THR B 1 49 ? 16.453 -15.359 -15.047 1 67.19 49 THR B C 1
ATOM 2903 O O . THR B 1 49 ? 16.516 -16.578 -14.859 1 67.19 49 THR B O 1
ATOM 2906 N N . GLN B 1 50 ? 15.242 -14.812 -15.211 1 64.25 50 GLN B N 1
ATOM 2907 C CA . GLN B 1 50 ? 13.961 -15.516 -15.281 1 64.25 50 GLN B CA 1
ATOM 2908 C C . GLN B 1 50 ? 13.984 -16.594 -16.359 1 64.25 50 GLN B C 1
ATOM 2910 O O . GLN B 1 50 ? 13.484 -17.703 -16.141 1 64.25 50 GLN B O 1
ATOM 2915 N N . GLY B 1 51 ? 14.398 -16.234 -17.516 1 56.38 51 GLY B N 1
ATOM 2916 C CA . GLY B 1 51 ? 14.406 -17.203 -18.609 1 56.38 51 GLY B CA 1
ATOM 2917 C C . GLY B 1 51 ? 15.156 -18.469 -18.281 1 56.38 51 GLY B C 1
ATOM 2918 O O . GLY B 1 51 ? 14.68 -19.578 -18.562 1 56.38 51 GLY B O 1
ATOM 2919 N N . ILE B 1 52 ? 16.125 -18.359 -17.516 1 56 52 ILE B N 1
ATOM 2920 C CA . ILE B 1 52 ? 16.984 -19.5 -17.203 1 56 52 ILE B CA 1
ATOM 2921 C C . ILE B 1 52 ? 16.328 -20.375 -16.156 1 56 52 ILE B C 1
ATOM 2923 O O . ILE B 1 52 ? 16.312 -21.594 -16.281 1 56 52 ILE B O 1
ATOM 2927 N N . GLU B 1 53 ? 15.648 -19.766 -15.141 1 59 53 GLU B N 1
ATOM 2928 C CA . GLU B 1 53 ? 15.094 -20.5 -14.008 1 59 53 GLU B CA 1
ATOM 2929 C C . GLU B 1 53 ? 13.844 -21.281 -14.398 1 59 53 GLU B C 1
ATOM 2931 O O . GLU B 1 53 ? 13.664 -22.422 -13.992 1 59 53 GLU B O 1
ATOM 2936 N N . ASN B 1 54 ? 12.977 -20.609 -15.094 1 58.34 54 ASN B N 1
ATOM 2937 C CA . ASN B 1 54 ? 11.742 -21.281 -15.5 1 58.34 54 ASN B CA 1
ATOM 2938 C C . ASN B 1 54 ? 12.031 -22.516 -16.359 1 58.34 54 ASN B C 1
ATOM 2940 O O . ASN B 1 54 ? 11.398 -23.547 -16.188 1 58.34 54 ASN B O 1
ATOM 2944 N N . SER B 1 55 ? 12.922 -22.297 -17.219 1 56.84 55 SER B N 1
ATOM 2945 C CA . SER B 1 55 ? 13.273 -23.406 -18.094 1 56.84 55 SER B CA 1
ATOM 2946 C C . SER B 1 55 ? 13.859 -24.578 -17.297 1 56.84 55 SER B C 1
ATOM 2948 O O . SER B 1 55 ? 13.539 -25.734 -17.562 1 56.84 55 SER B O 1
ATOM 2950 N N . LYS B 1 56 ? 14.562 -24.25 -16.281 1 60.28 56 LYS B N 1
ATOM 2951 C CA . LYS B 1 56 ? 15.203 -25.281 -15.469 1 60.28 56 LYS B CA 1
ATOM 2952 C C . LYS B 1 56 ? 14.172 -26.016 -14.609 1 60.28 56 LYS B C 1
ATOM 2954 O O . LYS B 1 56 ? 14.25 -27.234 -14.461 1 60.28 56 LYS B O 1
ATOM 2959 N N . LYS B 1 57 ? 13.273 -25.312 -14.023 1 61.12 57 LYS B N 1
ATOM 2960 C CA . LYS B 1 57 ? 12.266 -25.922 -13.172 1 61.12 57 LYS B CA 1
ATOM 2961 C C . LYS B 1 57 ? 11.383 -26.875 -13.961 1 61.12 57 LYS B C 1
ATOM 2963 O O . LYS B 1 57 ? 11.094 -27.984 -13.508 1 61.12 57 LYS B O 1
ATOM 2968 N N . ILE B 1 58 ? 10.938 -26.422 -15.023 1 61.41 58 ILE B N 1
ATOM 2969 C CA . ILE B 1 58 ? 10.086 -27.25 -15.875 1 61.41 58 ILE B CA 1
ATOM 2970 C C . ILE B 1 58 ? 10.844 -28.5 -16.312 1 61.41 58 ILE B C 1
ATOM 2972 O O . ILE B 1 58 ? 10.289 -29.609 -16.312 1 61.41 58 ILE B O 1
ATOM 2976 N N . LEU B 1 59 ? 12.109 -28.25 -16.562 1 63.41 59 LEU B N 1
ATOM 2977 C CA . LEU B 1 59 ? 12.938 -29.375 -17 1 63.41 59 LEU B CA 1
ATOM 2978 C C . LEU B 1 59 ? 13.164 -30.359 -15.867 1 63.41 59 LEU B C 1
ATOM 2980 O O . LEU B 1 59 ? 13.141 -31.578 -16.078 1 63.41 59 LEU B O 1
ATOM 2984 N N . ASN B 1 60 ? 13.289 -29.891 -14.695 1 65 60 ASN B N 1
ATOM 2985 C CA . ASN B 1 60 ? 13.508 -30.75 -13.539 1 65 60 ASN B CA 1
ATOM 2986 C C . ASN B 1 60 ? 12.258 -31.562 -13.203 1 65 60 ASN B C 1
ATOM 2988 O O . ASN B 1 60 ? 12.352 -32.75 -12.883 1 65 60 ASN B O 1
ATOM 2992 N N . ILE B 1 61 ? 11.141 -30.922 -13.227 1 64.44 61 ILE B N 1
ATOM 2993 C CA . ILE B 1 61 ? 9.883 -31.609 -12.961 1 64.44 61 ILE B CA 1
ATOM 2994 C C . ILE B 1 61 ? 9.656 -32.688 -14.023 1 64.44 61 ILE B C 1
ATOM 2996 O O . ILE B 1 61 ? 9.273 -33.812 -13.703 1 64.44 61 ILE B O 1
ATOM 3000 N N . LYS B 1 62 ? 9.906 -32.312 -15.188 1 66.88 62 LYS B N 1
ATOM 3001 C CA . LYS B 1 62 ? 9.758 -33.25 -16.312 1 66.88 62 LYS B CA 1
ATOM 3002 C C . LYS B 1 62 ? 10.672 -34.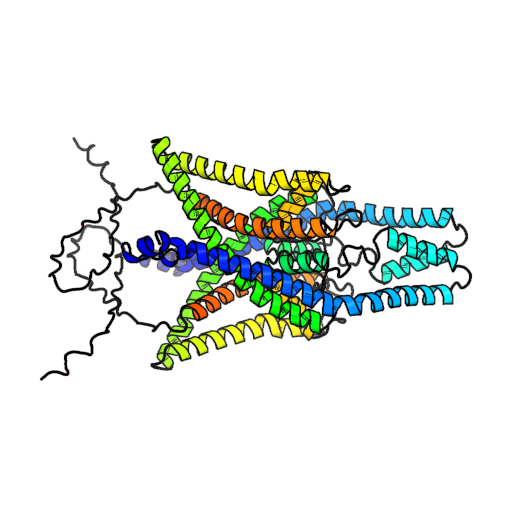438 -16.156 1 66.88 62 LYS B C 1
ATOM 3004 O O . LYS B 1 62 ? 10.242 -35.594 -16.328 1 66.88 62 LYS B O 1
ATOM 3009 N N . ASP B 1 63 ? 11.875 -34.156 -15.781 1 70.81 63 ASP B N 1
ATOM 3010 C CA . ASP B 1 63 ? 12.859 -35.219 -15.648 1 70.81 63 ASP B CA 1
ATOM 3011 C C . ASP B 1 63 ? 12.508 -36.156 -14.492 1 70.81 63 ASP B C 1
ATOM 3013 O O . ASP B 1 63 ? 12.664 -37.375 -14.602 1 70.81 63 ASP B O 1
ATOM 3017 N N . SER B 1 64 ? 12.023 -35.625 -13.461 1 70.69 64 SER B N 1
ATOM 3018 C CA . SER B 1 64 ? 11.688 -36.438 -12.289 1 70.69 64 SER B CA 1
ATOM 3019 C C . SER B 1 64 ? 10.516 -37.344 -12.57 1 70.69 64 SER B C 1
ATOM 3021 O O . SER B 1 64 ? 10.492 -38.5 -12.102 1 70.69 64 SER B O 1
ATOM 3023 N N . ILE B 1 65 ? 9.586 -36.906 -13.305 1 69.56 65 ILE B N 1
ATOM 3024 C CA . ILE B 1 65 ? 8.414 -37.719 -13.633 1 69.56 65 ILE B CA 1
ATOM 3025 C C . ILE B 1 65 ? 8.773 -38.75 -14.688 1 69.56 65 ILE B C 1
ATOM 3027 O O . ILE B 1 65 ? 8.328 -39.906 -14.609 1 69.56 65 ILE B O 1
ATOM 3031 N N . LEU B 1 66 ? 9.609 -38.344 -15.555 1 74.56 66 LEU B N 1
ATOM 3032 C CA . LEU B 1 66 ? 10 -39.25 -16.641 1 74.56 66 LEU B CA 1
ATOM 3033 C C . LEU B 1 66 ? 10.898 -40.375 -16.125 1 74.56 66 LEU B C 1
ATOM 3035 O O . LEU B 1 66 ? 10.906 -41.469 -16.688 1 74.56 66 LEU B O 1
ATOM 3039 N N . LYS B 1 67 ? 11.617 -40.031 -15.125 1 74.69 67 LYS B N 1
ATOM 3040 C CA . LYS B 1 67 ? 12.43 -41.094 -14.508 1 74.69 67 LYS B CA 1
ATOM 3041 C C . LYS B 1 67 ? 11.547 -42.188 -13.945 1 74.69 67 LYS B C 1
ATOM 3043 O O . LYS B 1 67 ? 11.914 -43.375 -14 1 74.69 67 LYS B O 1
ATOM 3048 N N . LYS B 1 68 ? 10.375 -41.781 -13.445 1 72.75 68 LYS B N 1
ATOM 3049 C CA . LYS B 1 68 ? 9.477 -42.75 -12.844 1 72.75 68 LYS B CA 1
ATOM 3050 C C . LYS B 1 68 ? 8.555 -43.375 -13.898 1 72.75 68 LYS B C 1
ATOM 3052 O O . LYS B 1 68 ? 8.219 -44.562 -13.82 1 72.75 68 LYS B O 1
ATOM 3057 N N . TYR B 1 69 ? 8.148 -42.531 -14.805 1 71.06 69 TYR B N 1
ATOM 3058 C CA . TYR B 1 69 ? 7.238 -43.031 -15.844 1 71.06 69 TYR B CA 1
ATOM 3059 C C . TYR B 1 69 ? 7.773 -42.688 -17.234 1 71.06 69 TYR B C 1
ATOM 3061 O O . TYR B 1 69 ? 7.32 -41.719 -17.859 1 71.06 69 TYR B O 1
ATOM 3069 N N . PRO B 1 70 ? 8.75 -43.438 -17.688 1 69.69 70 PRO B N 1
ATOM 3070 C CA . PRO B 1 70 ? 9.43 -43.125 -18.953 1 69.69 70 PRO B CA 1
ATOM 3071 C C . PRO B 1 70 ? 8.484 -43.156 -20.141 1 69.69 70 PRO B C 1
ATOM 3073 O O . PRO B 1 70 ? 8.734 -42.5 -21.156 1 69.69 70 PRO B O 1
ATOM 3076 N N . GLN B 1 71 ? 7.359 -43.844 -20.031 1 70.25 71 GLN B N 1
ATOM 3077 C CA . GLN B 1 71 ? 6.5 -44.031 -21.203 1 70.25 71 GLN B CA 1
ATOM 3078 C C . GLN B 1 71 ? 5.488 -42.906 -21.328 1 70.25 71 GLN B C 1
ATOM 3080 O O . GLN B 1 71 ? 4.812 -42.75 -22.344 1 70.25 71 GLN B O 1
ATOM 3085 N N . SER B 1 72 ? 5.434 -42.031 -20.375 1 67.38 72 SER B N 1
ATOM 3086 C CA . SER B 1 72 ? 4.344 -41.062 -20.328 1 67.38 72 SER B CA 1
ATOM 3087 C C . SER B 1 72 ? 4.828 -39.656 -20.703 1 67.38 72 SER B C 1
ATOM 3089 O O . SER B 1 72 ? 4.363 -38.656 -20.156 1 67.38 72 SER B O 1
ATOM 3091 N N . VAL B 1 73 ? 5.781 -39.625 -21.656 1 71.12 73 VAL B N 1
ATOM 3092 C CA . VAL B 1 73 ? 6.367 -38.344 -22.047 1 71.12 73 VAL B CA 1
ATOM 3093 C C . VAL B 1 73 ? 5.289 -37.438 -22.656 1 71.12 73 VAL B C 1
ATOM 3095 O O . VAL B 1 73 ? 5.238 -36.25 -22.359 1 71.12 73 VAL B O 1
ATOM 3098 N N . GLU B 1 74 ? 4.426 -38 -23.406 1 70.75 74 GLU B N 1
ATOM 3099 C CA . GLU B 1 74 ? 3.404 -37.219 -24.078 1 70.75 74 GLU B CA 1
ATOM 3100 C C . GLU B 1 74 ? 2.396 -36.625 -23.094 1 70.75 74 GLU B C 1
ATOM 3102 O O . GLU B 1 74 ? 1.994 -35.469 -23.219 1 70.75 74 GLU B O 1
ATOM 3107 N N . VAL B 1 75 ? 2.088 -37.438 -22.125 1 68.25 75 VAL B N 1
ATOM 3108 C CA . VAL B 1 75 ? 1.091 -37.031 -21.141 1 68.25 75 VAL B CA 1
ATOM 3109 C C . VAL B 1 75 ? 1.65 -35.906 -20.281 1 68.25 75 VAL B C 1
ATOM 3111 O O . VAL B 1 75 ? 0.953 -34.938 -20 1 68.25 75 VAL B O 1
ATOM 3114 N N . ILE B 1 76 ? 2.875 -36 -19.969 1 71 76 ILE B N 1
ATOM 3115 C CA . ILE B 1 76 ? 3.521 -35 -19.125 1 71 76 ILE B CA 1
ATOM 3116 C C . ILE B 1 76 ? 3.672 -33.688 -19.891 1 71 76 ILE B C 1
ATOM 3118 O O . ILE B 1 76 ? 3.424 -32.625 -19.344 1 71 76 ILE B O 1
ATOM 3122 N N . ASP B 1 77 ? 4.047 -33.844 -21.109 1 68.62 77 ASP B N 1
ATOM 3123 C CA . ASP B 1 77 ? 4.184 -32.656 -21.922 1 68.62 77 ASP B CA 1
ATOM 3124 C C . ASP B 1 77 ? 2.838 -31.953 -22.109 1 68.62 77 ASP B C 1
ATOM 3126 O O . ASP B 1 77 ? 2.764 -30.719 -22.062 1 68.62 77 ASP B O 1
ATOM 3130 N N . GLU B 1 78 ? 1.841 -32.656 -22.281 1 67.5 78 GLU B N 1
ATOM 3131 C CA . GLU B 1 78 ? 0.508 -32.094 -22.422 1 67.5 78 GLU B CA 1
ATOM 3132 C C . GLU B 1 78 ? 0.038 -31.469 -21.109 1 67.5 78 GLU B C 1
ATOM 3134 O O . GLU B 1 78 ? -0.601 -30.406 -21.109 1 67.5 78 GLU B O 1
ATOM 3139 N N . MET B 1 79 ? 0.381 -32.125 -20.047 1 63.62 79 MET B N 1
ATOM 3140 C CA . MET B 1 79 ? -0.009 -31.594 -18.734 1 63.62 79 MET B CA 1
ATOM 3141 C C . MET B 1 79 ? 0.708 -30.266 -18.453 1 63.62 79 MET B C 1
ATOM 3143 O O . MET B 1 79 ? 0.096 -29.312 -17.969 1 63.62 79 MET B O 1
ATOM 3147 N N . ILE B 1 80 ? 1.972 -30.281 -18.75 1 64.44 80 ILE B N 1
ATOM 3148 C CA . ILE B 1 80 ? 2.752 -29.062 -18.562 1 64.44 80 ILE B CA 1
ATOM 3149 C C . ILE B 1 80 ? 2.213 -27.953 -19.469 1 64.44 80 ILE B C 1
ATOM 3151 O O . ILE B 1 80 ? 2.107 -26.797 -19.047 1 64.44 80 ILE B O 1
ATOM 3155 N N . LYS B 1 81 ? 1.889 -28.344 -20.672 1 62.66 81 LYS B N 1
ATOM 3156 C CA . LYS B 1 81 ? 1.301 -27.375 -21.609 1 62.66 81 LYS B CA 1
ATOM 3157 C C . LYS B 1 81 ? -0.018 -26.828 -21.062 1 62.66 81 LYS B C 1
ATOM 3159 O O . LYS B 1 81 ? -0.269 -25.625 -21.141 1 62.66 81 LYS B O 1
ATOM 3164 N N . LYS B 1 82 ? -0.805 -27.688 -20.562 1 59.88 82 LYS B N 1
ATOM 3165 C CA . LYS B 1 82 ? -2.096 -27.25 -20.031 1 59.88 82 LYS B CA 1
ATOM 3166 C C . LYS B 1 82 ? -1.922 -26.406 -18.781 1 59.88 82 LYS B C 1
ATOM 3168 O O . LYS B 1 82 ? -2.662 -25.438 -18.562 1 59.88 82 LYS B O 1
ATOM 3173 N N . LEU B 1 83 ? -0.957 -26.859 -18 1 57.25 83 LEU B N 1
ATOM 3174 C CA . LEU B 1 83 ? -0.675 -26.078 -16.812 1 57.25 83 LEU B CA 1
ATOM 3175 C C . LEU B 1 83 ? -0.16 -24.688 -17.172 1 57.25 83 LEU B C 1
ATOM 3177 O O . LEU B 1 83 ? -0.499 -23.703 -16.516 1 57.25 83 LEU B O 1
ATOM 3181 N N . LYS B 1 84 ? 0.691 -24.75 -18.188 1 54.09 84 LYS B N 1
ATOM 3182 C CA . LYS B 1 84 ? 1.167 -23.469 -18.719 1 54.09 84 LYS B CA 1
ATOM 3183 C C . LYS B 1 84 ? 0.012 -22.641 -19.281 1 54.09 84 LYS B C 1
ATOM 3185 O O . LYS B 1 84 ? -0.03 -21.422 -19.094 1 54.09 84 LYS B O 1
ATOM 3190 N N . GLU B 1 85 ? -0.781 -23.281 -20.094 1 51.69 85 GLU B N 1
ATOM 3191 C CA . GLU B 1 85 ? -1.936 -22.625 -20.688 1 51.69 85 GLU B CA 1
ATOM 3192 C C . GLU B 1 85 ? -2.867 -22.062 -19.609 1 51.69 85 GLU B C 1
ATOM 3194 O O . GLU B 1 85 ? -3.486 -21.016 -19.797 1 51.69 85 GLU B O 1
ATOM 3199 N N . GLU B 1 86 ? -3.176 -22.922 -18.734 1 47.38 86 GLU B N 1
ATOM 3200 C CA . GLU B 1 86 ? -4.055 -22.438 -17.672 1 47.38 86 GLU B CA 1
ATOM 3201 C C . GLU B 1 86 ? -3.326 -21.453 -16.766 1 47.38 86 GLU B C 1
ATOM 3203 O O . GLU B 1 86 ? -3.826 -21.109 -15.695 1 47.38 86 GLU B O 1
ATOM 3208 N N . ASN B 1 87 ? -2.299 -20.797 -17.312 1 45.38 87 ASN B N 1
ATOM 3209 C CA . ASN B 1 87 ? -1.556 -19.688 -16.734 1 45.38 87 ASN B CA 1
ATOM 3210 C C . ASN B 1 87 ? -1.018 -20.031 -15.352 1 45.38 87 ASN B C 1
ATOM 3212 O O . ASN B 1 87 ? -0.91 -19.156 -14.492 1 45.38 87 ASN B O 1
ATOM 3216 N N . LEU B 1 88 ? -1.071 -21.328 -14.992 1 43.44 88 LEU B N 1
ATOM 3217 C CA . LEU B 1 88 ? -0.562 -21.75 -13.695 1 43.44 88 LEU B CA 1
ATOM 3218 C C . LEU B 1 88 ? 0.943 -21.516 -13.602 1 43.44 88 LEU B C 1
ATOM 3220 O O . LEU B 1 88 ? 1.496 -21.438 -12.5 1 43.44 88 LEU B O 1
ATOM 3224 N N . PHE B 1 89 ? 1.734 -21.719 -14.625 1 43.22 89 PHE B N 1
ATOM 3225 C CA . PHE B 1 89 ? 3.164 -21.531 -14.414 1 43.22 89 PHE B CA 1
ATOM 3226 C C . PHE B 1 89 ? 3.516 -20.047 -14.406 1 43.22 89 PHE B C 1
ATOM 3228 O O . PHE B 1 89 ? 4.156 -19.562 -13.469 1 43.22 89 PHE B O 1
ATOM 3235 N N . VAL B 1 90 ? 4.035 -19.391 -15.688 1 48.34 90 VAL B N 1
ATOM 3236 C CA . VAL B 1 90 ? 4.5 -18.016 -15.688 1 48.34 90 VAL B CA 1
ATOM 3237 C C . VAL B 1 90 ? 3.57 -17.156 -16.547 1 48.34 90 VAL B C 1
ATOM 3239 O O . VAL B 1 90 ? 3.588 -17.25 -17.766 1 48.34 90 VAL B O 1
ATOM 3242 N N . ALA B 1 91 ? 2.369 -16.891 -16.141 1 49 91 ALA B N 1
ATOM 3243 C CA . ALA B 1 91 ? 1.496 -15.969 -16.859 1 49 91 ALA B CA 1
ATOM 3244 C C . ALA B 1 91 ? 2.273 -14.758 -17.375 1 49 91 ALA B C 1
ATOM 3246 O O . ALA B 1 91 ? 3.311 -14.406 -16.812 1 49 91 ALA B O 1
ATOM 3247 N N . ASP B 1 92 ? 2.102 -14.469 -18.75 1 52.09 92 ASP B N 1
ATOM 3248 C CA . ASP B 1 92 ? 2.686 -13.273 -19.344 1 52.09 92 ASP B CA 1
ATOM 3249 C C . ASP B 1 92 ? 2.832 -12.156 -18.312 1 52.09 92 ASP B C 1
ATOM 3251 O O . ASP B 1 92 ? 3.762 -11.352 -18.391 1 52.09 92 ASP B O 1
ATOM 3255 N N . ALA B 1 93 ? 1.938 -12.258 -17.312 1 55.81 93 ALA B N 1
ATOM 3256 C CA . ALA B 1 93 ? 1.913 -11.25 -16.266 1 55.81 93 ALA B CA 1
ATOM 3257 C C . ALA B 1 93 ? 3.16 -11.344 -15.383 1 55.81 93 ALA B C 1
ATOM 3259 O O . ALA B 1 93 ? 3.52 -10.375 -14.703 1 55.81 93 ALA B O 1
ATOM 3260 N N . GLN B 1 94 ? 3.885 -12.406 -15.648 1 63.22 94 GLN B N 1
ATOM 3261 C CA . GLN B 1 94 ? 5.031 -12.602 -14.766 1 63.22 94 GLN B CA 1
ATOM 3262 C C . GLN B 1 94 ? 6.344 -12.477 -15.539 1 63.22 94 GLN B C 1
ATOM 3264 O O . GLN B 1 94 ? 7.418 -12.727 -14.984 1 63.22 94 GLN B O 1
ATOM 3269 N N . LYS B 1 95 ? 6.164 -11.953 -16.797 1 74.75 95 LYS B N 1
ATOM 3270 C CA . LYS B 1 95 ? 7.367 -11.711 -17.594 1 74.75 95 LYS B CA 1
ATOM 3271 C C . LYS B 1 95 ? 7.926 -10.32 -17.328 1 74.75 95 LYS B C 1
ATOM 3273 O O . LYS B 1 95 ? 7.168 -9.367 -17.141 1 74.75 95 LYS B O 1
ATOM 3278 N N . TRP B 1 96 ? 9.195 -10.359 -17.375 1 87.25 96 TRP B N 1
ATOM 3279 C CA . TRP B 1 96 ? 9.883 -9.102 -17.094 1 87.25 96 TRP B CA 1
ATOM 3280 C C . TRP B 1 96 ? 10.055 -8.281 -18.375 1 87.25 96 TRP B C 1
ATOM 3282 O O . TRP B 1 96 ? 11.172 -7.914 -18.734 1 87.25 96 TRP B O 1
ATOM 3292 N N . THR B 1 97 ? 8.938 -7.957 -19.062 1 86.56 97 THR B N 1
ATOM 3293 C CA . THR B 1 97 ? 8.922 -7.031 -20.188 1 86.56 97 THR B CA 1
ATOM 3294 C C . THR B 1 97 ? 9 -5.586 -19.703 1 86.56 97 THR B C 1
ATOM 3296 O O . THR B 1 97 ? 8.805 -5.312 -18.516 1 86.56 97 THR B O 1
ATOM 3299 N N . TYR B 1 98 ? 9.344 -4.695 -20.594 1 90.38 98 TYR B N 1
ATOM 3300 C CA . TYR B 1 98 ? 9.492 -3.307 -20.172 1 90.38 98 TYR B CA 1
ATOM 3301 C C . TYR B 1 98 ? 8.172 -2.754 -19.641 1 90.38 98 TYR B C 1
ATOM 3303 O O . TYR B 1 98 ? 8.148 -2.041 -18.641 1 90.38 98 TYR B O 1
ATOM 3311 N N . GLY B 1 99 ? 7.066 -3.014 -20.359 1 89.56 99 GLY B N 1
ATOM 3312 C CA . GLY B 1 99 ? 5.762 -2.568 -19.891 1 89.56 99 GLY B CA 1
ATOM 3313 C C . GLY B 1 99 ? 5.422 -3.078 -18.5 1 89.56 99 GLY B C 1
ATOM 3314 O O . GLY B 1 99 ? 4.918 -2.326 -17.656 1 89.56 99 GLY B O 1
ATOM 3315 N N . ASN B 1 100 ? 5.738 -4.309 -18.234 1 91 100 ASN B N 1
ATOM 3316 C CA . ASN B 1 100 ? 5.504 -4.895 -16.922 1 91 100 ASN B CA 1
ATOM 3317 C C . ASN B 1 100 ? 6.402 -4.266 -15.859 1 91 100 ASN B C 1
ATOM 3319 O O . ASN B 1 100 ? 5.996 -4.117 -14.703 1 91 100 ASN B O 1
ATOM 3323 N N . CYS B 1 101 ? 7.594 -3.938 -16.297 1 93.62 101 CYS B N 1
ATOM 3324 C CA . CYS B 1 101 ? 8.523 -3.314 -15.367 1 93.62 101 CYS B CA 1
ATOM 3325 C C . CYS B 1 101 ? 8.094 -1.89 -15.031 1 93.62 101 CYS B C 1
ATOM 3327 O O . CYS B 1 101 ? 8.305 -1.421 -13.914 1 93.62 101 CYS B O 1
ATOM 3329 N N . VAL B 1 102 ? 7.504 -1.244 -16 1 95 102 VAL B N 1
ATOM 3330 C CA . VAL B 1 102 ? 6.969 0.089 -15.742 1 95 102 VAL B CA 1
ATOM 3331 C C . VAL B 1 102 ? 5.844 0.002 -14.719 1 95 102 VAL B C 1
ATOM 3333 O O . VAL B 1 102 ? 5.785 0.799 -13.781 1 95 102 VAL B O 1
ATOM 3336 N N . LEU B 1 103 ? 4.98 -0.948 -14.93 1 94.12 103 LEU B N 1
ATOM 3337 C CA . LEU B 1 103 ? 3.891 -1.156 -13.984 1 94.12 103 LEU B CA 1
ATOM 3338 C C . LEU B 1 103 ? 4.43 -1.478 -12.594 1 94.12 103 LEU B C 1
ATOM 3340 O O . LEU B 1 103 ? 3.93 -0.956 -11.594 1 94.12 103 LEU B O 1
ATOM 3344 N N . LEU B 1 104 ? 5.441 -2.254 -12.562 1 95 104 LEU B N 1
ATOM 3345 C CA . LEU B 1 104 ? 6.082 -2.578 -11.289 1 95 104 LEU B CA 1
ATOM 3346 C C . LEU B 1 104 ? 6.664 -1.327 -10.641 1 95 104 LEU B C 1
ATOM 3348 O O . LEU B 1 104 ? 6.465 -1.096 -9.445 1 95 104 LEU B O 1
ATOM 3352 N N . ALA B 1 105 ? 7.336 -0.579 -11.383 1 96.62 105 ALA B N 1
ATOM 3353 C CA . ALA B 1 105 ? 7.965 0.633 -10.867 1 96.62 105 ALA B CA 1
ATOM 3354 C C . ALA B 1 105 ? 6.93 1.582 -10.273 1 96.62 105 ALA B C 1
ATOM 3356 O O . ALA B 1 105 ? 7.109 2.094 -9.164 1 96.62 105 ALA B O 1
ATOM 3357 N N . VAL B 1 106 ? 5.855 1.777 -10.969 1 96.25 106 VAL B N 1
ATOM 3358 C CA . VAL B 1 106 ? 4.809 2.686 -10.508 1 96.25 106 VAL B CA 1
ATOM 3359 C C . VAL B 1 106 ? 4.168 2.137 -9.234 1 96.25 106 VAL B C 1
ATOM 3361 O O . VAL B 1 106 ? 3.92 2.883 -8.289 1 96.25 106 VAL B O 1
ATOM 3364 N N . THR B 1 107 ? 3.918 0.877 -9.195 1 95.44 107 THR B N 1
ATOM 3365 C CA . THR B 1 107 ? 3.262 0.292 -8.039 1 95.44 107 THR B CA 1
ATOM 3366 C C . THR B 1 107 ? 4.199 0.278 -6.832 1 95.44 107 THR B C 1
ATOM 3368 O O . THR B 1 107 ? 3.754 0.363 -5.688 1 95.44 107 THR B O 1
ATOM 3371 N N . LEU B 1 108 ? 5.496 0.281 -7.078 1 96.5 108 LEU B N 1
ATOM 3372 C CA . LEU B 1 108 ? 6.477 0.334 -6 1 96.5 108 LEU B CA 1
ATOM 3373 C C . LEU B 1 108 ? 6.516 1.721 -5.367 1 96.5 108 LEU B C 1
ATOM 3375 O O . LEU B 1 108 ? 6.5 1.85 -4.141 1 96.5 108 LEU B O 1
ATOM 3379 N N . ILE B 1 109 ? 6.512 2.695 -6.191 1 95.06 109 ILE B N 1
ATOM 3380 C CA . ILE B 1 109 ? 6.734 4.035 -5.66 1 95.06 109 ILE B CA 1
ATOM 3381 C C . ILE B 1 109 ? 5.422 4.605 -5.125 1 95.06 109 ILE B C 1
ATOM 3383 O O . ILE B 1 109 ? 5.422 5.574 -4.359 1 95.06 109 ILE B O 1
ATOM 3387 N N . THR B 1 110 ? 4.285 4.043 -5.523 1 93.25 110 THR B N 1
ATOM 3388 C CA . THR B 1 110 ? 2.986 4.461 -5 1 93.25 110 THR B CA 1
ATOM 3389 C C . THR B 1 110 ? 2.541 3.541 -3.865 1 93.25 110 THR B C 1
ATOM 3391 O O . THR B 1 110 ? 1.467 3.73 -3.291 1 93.25 110 THR B O 1
ATOM 3394 N N . SER B 1 111 ? 3.277 2.471 -3.582 1 92.5 111 SER B N 1
ATOM 3395 C CA . SER B 1 111 ? 3.047 1.493 -2.523 1 92.5 111 SER B CA 1
ATOM 3396 C C . SER B 1 111 ? 1.8 0.661 -2.801 1 92.5 111 SER B C 1
ATOM 3398 O O . SER B 1 111 ? 1.169 0.151 -1.873 1 92.5 111 SER B O 1
ATOM 3400 N N . ILE B 1 112 ? 1.296 0.629 -4.016 1 94.88 112 ILE B N 1
ATOM 3401 C CA . ILE B 1 112 ? 0.195 -0.251 -4.395 1 94.88 112 ILE B CA 1
ATOM 3402 C C . ILE B 1 112 ? 0.628 -1.708 -4.254 1 94.88 112 ILE B C 1
ATOM 3404 O O . ILE B 1 112 ? -0.033 -2.496 -3.57 1 94.88 112 ILE B O 1
ATOM 3408 N N . GLY B 1 113 ? 1.769 -2.141 -4.863 1 93.12 113 GLY B N 1
ATOM 3409 C CA . GLY B 1 113 ? 2.395 -3.443 -4.691 1 93.12 113 GLY B CA 1
ATOM 3410 C C . GLY B 1 113 ? 1.499 -4.594 -5.105 1 93.12 113 GLY B C 1
ATOM 3411 O O . GLY B 1 113 ? 1.183 -5.465 -4.293 1 93.12 113 GLY B O 1
ATOM 3412 N N . TYR B 1 114 ? 1.16 -4.84 -6.309 1 91.5 114 TYR B N 1
ATOM 3413 C CA . TYR B 1 114 ? 0.312 -5.926 -6.789 1 91.5 114 TYR B CA 1
ATOM 3414 C C . TYR B 1 114 ? 0.954 -7.281 -6.52 1 91.5 114 TYR B C 1
ATOM 3416 O O . TYR B 1 114 ? 0.256 -8.273 -6.309 1 91.5 114 TYR B O 1
ATOM 3424 N N . GLY B 1 115 ? 2.268 -7.336 -6.629 1 89.12 115 GLY B N 1
ATOM 3425 C CA . GLY B 1 115 ? 2.982 -8.586 -6.438 1 89.12 115 GLY B CA 1
ATOM 3426 C C . GLY B 1 115 ? 3.008 -9.461 -7.68 1 89.12 115 GLY B C 1
ATOM 3427 O O . GLY B 1 115 ? 3.34 -10.641 -7.609 1 89.12 115 GLY B O 1
ATOM 3428 N N . HIS B 1 116 ? 2.533 -8.922 -8.836 1 84.06 116 HIS B N 1
ATOM 3429 C CA . HIS B 1 116 ? 2.588 -9.68 -10.078 1 84.06 116 HIS B CA 1
ATOM 3430 C C . HIS B 1 116 ? 4.027 -9.93 -10.508 1 84.06 116 HIS B C 1
ATOM 3432 O O . HIS B 1 116 ? 4.328 -10.953 -11.133 1 84.06 116 HIS B O 1
ATOM 3438 N N . LEU B 1 117 ? 4.855 -8.992 -10.227 1 87.56 117 LEU B N 1
ATOM 3439 C CA . LEU B 1 117 ? 6.305 -9.117 -10.375 1 87.56 117 LEU B CA 1
ATOM 3440 C C . LEU B 1 117 ? 7.016 -8.789 -9.062 1 87.56 117 LEU B C 1
ATOM 3442 O O . LEU B 1 117 ? 6.613 -7.867 -8.352 1 87.56 117 LEU B O 1
ATOM 3446 N N . ALA B 1 118 ? 7.918 -9.586 -8.734 1 90.38 118 ALA B N 1
ATOM 3447 C CA . ALA B 1 118 ? 8.766 -9.328 -7.566 1 90.38 118 ALA B CA 1
ATOM 3448 C C . ALA B 1 118 ? 10.203 -9.75 -7.832 1 90.38 118 ALA B C 1
ATOM 3450 O O . ALA B 1 118 ? 10.453 -10.781 -8.461 1 90.38 118 ALA B O 1
ATOM 3451 N N . PRO B 1 119 ? 11.109 -8.938 -7.418 1 91.62 119 PRO B N 1
ATOM 3452 C CA . PRO B 1 119 ? 12.516 -9.281 -7.656 1 91.62 119 PRO B CA 1
ATOM 3453 C C . PRO B 1 119 ? 12.906 -10.617 -7.039 1 91.62 119 PRO B C 1
ATOM 3455 O O . PRO B 1 119 ? 12.539 -10.906 -5.898 1 91.62 119 PRO B O 1
ATOM 3458 N N . LYS B 1 120 ? 13.633 -11.375 -7.805 1 87.81 120 LYS B N 1
ATOM 3459 C CA . LYS B 1 120 ? 14.062 -12.695 -7.359 1 87.81 120 LYS B CA 1
ATOM 3460 C C . LYS B 1 120 ? 15.547 -12.695 -6.996 1 87.81 120 LYS B C 1
ATOM 3462 O O . LYS B 1 120 ? 15.969 -13.406 -6.082 1 87.81 120 LYS B O 1
ATOM 3467 N N . THR B 1 121 ? 16.281 -11.82 -7.625 1 90.25 121 THR B N 1
ATOM 3468 C CA . THR B 1 121 ? 17.719 -11.766 -7.402 1 90.25 121 THR B CA 1
ATOM 3469 C C . THR B 1 121 ? 18.047 -10.906 -6.184 1 90.25 121 THR B C 1
ATOM 3471 O O . THR B 1 121 ? 17.266 -10.039 -5.805 1 90.25 121 THR B O 1
ATOM 3474 N N . THR B 1 122 ? 19.203 -11.18 -5.559 1 92.81 122 THR B N 1
ATOM 3475 C CA . THR B 1 122 ? 19.641 -10.398 -4.414 1 92.81 122 THR B CA 1
ATOM 3476 C C . THR B 1 122 ? 19.844 -8.93 -4.801 1 92.81 122 THR B C 1
ATOM 3478 O O . THR B 1 122 ? 19.438 -8.031 -4.066 1 92.81 122 THR B O 1
ATOM 3481 N N . PHE B 1 123 ? 20.422 -8.766 -5.977 1 93.06 123 PHE B N 1
ATOM 3482 C CA . PHE B 1 123 ? 20.625 -7.402 -6.449 1 93.06 123 PHE B CA 1
ATOM 3483 C C . PHE B 1 123 ? 19.297 -6.715 -6.734 1 93.06 123 PHE B C 1
ATOM 3485 O O . PHE B 1 123 ? 19.141 -5.523 -6.465 1 93.06 123 PHE B O 1
ATOM 3492 N N . GLY B 1 124 ? 18.375 -7.449 -7.344 1 94.62 124 GLY B N 1
ATOM 3493 C CA . GLY B 1 124 ? 17.062 -6.895 -7.594 1 94.62 124 GLY B CA 1
ATOM 3494 C C . GLY B 1 124 ? 16.344 -6.477 -6.324 1 94.62 124 GLY B C 1
ATOM 3495 O O . GLY B 1 124 ? 15.711 -5.414 -6.281 1 94.62 124 GLY B O 1
ATOM 3496 N N . LYS B 1 125 ? 16.516 -7.285 -5.273 1 96.56 125 LYS B N 1
ATOM 3497 C CA . LYS B 1 125 ? 15.891 -6.984 -3.986 1 96.56 125 LYS B CA 1
ATOM 3498 C C . LYS B 1 125 ? 16.531 -5.766 -3.336 1 96.56 125 LYS B C 1
ATOM 3500 O O . LYS B 1 125 ? 15.844 -4.914 -2.773 1 96.56 125 LYS B O 1
ATOM 3505 N N . ALA B 1 126 ? 17.797 -5.715 -3.385 1 96.19 126 ALA B N 1
ATOM 3506 C CA . ALA B 1 126 ? 18.516 -4.555 -2.844 1 96.19 126 ALA B CA 1
ATOM 3507 C C . ALA B 1 126 ? 18.125 -3.281 -3.59 1 96.19 126 ALA B C 1
ATOM 3509 O O . ALA B 1 126 ? 17.875 -2.244 -2.971 1 96.19 126 ALA B O 1
ATOM 3510 N N . PHE B 1 127 ? 18.141 -3.355 -4.93 1 96.88 127 PHE B N 1
ATOM 3511 C CA . PHE B 1 127 ? 17.734 -2.211 -5.742 1 96.88 127 PHE B CA 1
ATOM 3512 C C . PHE B 1 127 ? 16.297 -1.8 -5.426 1 96.88 127 PHE B C 1
ATOM 3514 O O . PHE B 1 127 ? 15.984 -0.609 -5.395 1 96.88 127 PHE B O 1
ATOM 3521 N N . CYS B 1 128 ? 15.43 -2.77 -5.227 1 97.25 128 CYS B N 1
ATOM 3522 C CA . CYS B 1 128 ? 14.031 -2.516 -4.895 1 97.25 128 CYS B CA 1
ATOM 3523 C C . CYS B 1 128 ? 13.914 -1.685 -3.625 1 97.25 128 CYS B C 1
ATOM 3525 O O . CYS B 1 128 ? 13.125 -0.741 -3.566 1 97.25 128 CYS B O 1
ATOM 3527 N N . ILE B 1 129 ? 14.719 -1.962 -2.621 1 95.56 129 ILE B N 1
ATOM 3528 C CA . ILE B 1 129 ? 14.695 -1.258 -1.345 1 95.56 129 ILE B CA 1
ATOM 3529 C C . ILE B 1 129 ? 15.117 0.196 -1.548 1 95.56 129 ILE B C 1
ATOM 3531 O O . ILE B 1 129 ? 14.398 1.117 -1.158 1 95.56 129 ILE B O 1
ATOM 3535 N N . ILE B 1 130 ? 16.156 0.404 -2.225 1 95.44 130 ILE B N 1
ATOM 3536 C CA . ILE B 1 130 ? 16.703 1.742 -2.42 1 95.44 130 ILE B CA 1
ATOM 3537 C C . ILE B 1 130 ? 15.805 2.537 -3.357 1 95.44 130 ILE B C 1
ATOM 3539 O O . ILE B 1 130 ? 15.461 3.688 -3.074 1 95.44 130 ILE B O 1
ATOM 3543 N N . TYR B 1 131 ? 15.484 1.916 -4.441 1 96.62 131 TYR B N 1
ATOM 3544 C CA . TYR B 1 131 ? 14.664 2.559 -5.465 1 96.62 131 TYR B CA 1
ATOM 3545 C C . TYR B 1 131 ? 13.328 3.012 -4.887 1 96.62 131 TYR B C 1
ATOM 3547 O O . TYR B 1 131 ? 12.906 4.152 -5.094 1 96.62 131 TYR B O 1
ATOM 3555 N N . SER B 1 132 ? 12.641 2.086 -4.195 1 95.88 132 SER B N 1
ATOM 3556 C CA . SER B 1 132 ? 11.32 2.42 -3.664 1 95.88 132 SER B CA 1
ATOM 3557 C C . SER B 1 132 ? 11.422 3.457 -2.551 1 95.88 132 SER B C 1
ATOM 3559 O O . SER B 1 132 ? 10.531 4.293 -2.395 1 95.88 132 SER B O 1
ATOM 3561 N N . GLY B 1 133 ? 12.469 3.422 -1.762 1 90.94 133 GLY B N 1
ATOM 3562 C CA . GLY B 1 133 ? 12.664 4.426 -0.728 1 90.94 133 GLY B CA 1
ATOM 3563 C C . GLY B 1 133 ? 12.742 5.836 -1.275 1 90.94 133 GLY B C 1
ATOM 3564 O O . GLY B 1 133 ? 12.031 6.73 -0.819 1 90.94 133 GLY B O 1
ATOM 3565 N N . ILE B 1 134 ? 13.539 6.02 -2.225 1 91 134 ILE B N 1
ATOM 3566 C CA . ILE B 1 134 ? 13.727 7.316 -2.859 1 91 134 ILE B CA 1
ATOM 3567 C C . ILE B 1 134 ? 12.469 7.699 -3.635 1 91 134 ILE B C 1
ATOM 3569 O O . ILE B 1 134 ? 12 8.836 -3.549 1 91 134 ILE B O 1
ATOM 3573 N N . GLY B 1 135 ? 12 6.75 -4.391 1 92.69 135 GLY B N 1
ATOM 3574 C CA . GLY B 1 135 ? 10.805 7 -5.188 1 92.69 135 GLY B CA 1
ATOM 3575 C C . GLY B 1 135 ? 9.609 7.418 -4.359 1 92.69 135 GLY B C 1
ATOM 3576 O O . GLY B 1 135 ? 8.836 8.289 -4.766 1 92.69 135 GLY B O 1
ATOM 3577 N N . PHE B 1 136 ? 9.43 6.793 -3.223 1 88.56 136 PHE B N 1
ATOM 3578 C CA . PHE B 1 136 ? 8.328 7.113 -2.324 1 88.56 136 PHE B CA 1
ATOM 3579 C C . PHE B 1 136 ? 8.391 8.57 -1.881 1 88.56 136 PHE B C 1
ATOM 3581 O O . PHE B 1 136 ? 7.375 9.266 -1.864 1 88.56 136 PHE B O 1
ATOM 3588 N N . LEU B 1 137 ? 9.508 9 -1.545 1 83.75 137 LEU B N 1
ATOM 3589 C CA . LEU B 1 137 ? 9.695 10.375 -1.082 1 83.75 137 LEU B CA 1
ATOM 3590 C C . LEU B 1 137 ? 9.359 11.367 -2.186 1 83.75 137 LEU B C 1
ATOM 3592 O O . LEU B 1 137 ? 8.703 12.383 -1.935 1 83.75 137 LEU B O 1
ATOM 3596 N N . ILE B 1 138 ? 9.836 11.039 -3.342 1 88.19 138 ILE B N 1
ATOM 3597 C CA . ILE B 1 138 ? 9.562 11.898 -4.484 1 88.19 138 ILE B CA 1
ATOM 3598 C C . ILE B 1 138 ? 8.062 11.938 -4.754 1 88.19 138 ILE B C 1
ATOM 3600 O O . ILE B 1 138 ? 7.492 13.016 -4.965 1 88.19 138 ILE B O 1
ATOM 3604 N N . THR B 1 139 ? 7.492 10.836 -4.742 1 89.44 139 THR B N 1
ATOM 3605 C CA . THR B 1 139 ? 6.062 10.727 -5.004 1 89.44 139 THR B CA 1
ATOM 3606 C C . THR B 1 139 ? 5.262 11.453 -3.932 1 89.44 139 THR B C 1
ATOM 3608 O O . THR B 1 139 ? 4.297 12.164 -4.242 1 89.44 139 THR B O 1
ATOM 3611 N N . LEU B 1 140 ? 5.633 11.266 -2.711 1 83.69 140 LEU B N 1
ATOM 3612 C CA . LEU B 1 140 ? 4.941 11.922 -1.606 1 83.69 140 LEU B CA 1
ATOM 3613 C C . LEU B 1 140 ? 5.008 13.438 -1.747 1 83.69 140 LEU B C 1
ATOM 3615 O O . LEU B 1 140 ? 4.02 14.133 -1.511 1 83.69 140 LEU B O 1
ATOM 3619 N N . LYS B 1 141 ? 6.172 13.922 -2.021 1 83.94 141 LYS B N 1
ATOM 3620 C CA . LYS B 1 141 ? 6.336 15.359 -2.221 1 83.94 141 LYS B CA 1
ATOM 3621 C C . LYS B 1 141 ? 5.441 15.859 -3.352 1 83.94 141 LYS B C 1
ATOM 3623 O O . LYS B 1 141 ? 4.793 16.891 -3.221 1 83.94 141 LYS B O 1
ATOM 3628 N N . LEU B 1 142 ? 5.453 15.156 -4.383 1 86.25 142 LEU B N 1
ATOM 3629 C CA . LEU B 1 142 ? 4.637 15.531 -5.531 1 86.25 142 LEU B CA 1
ATOM 3630 C C . LEU B 1 142 ? 3.154 15.492 -5.18 1 86.25 142 LEU B C 1
ATOM 3632 O O . LEU B 1 142 ? 2.4 16.406 -5.539 1 86.25 142 LEU B O 1
ATOM 3636 N N . MET B 1 143 ? 2.766 14.453 -4.508 1 83.75 143 MET B N 1
ATOM 3637 C CA . MET B 1 143 ? 1.366 14.312 -4.121 1 83.75 143 MET B CA 1
ATOM 3638 C C . MET B 1 143 ? 0.938 15.453 -3.205 1 83.75 143 MET B C 1
ATOM 3640 O O . MET B 1 143 ? -0.189 15.945 -3.301 1 83.75 143 MET B O 1
ATOM 3644 N N . ASN B 1 144 ? 1.794 15.812 -2.373 1 80.44 144 ASN B N 1
ATOM 3645 C CA . ASN B 1 144 ? 1.489 16.938 -1.487 1 80.44 144 ASN B CA 1
ATOM 3646 C C . ASN B 1 144 ? 1.31 18.234 -2.27 1 80.44 144 ASN B C 1
ATOM 3648 O O . ASN B 1 144 ? 0.425 19.031 -1.958 1 80.44 144 ASN B O 1
ATOM 3652 N N . MET B 1 145 ? 2.18 18.422 -3.184 1 83.44 145 MET B N 1
ATOM 3653 C CA . MET B 1 145 ? 2.092 19.609 -4.012 1 83.44 145 MET B CA 1
ATOM 3654 C C . MET B 1 145 ? 0.79 19.625 -4.809 1 83.44 145 MET B C 1
ATOM 3656 O O . MET B 1 145 ? 0.12 20.656 -4.891 1 83.44 145 MET B O 1
ATOM 3660 N N . TYR B 1 146 ? 0.438 18.547 -5.336 1 84.75 146 TYR B N 1
ATOM 3661 C CA . TYR B 1 146 ? -0.811 18.438 -6.082 1 84.75 146 TYR B CA 1
ATOM 3662 C C . TYR B 1 146 ? -2.014 18.625 -5.164 1 84.75 146 TYR B C 1
ATOM 3664 O O . TYR B 1 146 ? -3.004 19.25 -5.551 1 84.75 146 TYR B O 1
ATOM 3672 N N . THR B 1 147 ? -1.979 18.047 -4.031 1 80.62 147 THR B N 1
ATOM 3673 C CA . THR B 1 147 ? -3.066 18.156 -3.064 1 80.62 147 THR B CA 1
ATOM 3674 C C . THR B 1 147 ? -3.289 19.609 -2.672 1 80.62 147 THR B C 1
ATOM 3676 O O . THR B 1 147 ? -4.434 20.062 -2.57 1 80.62 147 THR B O 1
ATOM 3679 N N . GLU B 1 148 ? -2.227 20.297 -2.426 1 80.06 148 GLU B N 1
ATOM 3680 C CA . GLU B 1 148 ? -2.33 21.703 -2.074 1 80.06 148 GLU B CA 1
ATOM 3681 C C . GLU B 1 148 ? -3.008 22.5 -3.188 1 80.06 148 GLU B C 1
ATOM 3683 O O . GLU B 1 148 ? -3.861 23.344 -2.918 1 80.06 148 GLU B O 1
ATOM 3688 N N . ARG B 1 149 ? -2.656 22.203 -4.328 1 80.5 149 ARG B N 1
ATOM 3689 C CA . ARG B 1 149 ? -3.23 22.906 -5.469 1 80.5 149 ARG B CA 1
ATOM 3690 C C . ARG B 1 149 ? -4.703 22.547 -5.648 1 80.5 149 ARG B C 1
ATOM 3692 O O . ARG B 1 149 ? -5.535 23.438 -5.891 1 80.5 149 ARG B O 1
ATOM 3699 N N . LEU B 1 150 ? -5.008 21.375 -5.527 1 79.25 150 LEU B N 1
ATOM 3700 C CA . LEU B 1 150 ? -6.375 20.906 -5.734 1 79.25 150 LEU B CA 1
ATOM 3701 C C . LEU B 1 150 ? -7.285 21.375 -4.602 1 79.25 150 LEU B C 1
ATOM 3703 O O . LEU B 1 150 ? -8.461 21.688 -4.832 1 79.25 150 LEU B O 1
ATOM 3707 N N . THR B 1 151 ? -6.738 21.312 -3.453 1 76.31 151 THR B N 1
ATOM 3708 C CA . THR B 1 151 ? -7.512 21.797 -2.316 1 76.31 151 THR B CA 1
ATOM 3709 C C . THR B 1 151 ? -7.809 23.297 -2.461 1 76.31 151 THR B C 1
ATOM 3711 O O . THR B 1 151 ? -8.898 23.75 -2.125 1 76.31 151 THR B O 1
ATOM 3714 N N . SER B 1 152 ? -6.816 24 -2.893 1 75.44 152 SER B N 1
ATOM 3715 C CA . SER B 1 152 ? -7.016 25.422 -3.115 1 75.44 152 SER B CA 1
ATOM 3716 C C . SER B 1 152 ? -8.094 25.672 -4.164 1 75.44 152 SER B C 1
ATOM 3718 O O . SER B 1 152 ? -8.914 26.594 -4.012 1 75.44 152 SER B O 1
ATOM 3720 N N . LEU B 1 153 ? -8.062 24.922 -5.195 1 75.31 153 LEU B N 1
ATOM 3721 C CA . LEU B 1 153 ? -9.078 25.031 -6.23 1 75.31 153 LEU B CA 1
ATOM 3722 C C . LEU B 1 153 ? -10.461 24.688 -5.68 1 75.31 153 LEU B C 1
ATOM 3724 O O . LEU B 1 153 ? -11.453 25.344 -6.012 1 75.31 153 LEU B O 1
ATOM 3728 N N . SER B 1 154 ? -10.508 23.656 -4.867 1 74.31 154 SER B N 1
ATOM 3729 C CA . SER B 1 154 ? -11.758 23.219 -4.258 1 74.31 154 SER B CA 1
ATOM 3730 C C . SER B 1 154 ? -12.32 24.297 -3.328 1 74.31 154 SER B C 1
ATOM 3732 O O . SER B 1 154 ? -13.539 24.5 -3.279 1 74.31 154 SER B O 1
ATOM 3734 N N . GLU B 1 155 ? -11.461 24.875 -2.635 1 72.62 155 GLU B N 1
ATOM 3735 C CA . GLU B 1 155 ? -11.875 25.938 -1.743 1 72.62 155 GLU B CA 1
ATOM 3736 C C . GLU B 1 155 ? -12.414 27.141 -2.531 1 72.62 155 GLU B C 1
ATOM 3738 O O . GLU B 1 155 ? -13.352 27.797 -2.092 1 72.62 155 GLU B O 1
ATOM 3743 N N . GLY B 1 156 ? -11.711 27.344 -3.574 1 69.06 156 GLY B N 1
ATOM 3744 C CA . GLY B 1 156 ? -12.25 28.391 -4.438 1 69.06 156 GLY B CA 1
ATOM 3745 C C . GLY B 1 156 ? -13.656 28.094 -4.922 1 69.06 156 GLY B C 1
ATOM 3746 O O . GLY B 1 156 ? -14.523 28.969 -4.926 1 69.06 156 GLY B O 1
ATOM 3747 N N . PHE B 1 157 ? -13.836 26.891 -5.289 1 73.62 157 PHE B N 1
ATOM 3748 C CA . PHE B 1 157 ? -15.148 26.438 -5.723 1 73.62 157 PHE B CA 1
ATOM 3749 C C . PHE B 1 157 ? -16.172 26.578 -4.598 1 73.62 157 PHE B C 1
ATOM 3751 O O . PHE B 1 157 ? -17.297 27.016 -4.824 1 73.62 157 PHE B O 1
ATOM 3758 N N . LYS B 1 158 ? -15.844 26.172 -3.463 1 72.38 158 LYS B N 1
ATOM 3759 C CA . LYS B 1 158 ? -16.688 26.266 -2.283 1 72.38 158 LYS B CA 1
ATOM 3760 C C . LYS B 1 158 ? -17.109 27.719 -2.025 1 72.38 158 LYS B C 1
ATOM 3762 O O . LYS B 1 158 ? -18.266 27.984 -1.732 1 72.38 158 LYS B O 1
ATOM 3767 N N . SER B 1 159 ? -16.172 28.531 -2.098 1 69.88 159 SER B N 1
ATOM 3768 C CA . SER B 1 159 ? -16.438 29.938 -1.871 1 69.88 159 SER B CA 1
ATOM 3769 C C . SER B 1 159 ? -17.391 30.5 -2.916 1 69.88 159 SER B C 1
ATOM 3771 O O . SER B 1 159 ? -18.266 31.297 -2.594 1 69.88 159 SER B O 1
ATOM 3773 N N . ASN B 1 160 ? -17.203 30.016 -4.133 1 67.81 160 ASN B N 1
ATOM 3774 C CA . ASN B 1 160 ? -18.094 30.453 -5.207 1 67.81 160 ASN B CA 1
ATOM 3775 C C . ASN B 1 160 ? -19.531 29.969 -4.973 1 67.81 160 ASN B C 1
ATOM 3777 O O . ASN B 1 160 ? -20.484 30.703 -5.234 1 67.81 160 ASN B O 1
ATOM 3781 N N . VAL B 1 161 ? -19.672 28.797 -4.484 1 69.12 161 VAL B N 1
ATOM 3782 C CA . VAL B 1 161 ? -20.984 28.234 -4.207 1 69.12 161 VAL B CA 1
ATOM 3783 C C . VAL B 1 161 ? -21.625 28.984 -3.039 1 69.12 161 VAL B C 1
ATOM 3785 O O . VAL B 1 161 ? -22.828 29.25 -3.053 1 69.12 161 VAL B O 1
ATOM 3788 N N . PHE B 1 162 ? -20.75 29.266 -2.051 1 67.31 162 PHE B N 1
ATOM 3789 C CA . PHE B 1 162 ? -21.234 30.047 -0.911 1 67.31 162 PHE B CA 1
ATOM 3790 C C . PHE B 1 162 ? -21.766 31.391 -1.359 1 67.31 162 PHE B C 1
ATOM 3792 O O . PHE B 1 162 ? -22.797 31.859 -0.874 1 67.31 162 PHE B O 1
ATOM 3799 N N . GLN B 1 163 ? -21 31.938 -2.178 1 65.5 163 GLN B N 1
ATOM 3800 C CA . GLN B 1 163 ? -21.375 33.25 -2.666 1 65.5 163 GLN B CA 1
ATOM 3801 C C . GLN B 1 163 ? -22.625 33.188 -3.539 1 65.5 163 GLN B C 1
ATOM 3803 O O . GLN B 1 163 ? -23.484 34.062 -3.498 1 65.5 163 GLN B O 1
ATOM 3808 N N . ALA B 1 164 ? -22.641 32.125 -4.27 1 64.75 164 ALA B N 1
ATOM 3809 C CA . ALA B 1 164 ? -23.75 31.953 -5.195 1 64.75 164 ALA B CA 1
ATOM 3810 C C . ALA B 1 164 ? -25.047 31.656 -4.438 1 64.75 164 ALA B C 1
ATOM 3812 O O . ALA B 1 164 ? -26.125 32.125 -4.836 1 64.75 164 ALA B O 1
ATOM 3813 N N . PHE B 1 165 ? -24.875 30.797 -3.482 1 62.38 165 PHE B N 1
ATOM 3814 C CA . PHE B 1 165 ? -26.109 30.406 -2.801 1 62.38 165 PHE B CA 1
ATOM 3815 C C . PHE B 1 165 ? -26.375 31.297 -1.602 1 62.38 165 PHE B C 1
ATOM 3817 O O . PHE B 1 165 ? -27.438 31.203 -0.97 1 62.38 165 PHE B O 1
ATOM 3824 N N . ARG B 1 166 ? -25.734 32.375 -1.449 1 55.78 166 ARG B N 1
ATOM 3825 C CA . ARG B 1 166 ? -25.969 33.312 -0.359 1 55.78 166 ARG B CA 1
ATOM 3826 C C . ARG B 1 166 ? -26.484 32.594 0.884 1 55.78 166 ARG B C 1
ATOM 3828 O O . ARG B 1 166 ? -27.328 33.125 1.609 1 55.78 166 ARG B O 1
ATOM 3835 N N . CYS B 1 167 ? -26.234 31.281 0.829 1 54.78 167 CYS B N 1
ATOM 3836 C CA . CYS B 1 167 ? -27.016 30.484 1.766 1 54.78 167 CYS B CA 1
ATOM 3837 C C . CYS B 1 167 ? -26.422 30.547 3.164 1 54.78 167 CYS B C 1
ATOM 3839 O O . CYS B 1 167 ? -25.203 30.656 3.316 1 54.78 167 CYS B O 1
ATOM 3841 N N . ARG B 1 168 ? -27.234 30.828 4.102 1 52.94 168 ARG B N 1
ATOM 3842 C CA . ARG B 1 168 ? -27.031 31.031 5.531 1 52.94 168 ARG B CA 1
ATOM 3843 C C . ARG B 1 168 ? -26.578 29.75 6.215 1 52.94 168 ARG B C 1
ATOM 3845 O O . ARG B 1 168 ? -26.125 29.766 7.355 1 52.94 168 ARG B O 1
ATOM 3852 N N . LYS B 1 169 ? -26.844 28.562 5.621 1 60.78 169 LYS B N 1
ATOM 3853 C CA . LYS B 1 169 ? -26.5 27.406 6.441 1 60.78 169 LYS B CA 1
ATOM 3854 C C . LYS B 1 169 ? -25.234 26.734 5.926 1 60.78 169 LYS B C 1
ATOM 3856 O O . LYS B 1 169 ? -25.266 26.031 4.906 1 60.78 169 LYS B O 1
ATOM 3861 N N . PRO B 1 170 ? -24.125 27.016 6.543 1 66.94 170 PRO B N 1
ATOM 3862 C CA . PRO B 1 170 ? -22.797 26.562 6.113 1 66.94 170 PRO B CA 1
ATOM 3863 C C . PRO B 1 170 ? -22.703 25.062 5.926 1 66.94 170 PRO B C 1
ATOM 3865 O O . PRO B 1 170 ? -22 24.578 5.035 1 66.94 170 PRO B O 1
ATOM 3868 N N . PHE B 1 171 ? -23.656 24.391 6.523 1 70.69 171 PHE B N 1
ATOM 3869 C CA . PHE B 1 171 ? -23.609 22.938 6.449 1 70.69 171 PHE B CA 1
ATOM 3870 C C . PHE B 1 171 ? -24 22.453 5.059 1 70.69 171 PHE B C 1
ATOM 3872 O O . PHE B 1 171 ? -23.344 21.578 4.484 1 70.69 171 PHE B O 1
ATOM 3879 N N . PHE B 1 172 ? -25 23.078 4.52 1 70.62 172 PHE B N 1
ATOM 3880 C CA . PHE B 1 172 ? -25.531 22.609 3.244 1 70.62 172 PHE B CA 1
ATOM 3881 C C . PHE B 1 172 ? -24.562 22.922 2.107 1 70.62 172 PHE B C 1
ATOM 3883 O O . PHE B 1 172 ? -24.422 22.141 1.167 1 70.62 172 PHE B O 1
ATOM 3890 N N . VAL B 1 173 ? -23.922 23.969 2.289 1 72.62 173 VAL B N 1
ATOM 3891 C CA . VAL B 1 173 ? -22.984 24.359 1.248 1 72.62 173 VAL B CA 1
ATOM 3892 C C . VAL B 1 173 ? -21.781 23.422 1.266 1 72.62 173 VAL B C 1
ATOM 3894 O O . VAL B 1 173 ? -21.297 23.016 0.211 1 72.62 173 VAL B O 1
ATOM 3897 N N . ARG B 1 174 ? -21.422 23.078 2.471 1 73.31 174 ARG B N 1
ATOM 3898 C CA . ARG B 1 174 ? -20.281 22.172 2.609 1 73.31 174 ARG B CA 1
ATOM 3899 C C . ARG B 1 174 ? -20.641 20.781 2.1 1 73.31 174 ARG B C 1
ATOM 3901 O O . ARG B 1 174 ? -19.812 20.125 1.44 1 73.31 174 ARG B O 1
ATOM 3908 N N . LEU B 1 175 ? -21.859 20.453 2.428 1 74.75 175 LEU B N 1
ATOM 3909 C CA . LEU B 1 175 ? -22.312 19.141 1.971 1 74.75 175 LEU B CA 1
ATOM 3910 C C . LEU B 1 175 ? -22.422 19.109 0.45 1 74.75 175 LEU B C 1
ATOM 3912 O O . LEU B 1 175 ? -22.047 18.109 -0.178 1 74.75 175 LEU B O 1
ATOM 3916 N N . PHE B 1 176 ? -22.859 20.156 -0.007 1 76.56 176 PHE B N 1
ATOM 3917 C CA . PHE B 1 176 ? -23.016 20.25 -1.453 1 76.56 176 PHE B CA 1
ATOM 3918 C C . PHE B 1 176 ? -21.656 20.234 -2.148 1 76.56 176 PHE B C 1
ATOM 3920 O O . PHE B 1 176 ? -21.469 19.531 -3.145 1 76.56 176 PHE B O 1
ATOM 3927 N N . HIS B 1 177 ? -20.766 21.031 -1.642 1 75.31 177 HIS B N 1
ATOM 3928 C CA . HIS B 1 177 ? -19.422 21.078 -2.178 1 75.31 177 HIS B CA 1
ATOM 3929 C C . HIS B 1 177 ? -18.75 19.703 -2.1 1 75.31 177 HIS B C 1
ATOM 3931 O O . HIS B 1 177 ? -18.172 19.234 -3.082 1 75.31 177 HIS B O 1
ATOM 3937 N N . PHE B 1 178 ? -18.859 19.047 -0.999 1 75.62 178 PHE B N 1
ATOM 3938 C CA . PHE B 1 178 ? -18.266 17.734 -0.786 1 75.62 178 PHE B CA 1
ATOM 3939 C C . PHE B 1 178 ? -18.859 16.719 -1.756 1 75.62 178 PHE B C 1
ATOM 3941 O O . PHE B 1 178 ? -18.109 15.938 -2.365 1 75.62 178 PHE B O 1
ATOM 3948 N N . SER B 1 179 ? -20.125 16.828 -1.903 1 78.44 179 SER B N 1
ATOM 3949 C CA . SER B 1 179 ? -20.812 15.867 -2.76 1 78.44 179 SER B CA 1
ATOM 3950 C C . SER B 1 179 ? -20.422 16.047 -4.223 1 78.44 179 SER B C 1
ATOM 3952 O O . SER B 1 179 ? -20.219 15.062 -4.941 1 78.44 179 SER B O 1
ATOM 3954 N N . ILE B 1 180 ? -20.25 17.25 -4.652 1 80.19 180 ILE B N 1
ATOM 3955 C CA . ILE B 1 180 ? -19.922 17.516 -6.043 1 80.19 180 ILE B CA 1
ATOM 3956 C C . ILE B 1 180 ? -18.5 17.031 -6.332 1 80.19 180 ILE B C 1
ATOM 3958 O O . ILE B 1 180 ? -18.25 16.375 -7.344 1 80.19 180 ILE B O 1
ATOM 3962 N N . VAL B 1 181 ? -17.625 17.391 -5.438 1 78.38 181 VAL B N 1
ATOM 3963 C CA . VAL B 1 181 ? -16.234 16.984 -5.609 1 78.38 181 VAL B CA 1
ATOM 3964 C C . VAL B 1 181 ? -16.141 15.461 -5.609 1 78.38 181 VAL B C 1
ATOM 3966 O O . VAL B 1 181 ? -15.438 14.875 -6.438 1 78.38 181 VAL B O 1
ATOM 3969 N N . MET B 1 182 ? -16.844 14.812 -4.754 1 80.25 182 MET B N 1
ATOM 3970 C CA . MET B 1 182 ? -16.828 13.359 -4.668 1 80.25 182 MET B CA 1
ATOM 3971 C C . MET B 1 182 ? -17.375 12.727 -5.941 1 80.25 182 MET B C 1
ATOM 3973 O O . MET B 1 182 ? -16.812 11.758 -6.449 1 80.25 182 MET B O 1
ATOM 3977 N N . ILE B 1 183 ? -18.438 13.297 -6.418 1 84.25 183 ILE B N 1
ATOM 3978 C CA . ILE B 1 183 ? -19.078 12.766 -7.617 1 84.25 183 ILE B CA 1
ATOM 3979 C C . ILE B 1 183 ? -18.125 12.898 -8.805 1 84.25 183 ILE B C 1
ATOM 3981 O O . ILE B 1 183 ? -18 11.977 -9.617 1 84.25 183 ILE B O 1
ATOM 3985 N N . ILE B 1 184 ? -17.469 13.953 -8.852 1 82.81 184 ILE B N 1
ATOM 3986 C CA . ILE B 1 184 ? -16.547 14.188 -9.961 1 82.81 184 ILE B CA 1
ATOM 3987 C C . ILE B 1 184 ? -15.367 13.234 -9.859 1 82.81 184 ILE B C 1
ATOM 3989 O O . ILE B 1 184 ? -14.984 12.602 -10.852 1 82.81 184 ILE B O 1
ATOM 3993 N N . VAL B 1 185 ? -14.812 13.117 -8.703 1 82.94 185 VAL B N 1
ATOM 3994 C CA . VAL B 1 185 ? -13.648 12.266 -8.516 1 82.94 185 VAL B CA 1
ATOM 3995 C C . VAL B 1 185 ? -14.039 10.797 -8.719 1 82.94 185 VAL B C 1
ATOM 3997 O O . VAL B 1 185 ? -13.352 10.055 -9.414 1 82.94 185 VAL B O 1
ATOM 4000 N N . LEU B 1 186 ? -15.148 10.328 -8.156 1 86.62 186 LEU B N 1
ATOM 4001 C CA . LEU B 1 186 ? -15.617 8.961 -8.32 1 86.62 186 LEU B CA 1
ATOM 4002 C C . LEU B 1 186 ? -15.984 8.672 -9.773 1 86.62 186 LEU B C 1
ATOM 4004 O O . LEU B 1 186 ? -15.688 7.598 -10.289 1 86.62 186 LEU B O 1
ATOM 4008 N N . GLY B 1 187 ? -16.688 9.602 -10.352 1 89.25 187 GLY B N 1
ATOM 4009 C CA . GLY B 1 187 ? -17.078 9.445 -11.75 1 89.25 187 GLY B CA 1
ATOM 4010 C C . GLY B 1 187 ? -15.898 9.336 -12.688 1 89.25 187 GLY B C 1
ATOM 4011 O O . GLY B 1 187 ? -15.844 8.438 -13.531 1 89.25 187 GLY B O 1
ATOM 4012 N N . THR B 1 188 ? -14.969 10.188 -12.523 1 89.62 188 THR B N 1
ATOM 4013 C CA . THR B 1 188 ? -13.867 10.289 -13.469 1 89.62 188 THR B CA 1
ATOM 4014 C C . THR B 1 188 ? -12.781 9.266 -13.156 1 89.62 188 THR B C 1
ATOM 4016 O O . THR B 1 188 ? -12.148 8.719 -14.062 1 89.62 188 THR B O 1
ATOM 4019 N N . PHE B 1 189 ? -12.617 8.945 -11.859 1 91 189 PHE B N 1
ATOM 4020 C CA . PHE B 1 189 ? -11.438 8.148 -11.539 1 91 189 PHE B CA 1
ATOM 4021 C C . PHE B 1 189 ? -11.844 6.758 -11.055 1 91 189 PHE B C 1
ATOM 4023 O O . PHE B 1 189 ? -10.984 5.895 -10.852 1 91 189 PHE B O 1
ATOM 4030 N N . VAL B 1 190 ? -13.109 6.551 -10.883 1 91.81 190 VAL B N 1
ATOM 4031 C CA . VAL B 1 190 ? -13.508 5.215 -10.453 1 91.81 190 VAL B CA 1
ATOM 4032 C C . VAL B 1 190 ? -14.469 4.605 -11.469 1 91.81 190 VAL B C 1
ATOM 4034 O O . VAL B 1 190 ? -14.125 3.639 -12.156 1 91.81 190 VAL B O 1
ATOM 4037 N N . PHE B 1 191 ? -15.57 5.246 -11.805 1 93.94 191 PHE B N 1
ATOM 4038 C CA . PHE B 1 191 ? -16.625 4.629 -12.602 1 93.94 191 PHE B CA 1
ATOM 4039 C C . PHE B 1 191 ? -16.234 4.586 -14.07 1 93.94 191 PHE B C 1
ATOM 4041 O O . PHE B 1 191 ? -16.438 3.572 -14.75 1 93.94 191 PHE B O 1
ATOM 4048 N N . LEU B 1 192 ? -15.727 5.648 -14.531 1 94.69 192 LEU B N 1
ATOM 4049 C CA . LEU B 1 192 ? -15.32 5.664 -15.93 1 94.69 192 LEU B CA 1
ATOM 4050 C C . LEU B 1 192 ? -14.188 4.668 -16.188 1 94.69 192 LEU B C 1
ATOM 4052 O O . LEU B 1 192 ? -14.297 3.807 -17.062 1 94.69 192 LEU B O 1
ATOM 4056 N N . PRO B 1 193 ? -13.164 4.723 -15.438 1 95 193 PRO B N 1
ATOM 4057 C CA . PRO B 1 193 ? -12.133 3.707 -15.633 1 95 193 PRO B CA 1
ATOM 4058 C C . PRO B 1 193 ? -12.648 2.287 -15.422 1 95 193 PRO B C 1
ATOM 4060 O O . PRO B 1 193 ? -12.18 1.352 -16.078 1 95 193 PRO B O 1
ATOM 4063 N N . ALA B 1 194 ? -13.562 2.115 -14.477 1 96.06 194 ALA B N 1
ATOM 4064 C CA . ALA B 1 194 ? -14.148 0.794 -14.266 1 96.06 194 ALA B CA 1
ATOM 4065 C C . ALA B 1 194 ? -14.812 0.282 -15.539 1 96.06 194 ALA B C 1
ATOM 4067 O O . ALA B 1 194 ? -14.703 -0.899 -15.875 1 96.06 194 ALA B O 1
ATOM 4068 N N . PHE B 1 195 ? -15.477 1.156 -16.203 1 95.44 195 PHE B N 1
ATOM 4069 C CA . PHE B 1 195 ? -16.109 0.794 -17.469 1 95.44 195 PHE B CA 1
ATOM 4070 C C . PHE B 1 195 ? -15.062 0.459 -18.516 1 95.44 195 PHE B C 1
ATOM 4072 O O . PHE B 1 195 ? -15.242 -0.479 -19.297 1 95.44 195 PHE B O 1
ATOM 4079 N N . ILE B 1 196 ? -14.008 1.179 -18.562 1 94.12 196 ILE B N 1
ATOM 4080 C CA . ILE B 1 196 ? -12.93 0.941 -19.516 1 94.12 196 ILE B CA 1
ATOM 4081 C C . ILE B 1 196 ? -12.305 -0.427 -19.25 1 94.12 196 ILE B C 1
ATOM 4083 O O . ILE B 1 196 ? -12.117 -1.218 -20.188 1 94.12 196 ILE B O 1
ATOM 4087 N N . PHE B 1 197 ? -12.016 -0.728 -17.984 1 93.62 197 PHE B N 1
ATOM 4088 C CA . PHE B 1 197 ? -11.414 -2.012 -17.656 1 93.62 197 PHE B CA 1
ATOM 4089 C C . PHE B 1 197 ? -12.391 -3.154 -17.906 1 93.62 197 PHE B C 1
ATOM 4091 O O . PHE B 1 197 ? -11.984 -4.254 -18.297 1 93.62 197 PHE B O 1
ATOM 4098 N N . TYR B 1 198 ? -13.633 -2.881 -17.703 1 93.31 198 TYR B N 1
ATOM 4099 C CA . TYR B 1 198 ? -14.664 -3.869 -18 1 93.31 198 TYR B CA 1
ATOM 4100 C C . TYR B 1 198 ? -14.648 -4.246 -19.484 1 93.31 198 TYR B C 1
ATOM 4102 O O . TYR B 1 198 ? -14.805 -5.418 -19.828 1 93.31 198 TYR B O 1
ATOM 4110 N N . THR B 1 199 ? -14.398 -3.33 -20.328 1 91 199 THR B N 1
ATOM 4111 C CA . THR B 1 199 ? -14.391 -3.566 -21.766 1 91 199 THR B CA 1
ATOM 4112 C C . THR B 1 199 ? -13.055 -4.145 -22.219 1 91 199 THR B C 1
ATOM 4114 O O . THR B 1 199 ? -13 -4.957 -23.141 1 91 199 THR B O 1
ATOM 4117 N N . LEU B 1 200 ? -11.961 -3.775 -21.578 1 88.19 200 LEU B N 1
ATOM 4118 C CA . LEU B 1 200 ? -10.633 -4.184 -22.016 1 88.19 200 LEU B CA 1
ATOM 4119 C C . LEU B 1 200 ? -10.273 -5.555 -21.453 1 88.19 200 LEU B C 1
ATOM 4121 O O . LEU B 1 200 ? -9.539 -6.316 -22.094 1 88.19 200 LEU B O 1
ATOM 4125 N N . GLU B 1 201 ? -10.781 -5.73 -20.188 1 87.25 201 GLU B N 1
ATOM 4126 C CA . GLU B 1 201 ? -10.5 -7.016 -19.547 1 87.25 201 GLU B CA 1
ATOM 4127 C C . GLU B 1 201 ? -11.625 -8.016 -19.828 1 87.25 201 GLU B C 1
ATOM 4129 O O . GLU B 1 201 ? -12.773 -7.793 -19.438 1 87.25 201 GLU B O 1
ATOM 4134 N N . ASN B 1 202 ? -11.5 -9.023 -20.484 1 81.44 202 ASN B N 1
ATOM 4135 C CA . ASN B 1 202 ? -12.523 -9.953 -20.969 1 81.44 202 ASN B CA 1
ATOM 4136 C C . ASN B 1 202 ? -13.109 -10.773 -19.828 1 81.44 202 ASN B C 1
ATOM 4138 O O . ASN B 1 202 ? -14.273 -11.18 -19.875 1 81.44 202 ASN B O 1
ATOM 4142 N N . SER B 1 203 ? -12.398 -10.969 -18.797 1 84.94 203 SER B N 1
ATOM 4143 C CA . SER B 1 203 ? -12.859 -11.898 -17.781 1 84.94 203 SER B CA 1
ATOM 4144 C C . SER B 1 203 ? -13.391 -11.164 -16.547 1 84.94 203 SER B C 1
ATOM 4146 O O . SER B 1 203 ? -13.836 -11.797 -15.586 1 84.94 203 SER B O 1
ATOM 4148 N N . TRP B 1 204 ? -13.422 -9.805 -16.656 1 90.25 204 TRP B N 1
ATOM 4149 C CA . TRP B 1 204 ? -13.836 -9.062 -15.469 1 90.25 204 TRP B CA 1
ATOM 4150 C C . TRP B 1 204 ? -15.281 -8.586 -15.602 1 90.25 204 TRP B C 1
ATOM 4152 O O . TRP B 1 204 ? -15.695 -8.133 -16.672 1 90.25 204 TRP B O 1
ATOM 4162 N N . THR B 1 205 ? -16.031 -8.711 -14.562 1 94.88 205 THR B N 1
ATOM 4163 C CA . THR B 1 205 ? -17.312 -8.016 -14.484 1 94.88 205 THR B CA 1
ATOM 4164 C C . THR B 1 205 ? -17.094 -6.547 -14.133 1 94.88 205 THR B C 1
ATOM 4166 O O . THR B 1 205 ? -16 -6.145 -13.742 1 94.88 205 THR B O 1
ATOM 4169 N N . TYR B 1 206 ? -18.109 -5.766 -14.375 1 95.44 206 TYR B N 1
ATOM 4170 C CA . TYR B 1 206 ? -18.016 -4.355 -14.016 1 95.44 206 TYR B CA 1
ATOM 4171 C C . TYR B 1 206 ? -17.719 -4.188 -12.531 1 95.44 206 TYR B C 1
ATOM 4173 O O . TYR B 1 206 ? -16.922 -3.326 -12.141 1 95.44 206 TYR B O 1
ATOM 4181 N N . PHE B 1 207 ? -18.359 -5.008 -11.766 1 96 207 PHE B N 1
ATOM 4182 C CA . PHE B 1 207 ? -18.141 -4.934 -10.328 1 96 207 PHE B CA 1
ATOM 4183 C C . PHE B 1 207 ? -16.703 -5.297 -9.984 1 96 207 PHE B C 1
ATOM 4185 O O . PHE B 1 207 ? -16.078 -4.66 -9.133 1 96 207 PHE B O 1
ATOM 4192 N N . GLU B 1 208 ? -16.188 -6.262 -10.625 1 95.69 208 GLU B N 1
ATOM 4193 C CA . GLU B 1 208 ? -14.812 -6.672 -10.383 1 95.69 208 GLU B CA 1
ATOM 4194 C C . GLU B 1 208 ? -13.836 -5.586 -10.828 1 95.69 208 GLU B C 1
ATOM 4196 O O . GLU B 1 208 ? -12.781 -5.406 -10.211 1 95.69 208 GLU B O 1
ATOM 4201 N N . SER B 1 209 ? -14.227 -4.922 -11.867 1 96.19 209 SER B N 1
ATOM 4202 C CA . SER B 1 209 ? -13.414 -3.789 -12.297 1 96.19 209 SER B CA 1
ATOM 4203 C C . SER B 1 209 ? -13.414 -2.682 -11.242 1 96.19 209 SER B C 1
ATOM 4205 O O . SER B 1 209 ? -12.367 -2.104 -10.945 1 96.19 209 SER B O 1
ATOM 4207 N N . THR B 1 210 ? -14.547 -2.389 -10.719 1 96.12 210 THR B N 1
ATOM 4208 C CA . THR B 1 210 ? -14.664 -1.38 -9.672 1 96.12 210 THR B CA 1
ATOM 4209 C C . THR B 1 210 ? -13.891 -1.801 -8.422 1 96.12 210 THR B C 1
ATOM 4211 O O . THR B 1 210 ? -13.219 -0.979 -7.797 1 96.12 210 THR B O 1
ATOM 4214 N N . TYR B 1 211 ? -14.016 -3.07 -8.133 1 96.19 211 TYR B N 1
ATOM 4215 C CA . TYR B 1 211 ? -13.289 -3.637 -7.008 1 96.19 211 TYR B CA 1
ATOM 4216 C C . TYR B 1 211 ? -11.781 -3.475 -7.191 1 96.19 211 TYR B C 1
ATOM 4218 O O . TYR B 1 211 ? -11.086 -3.014 -6.289 1 96.19 211 TYR B O 1
ATOM 4226 N N . CYS B 1 212 ? -11.328 -3.771 -8.32 1 95.75 212 CYS B N 1
ATOM 4227 C CA . CYS B 1 212 ? -9.906 -3.666 -8.633 1 95.75 212 CYS B CA 1
ATOM 4228 C C . CYS B 1 212 ? -9.43 -2.223 -8.516 1 95.75 212 CYS B C 1
ATOM 4230 O O . CYS B 1 212 ? -8.359 -1.965 -7.965 1 95.75 212 CYS B O 1
ATOM 4232 N N . ILE B 1 213 ? -10.164 -1.346 -9.008 1 95.62 213 ILE B N 1
ATOM 4233 C CA . ILE B 1 213 ? -9.805 0.068 -8.984 1 95.62 213 ILE B CA 1
ATOM 4234 C C . ILE B 1 213 ? -9.758 0.562 -7.539 1 95.62 213 ILE B C 1
ATOM 4236 O O . ILE B 1 213 ? -8.828 1.272 -7.148 1 95.62 213 ILE B O 1
ATOM 4240 N N . TYR B 1 214 ? -10.75 0.238 -6.789 1 93.81 214 TYR B N 1
ATOM 4241 C CA . TYR B 1 214 ? -10.758 0.634 -5.387 1 93.81 214 TYR B CA 1
ATOM 4242 C C . TYR B 1 214 ? -9.516 0.124 -4.664 1 93.81 214 TYR B C 1
ATOM 4244 O O . TYR B 1 214 ? -8.844 0.883 -3.965 1 93.81 214 TYR B O 1
ATOM 4252 N N . ILE B 1 215 ? -9.227 -1.158 -4.812 1 95.62 215 ILE B N 1
ATOM 4253 C CA . ILE B 1 215 ? -8.094 -1.808 -4.16 1 95.62 215 ILE B CA 1
ATOM 4254 C C . ILE B 1 215 ? -6.793 -1.149 -4.613 1 95.62 215 ILE B C 1
ATOM 4256 O O . ILE B 1 215 ? -5.852 -1.015 -3.83 1 95.62 215 ILE B O 1
ATOM 4260 N N . SER B 1 216 ? -6.762 -0.701 -5.836 1 95.12 216 SER B N 1
ATOM 4261 C CA . SER B 1 216 ? -5.562 -0.087 -6.398 1 95.12 216 SER B CA 1
ATOM 4262 C C . SER B 1 216 ? -5.402 1.352 -5.918 1 95.12 216 SER B C 1
ATOM 4264 O O . SER B 1 216 ? -4.32 1.745 -5.473 1 95.12 216 SER B O 1
ATOM 4266 N N . LEU B 1 217 ? -6.461 2.1 -5.93 1 93.06 217 LEU B N 1
ATOM 4267 C CA . LEU B 1 217 ? -6.367 3.521 -5.621 1 93.06 217 LEU B CA 1
ATOM 4268 C C . LEU B 1 217 ? -6.215 3.74 -4.117 1 93.06 217 LEU B C 1
ATOM 4270 O O . LEU B 1 217 ? -5.742 4.793 -3.684 1 93.06 217 LEU B O 1
ATOM 4274 N N . THR B 1 218 ? -6.633 2.791 -3.344 1 90.62 218 THR B N 1
ATOM 4275 C CA . THR B 1 218 ? -6.398 2.863 -1.906 1 90.62 218 THR B CA 1
ATOM 4276 C C . THR B 1 218 ? -5.051 2.242 -1.545 1 90.62 218 THR B C 1
ATOM 4278 O O . THR B 1 218 ? -4.727 2.094 -0.365 1 90.62 218 THR B O 1
ATOM 4281 N N . THR B 1 219 ? -4.234 1.776 -2.502 1 92 219 THR B N 1
ATOM 4282 C CA . THR B 1 219 ? -2.867 1.276 -2.439 1 92 219 THR B CA 1
ATOM 4283 C C . THR B 1 219 ? -2.803 -0.021 -1.64 1 92 219 THR B C 1
ATOM 4285 O O . THR B 1 219 ? -1.753 -0.366 -1.091 1 92 219 THR B O 1
ATOM 4288 N N . ILE B 1 220 ? -3.971 -0.686 -1.455 1 94.88 220 ILE B N 1
ATOM 4289 C CA . ILE B 1 220 ? -3.982 -1.999 -0.819 1 94.88 220 ILE B CA 1
ATOM 4290 C C . ILE B 1 220 ? -3.281 -3.014 -1.719 1 94.88 220 ILE B C 1
ATOM 4292 O O . ILE B 1 220 ? -2.418 -3.766 -1.262 1 94.88 220 ILE B O 1
ATOM 4296 N N . GLY B 1 221 ? -3.59 -3.09 -3.002 1 95.44 221 GLY B N 1
ATOM 4297 C CA . GLY B 1 221 ? -2.881 -3.848 -4.02 1 95.44 221 GLY B CA 1
ATOM 4298 C C . GLY B 1 221 ? -2.846 -5.336 -3.74 1 95.44 221 GLY B C 1
ATOM 4299 O O . GLY B 1 221 ? -1.776 -5.949 -3.746 1 95.44 221 GLY B O 1
ATOM 4300 N N . LEU B 1 222 ? -3.93 -6.027 -3.676 1 93.75 222 LEU B N 1
ATOM 4301 C CA . LEU B 1 222 ? -3.996 -7.449 -3.357 1 93.75 222 LEU B CA 1
ATOM 4302 C C . LEU B 1 222 ? -3.443 -8.289 -4.508 1 93.75 222 LEU B C 1
ATOM 4304 O O . LEU B 1 222 ? -3.027 -9.43 -4.301 1 93.75 222 LEU B O 1
ATOM 4308 N N . GLY B 1 223 ? -3.498 -7.793 -5.699 1 90.88 223 GLY B N 1
ATOM 4309 C CA . GLY B 1 223 ? -2.883 -8.469 -6.832 1 90.88 223 GLY B CA 1
ATOM 4310 C C . GLY B 1 223 ? -3.77 -9.531 -7.445 1 90.88 223 GLY B C 1
ATOM 4311 O O . GLY B 1 223 ? -3.346 -10.258 -8.352 1 90.88 223 GLY B O 1
ATOM 4312 N N . ASP B 1 224 ? -5.027 -9.75 -6.941 1 88.69 224 ASP B N 1
ATOM 4313 C CA . ASP B 1 224 ? -5.941 -10.727 -7.523 1 88.69 224 ASP B CA 1
ATOM 4314 C C . ASP B 1 224 ? -6.453 -10.258 -8.883 1 88.69 224 ASP B C 1
ATOM 4316 O O . ASP B 1 224 ? -6.668 -11.062 -9.789 1 88.69 224 ASP B O 1
ATOM 4320 N N . PHE B 1 225 ? -6.664 -8.961 -8.984 1 90.19 225 PHE B N 1
ATOM 4321 C CA . PHE B 1 225 ? -6.965 -8.32 -10.258 1 90.19 225 PHE B CA 1
ATOM 4322 C C . PHE B 1 225 ? -5.906 -7.281 -10.602 1 90.19 225 PHE B C 1
ATOM 4324 O O . PHE B 1 225 ? -5.738 -6.297 -9.875 1 90.19 225 PHE B O 1
ATOM 4331 N N . VAL B 1 226 ? -5.148 -7.582 -11.586 1 88.69 226 VAL B N 1
ATOM 4332 C CA . VAL B 1 226 ? -4.121 -6.648 -12.031 1 88.69 226 VAL B CA 1
ATOM 4333 C C . VAL B 1 226 ? -4.414 -6.211 -13.469 1 88.69 226 VAL B C 1
ATOM 4335 O O . VAL B 1 226 ? -4.43 -7.035 -14.383 1 88.69 226 VAL B O 1
ATOM 4338 N N . PRO B 1 227 ? -4.684 -4.949 -13.602 1 88.62 227 PRO B N 1
ATOM 4339 C CA . PRO B 1 227 ? -4.988 -4.48 -14.953 1 88.62 227 PRO B CA 1
ATOM 4340 C C . PRO B 1 227 ? -3.783 -4.559 -15.891 1 88.62 227 PRO B C 1
ATOM 4342 O O . PRO B 1 227 ? -2.65 -4.324 -15.461 1 88.62 227 PRO B O 1
ATOM 4345 N N . GLY B 1 228 ? -4.016 -4.949 -17.156 1 82.69 228 GLY B N 1
ATOM 4346 C CA . GLY B 1 228 ? -2.988 -4.906 -18.172 1 82.69 228 GLY B CA 1
ATOM 4347 C C . GLY B 1 228 ? -2.23 -6.215 -18.312 1 82.69 228 GLY B C 1
ATOM 4348 O O . GLY B 1 228 ? -1.248 -6.293 -19.062 1 82.69 228 GLY B O 1
ATOM 4349 N N . LEU B 1 229 ? -2.562 -7.188 -17.5 1 76 229 LEU B N 1
ATOM 4350 C CA . LEU B 1 229 ? -1.794 -8.422 -17.531 1 76 229 LEU B CA 1
ATOM 4351 C C . LEU B 1 229 ? -2.406 -9.414 -18.516 1 76 229 LEU B C 1
ATOM 4353 O O . LEU B 1 229 ? -1.788 -10.438 -18.844 1 76 229 LEU B O 1
ATOM 4357 N N . GLU B 1 230 ? -3.535 -9.047 -18.938 1 66 230 GLU B N 1
ATOM 4358 C CA . GLU B 1 230 ? -4.125 -9.984 -19.891 1 66 230 GLU B CA 1
ATOM 4359 C C . GLU B 1 230 ? -3.283 -10.086 -21.156 1 66 230 GLU B C 1
ATOM 4361 O O . GLU B 1 230 ? -2.947 -9.062 -21.766 1 66 230 GLU B O 1
ATOM 4366 N N . ALA B 1 231 ? -2.699 -11.188 -21.375 1 58.25 231 ALA B N 1
ATOM 4367 C CA . ALA B 1 231 ? -1.742 -11.523 -22.422 1 58.25 231 ALA B CA 1
ATOM 4368 C C . ALA B 1 231 ? -2.332 -11.266 -23.812 1 58.25 231 ALA B C 1
ATOM 4370 O O . ALA B 1 231 ? -1.612 -10.898 -24.734 1 58.25 231 ALA B O 1
ATOM 4371 N N . ASP B 1 232 ? -3.498 -11.383 -23.891 1 60.88 232 ASP B N 1
ATOM 4372 C CA . ASP B 1 232 ? -4.039 -11.461 -25.234 1 60.88 232 ASP B CA 1
ATOM 4373 C C . ASP B 1 232 ? -4.387 -10.07 -25.766 1 60.88 232 ASP B C 1
ATOM 4375 O O . ASP B 1 232 ? -4.965 -9.945 -26.859 1 60.88 232 ASP B O 1
ATOM 4379 N N . HIS B 1 233 ? -3.838 -9.117 -25.141 1 64.75 233 HIS B N 1
ATOM 4380 C CA . HIS B 1 233 ? -4.195 -7.801 -25.672 1 64.75 233 HIS B CA 1
ATOM 4381 C C . HIS B 1 233 ? -3.236 -7.375 -26.781 1 64.75 233 HIS B C 1
ATOM 4383 O O . HIS B 1 233 ? -2.016 -7.469 -26.625 1 64.75 233 HIS B O 1
ATOM 4389 N N . PRO B 1 234 ? -3.678 -7.227 -28.047 1 64.88 234 PRO B N 1
ATOM 4390 C CA . PRO B 1 234 ? -2.824 -6.863 -29.188 1 64.88 234 PRO B CA 1
ATOM 4391 C C . PRO B 1 234 ? -1.864 -5.719 -28.859 1 64.88 234 PRO B C 1
ATOM 4393 O O . PRO B 1 234 ? -0.72 -5.719 -29.312 1 64.88 234 PRO B O 1
ATOM 4396 N N . ASN B 1 235 ? -2.252 -4.754 -28.109 1 78.56 235 ASN B N 1
ATOM 4397 C CA . ASN B 1 235 ? -1.398 -3.654 -27.656 1 78.56 235 ASN B CA 1
ATOM 4398 C C . ASN B 1 235 ? -1.173 -3.688 -26.156 1 78.56 235 ASN B C 1
ATOM 4400 O O . ASN B 1 235 ? -1.381 -2.686 -25.469 1 78.56 235 ASN B O 1
ATOM 4404 N N . GLY B 1 236 ? -0.557 -4.77 -25.797 1 79.56 236 GLY B N 1
ATOM 4405 C CA . GLY B 1 236 ? -0.416 -5.031 -24.359 1 79.56 236 GLY B CA 1
ATOM 4406 C C . GLY B 1 236 ? 0.479 -4.027 -23.656 1 79.56 236 GLY B C 1
ATOM 4407 O O . GLY B 1 236 ? 0.155 -3.559 -22.562 1 79.56 236 GLY B O 1
ATOM 4408 N N . GLU B 1 237 ? 1.521 -3.604 -24.375 1 83.5 237 GLU B N 1
ATOM 4409 C CA . GLU B 1 237 ? 2.477 -2.695 -23.75 1 83.5 237 GLU B CA 1
ATOM 4410 C C . GLU B 1 237 ? 1.876 -1.304 -23.562 1 83.5 237 GLU B C 1
ATOM 4412 O O . GLU B 1 237 ? 2.049 -0.682 -22.516 1 83.5 237 GLU B O 1
ATOM 4417 N N . PHE B 1 238 ? 1.197 -0.847 -24.594 1 86.25 238 PHE B N 1
ATOM 4418 C CA . PHE B 1 238 ? 0.562 0.463 -24.5 1 86.25 238 PHE B CA 1
ATOM 4419 C C . PHE B 1 238 ? -0.508 0.469 -23.406 1 86.25 238 PHE B C 1
ATOM 4421 O O . PHE B 1 238 ? -0.679 1.466 -22.703 1 86.25 238 PHE B O 1
ATOM 4428 N N . TYR B 1 239 ? -1.199 -0.615 -23.344 1 89.69 239 TYR B N 1
ATOM 4429 C CA . TYR B 1 239 ? -2.205 -0.775 -22.297 1 89.69 239 TYR B CA 1
ATOM 4430 C C . TYR B 1 239 ? -1.576 -0.665 -20.922 1 89.69 239 TYR B C 1
ATOM 4432 O O . TYR B 1 239 ? -2.096 0.036 -20.047 1 89.69 239 TYR B O 1
ATOM 4440 N N . ARG B 1 240 ? -0.436 -1.203 -20.781 1 90.75 240 ARG B N 1
ATOM 4441 C CA . ARG B 1 240 ? 0.254 -1.182 -19.5 1 90.75 240 ARG B CA 1
ATOM 4442 C C . ARG B 1 240 ? 0.747 0.223 -19.156 1 90.75 240 ARG B C 1
ATOM 4444 O O . ARG B 1 240 ? 0.712 0.64 -18 1 90.75 240 ARG B O 1
ATOM 4451 N N . PHE B 1 241 ? 1.19 0.911 -20.172 1 92.38 241 PHE B N 1
ATOM 4452 C CA . PHE B 1 241 ? 1.604 2.295 -19.969 1 92.38 241 PHE B CA 1
ATOM 4453 C C . PHE B 1 241 ? 0.42 3.158 -19.562 1 92.38 241 PHE B C 1
ATOM 4455 O O . PHE B 1 241 ? 0.545 4.016 -18.672 1 92.38 241 PHE B O 1
ATOM 4462 N N . GLY B 1 242 ? -0.691 2.939 -20.234 1 93 242 GLY B N 1
ATOM 4463 C CA . GLY B 1 242 ? -1.901 3.662 -19.875 1 93 242 GLY B CA 1
ATOM 4464 C C . GLY B 1 242 ? -2.363 3.389 -18.453 1 93 242 GLY B C 1
ATOM 4465 O O . GLY B 1 242 ? -2.758 4.309 -17.734 1 93 242 GLY B O 1
ATOM 4466 N N . VAL B 1 243 ? -2.291 2.16 -18.078 1 94.25 243 VAL B N 1
ATOM 4467 C CA . VAL B 1 243 ? -2.68 1.773 -16.734 1 94.25 243 VAL B CA 1
ATOM 4468 C C . VAL B 1 243 ? -1.741 2.426 -15.719 1 94.25 243 VAL B C 1
ATOM 4470 O O . VAL B 1 243 ? -2.188 2.941 -14.688 1 94.25 243 VAL B O 1
ATOM 4473 N N . ALA B 1 244 ? -0.442 2.385 -16.016 1 94.38 244 ALA B N 1
ATOM 4474 C CA . ALA B 1 244 ? 0.55 2.992 -15.125 1 94.38 244 ALA B CA 1
ATOM 4475 C C . ALA B 1 244 ? 0.275 4.48 -14.93 1 94.38 244 ALA B C 1
ATOM 4477 O O . ALA B 1 244 ? 0.316 4.984 -13.805 1 94.38 244 ALA B O 1
ATOM 4478 N N . ALA B 1 245 ? -0.02 5.098 -15.992 1 94.19 245 ALA B N 1
ATOM 4479 C CA . ALA B 1 245 ? -0.329 6.523 -15.93 1 94.19 245 ALA B CA 1
ATOM 4480 C C . ALA B 1 245 ? -1.605 6.77 -15.125 1 94.19 245 ALA B C 1
ATOM 4482 O O . ALA B 1 245 ? -1.658 7.68 -14.297 1 94.19 245 ALA B O 1
ATOM 4483 N N . TYR B 1 246 ? -2.57 6.004 -15.367 1 95.81 246 TYR B N 1
ATOM 4484 C CA . TYR B 1 246 ? -3.832 6.125 -14.641 1 95.81 246 TYR B CA 1
ATOM 4485 C C . TYR B 1 246 ? -3.621 5.938 -13.148 1 95.81 246 TYR B C 1
ATOM 4487 O O . TYR B 1 246 ? -4.16 6.699 -12.336 1 95.81 246 TYR B O 1
ATOM 4495 N N . LEU B 1 247 ? -2.877 4.938 -12.773 1 94.5 247 LEU B N 1
ATOM 4496 C CA . LEU B 1 247 ? -2.637 4.645 -11.359 1 94.5 247 LEU B CA 1
ATOM 4497 C C . LEU B 1 247 ? -1.904 5.797 -10.688 1 94.5 247 LEU B C 1
ATOM 4499 O O . LEU B 1 247 ? -2.234 6.172 -9.555 1 94.5 247 LEU B O 1
ATOM 4503 N N . MET B 1 248 ? -0.949 6.328 -11.367 1 91.88 248 MET B N 1
ATOM 4504 C CA . MET B 1 248 ? -0.186 7.445 -10.812 1 91.88 248 MET B CA 1
ATOM 4505 C C . MET B 1 248 ? -1.086 8.656 -10.578 1 91.88 248 MET B C 1
ATOM 4507 O O . MET B 1 248 ? -1.069 9.242 -9.5 1 91.88 248 MET B O 1
ATOM 4511 N N . ILE B 1 249 ? -1.899 8.922 -11.508 1 90.75 249 ILE B N 1
ATOM 4512 C CA . ILE B 1 249 ? -2.797 10.07 -11.414 1 90.75 249 ILE B CA 1
ATOM 4513 C C . ILE B 1 249 ? -3.893 9.781 -10.391 1 90.75 249 ILE B C 1
ATOM 4515 O O . ILE B 1 249 ? -4.242 10.656 -9.586 1 90.75 249 ILE B O 1
ATOM 4519 N N . GLY B 1 250 ? -4.43 8.641 -10.5 1 91.38 250 GLY B N 1
ATOM 4520 C CA . GLY B 1 250 ? -5.508 8.258 -9.602 1 91.38 250 GLY B CA 1
ATOM 4521 C C . GLY B 1 250 ? -5.125 8.352 -8.141 1 91.38 250 GLY B C 1
ATOM 4522 O O . GLY B 1 250 ? -5.871 8.922 -7.336 1 91.38 250 GLY B O 1
ATOM 4523 N N . VAL B 1 251 ? -3.982 7.84 -7.766 1 89.38 251 VAL B N 1
ATOM 4524 C CA . VAL B 1 251 ? -3.535 7.863 -6.375 1 89.38 251 VAL B CA 1
ATOM 4525 C C . VAL B 1 251 ? -3.281 9.305 -5.938 1 89.38 251 VAL B C 1
ATOM 4527 O O . VAL B 1 251 ? -3.576 9.68 -4.801 1 89.38 251 VAL B O 1
ATOM 4530 N N . THR B 1 252 ? -2.791 10.078 -6.797 1 83.19 252 THR B N 1
ATOM 4531 C CA . THR B 1 252 ? -2.506 11.477 -6.504 1 83.19 252 THR B CA 1
ATOM 4532 C C . THR B 1 252 ? -3.793 12.242 -6.203 1 83.19 252 THR B C 1
ATOM 4534 O O . THR B 1 252 ? -3.822 13.102 -5.32 1 83.19 252 THR B O 1
ATOM 4537 N N . ILE B 1 253 ? -4.801 11.867 -6.828 1 82.44 253 ILE B N 1
ATOM 4538 C CA . ILE B 1 253 ? -6.055 12.602 -6.695 1 82.44 253 ILE B CA 1
ATOM 4539 C C . ILE B 1 253 ? -6.828 12.094 -5.484 1 82.44 253 ILE B C 1
ATOM 4541 O O . ILE B 1 253 ? -7.594 12.836 -4.867 1 82.44 253 ILE B O 1
ATOM 4545 N N . THR B 1 254 ? -6.66 10.906 -5.188 1 78.44 254 THR B N 1
ATOM 4546 C CA . THR B 1 254 ? -7.398 10.32 -4.078 1 78.44 254 THR B CA 1
ATOM 4547 C C . THR B 1 254 ? -6.922 10.898 -2.746 1 78.44 254 THR B C 1
ATOM 4549 O O . THR B 1 254 ? -7.715 11.078 -1.82 1 78.44 254 THR B O 1
ATOM 4552 N N . MET B 1 255 ? -5.746 11.273 -2.66 1 71.69 255 MET B N 1
ATOM 4553 C CA . MET B 1 255 ? -5.195 11.766 -1.403 1 71.69 255 MET B CA 1
ATOM 4554 C C . MET B 1 255 ? -5.883 13.062 -0.979 1 71.69 255 MET B C 1
ATOM 4556 O O . MET B 1 255 ? -6.312 13.188 0.168 1 71.69 255 MET B O 1
ATOM 4560 N N . PRO B 1 256 ? -5.992 14.031 -1.85 1 68.44 256 PRO B N 1
ATOM 4561 C CA . PRO B 1 256 ? -6.715 15.234 -1.45 1 68.44 256 PRO B CA 1
ATOM 4562 C C . PRO B 1 256 ? -8.188 14.977 -1.142 1 68.44 256 PRO B C 1
ATOM 4564 O O . PRO B 1 256 ? -8.773 15.656 -0.297 1 68.44 256 PRO B O 1
ATOM 4567 N N . MET B 1 257 ? -8.68 14.008 -1.796 1 72.25 257 MET B N 1
ATOM 4568 C CA . MET B 1 257 ? -10.07 13.672 -1.508 1 72.25 257 MET B CA 1
ATOM 4569 C C . MET B 1 257 ? -10.234 13.219 -0.061 1 72.25 257 MET B C 1
ATOM 4571 O O . MET B 1 257 ? -11.219 13.562 0.594 1 72.25 257 MET B O 1
ATOM 4575 N N . MET B 1 258 ? -9.266 12.531 0.346 1 65.94 258 MET B N 1
ATOM 4576 C CA . MET B 1 258 ? -9.312 12.078 1.734 1 65.94 258 MET B CA 1
ATOM 4577 C C . MET B 1 258 ? -9.156 13.258 2.693 1 65.94 258 MET B C 1
ATOM 4579 O O . MET B 1 258 ? -9.789 13.289 3.75 1 65.94 258 MET B O 1
ATOM 4583 N N . THR B 1 259 ? -8.438 14.18 2.242 1 63.91 259 THR B N 1
ATOM 4584 C CA . THR B 1 259 ? -8.25 15.383 3.045 1 63.91 259 THR B CA 1
ATOM 4585 C C . THR B 1 259 ? -9.539 16.188 3.102 1 63.91 259 THR B C 1
ATOM 4587 O O . THR B 1 259 ? -9.922 16.688 4.164 1 63.91 259 THR B O 1
ATOM 4590 N N . ILE B 1 260 ? -10.148 16.219 1.991 1 68.69 260 ILE B N 1
ATOM 4591 C CA . ILE B 1 260 ? -11.398 16.969 1.918 1 68.69 260 ILE B CA 1
ATOM 4592 C C . ILE B 1 260 ? -12.477 16.266 2.732 1 68.69 260 ILE B C 1
ATOM 4594 O O . ILE B 1 260 ? -13.258 16.906 3.441 1 68.69 260 ILE B O 1
ATOM 4598 N N . ALA B 1 261 ? -12.43 15 2.666 1 66.12 261 ALA B N 1
ATOM 4599 C CA . ALA B 1 261 ? -13.398 14.211 3.422 1 66.12 261 ALA B CA 1
ATOM 4600 C C . ALA B 1 261 ? -13.18 14.367 4.926 1 66.12 261 ALA B C 1
ATOM 4602 O O . ALA B 1 261 ? -14.141 14.523 5.684 1 66.12 261 ALA B O 1
ATOM 4603 N N . THR B 1 262 ? -11.977 14.352 5.25 1 63.44 262 THR B N 1
ATOM 4604 C CA . THR B 1 262 ? -11.656 14.516 6.664 1 63.44 262 THR B CA 1
ATOM 4605 C C . THR B 1 262 ? -12.008 15.922 7.141 1 63.44 262 THR B C 1
ATOM 4607 O O . THR B 1 262 ? -12.492 16.109 8.258 1 63.44 262 THR B O 1
ATOM 4610 N N . ASP B 1 263 ? -11.75 16.859 6.305 1 63.16 263 ASP B N 1
ATOM 4611 C CA . ASP B 1 263 ? -12.102 18.234 6.629 1 63.16 263 ASP B CA 1
ATOM 4612 C C . ASP B 1 263 ? -13.609 18.391 6.777 1 63.16 263 ASP B C 1
ATOM 4614 O O . ASP B 1 263 ? -14.078 19.109 7.664 1 63.16 263 ASP B O 1
ATOM 4618 N N . PHE B 1 264 ? -14.305 17.781 5.906 1 64.19 264 PHE B N 1
ATOM 4619 C CA . PHE B 1 264 ? -15.758 17.828 5.98 1 64.19 264 PHE B CA 1
ATOM 4620 C C . PHE B 1 264 ? -16.25 17.203 7.281 1 64.19 264 PHE B C 1
ATOM 4622 O O . PHE B 1 264 ? -17.125 17.766 7.957 1 64.19 264 PHE B O 1
ATOM 4629 N N . TRP B 1 265 ? -15.688 16.172 7.605 1 60.25 265 TRP B N 1
ATOM 4630 C CA . TRP B 1 265 ? -16.109 15.469 8.805 1 60.25 265 TRP B CA 1
ATOM 4631 C C . TRP B 1 265 ? -15.781 16.281 10.062 1 60.25 265 TRP B C 1
ATOM 4633 O O . TRP B 1 265 ? -16.609 16.359 10.977 1 60.25 265 TRP B O 1
ATOM 4643 N N . GLN B 1 266 ? -14.695 16.875 10.062 1 59.72 266 GLN B N 1
ATOM 4644 C CA . GLN B 1 266 ? -14.242 17.578 11.25 1 59.72 266 GLN B CA 1
ATOM 4645 C C . GLN B 1 266 ? -14.945 18.938 11.391 1 59.72 266 GLN B C 1
ATOM 4647 O O . GLN B 1 266 ? -15.172 19.406 12.5 1 59.72 266 GLN B O 1
ATOM 4652 N N . ASN B 1 267 ? -15.305 19.5 10.273 1 58.94 267 ASN B N 1
ATOM 4653 C CA . ASN B 1 267 ? -15.812 20.859 10.336 1 58.94 267 ASN B CA 1
ATOM 4654 C C . ASN B 1 267 ? -17.281 20.938 9.914 1 58.94 267 ASN B C 1
ATOM 4656 O O . ASN B 1 267 ? -17.766 22 9.531 1 58.94 267 ASN B O 1
ATOM 4660 N N . TYR B 1 268 ? -17.828 19.75 9.797 1 59.03 268 TYR B N 1
ATOM 4661 C CA . TYR B 1 268 ? -19.172 19.734 9.242 1 59.03 268 TYR B CA 1
ATOM 4662 C C . TYR B 1 268 ? -20.094 20.656 10.023 1 59.03 268 TYR B C 1
ATOM 4664 O O . TYR B 1 268 ? -21.047 21.203 9.477 1 59.03 268 TYR B O 1
ATOM 4672 N N . ASN B 1 269 ? -19.797 20.812 11.305 1 52.81 269 ASN B N 1
ATOM 4673 C CA . ASN B 1 269 ? -20.688 21.625 12.125 1 52.81 269 ASN B CA 1
ATOM 4674 C C . ASN B 1 269 ? -20.094 22.984 12.43 1 52.81 269 ASN B C 1
ATOM 4676 O O . ASN B 1 269 ? -20.688 23.781 13.18 1 52.81 269 ASN B O 1
ATOM 4680 N N . LYS B 1 270 ? -18.922 23.188 12.031 1 53.97 270 LYS B N 1
ATOM 4681 C CA . LYS B 1 270 ? -18.312 24.453 12.43 1 53.97 270 LYS B CA 1
ATOM 4682 C C . LYS B 1 270 ? -18.797 25.609 11.547 1 53.97 270 LYS B C 1
ATOM 4684 O O . LYS B 1 270 ? -19.047 25.406 10.352 1 53.97 270 LYS B O 1
ATOM 4689 N N . GLU B 1 271 ? -19.469 26.469 12.062 1 46.69 271 GLU B N 1
ATOM 4690 C CA . GLU B 1 271 ? -19.906 27.703 11.406 1 46.69 271 GLU B CA 1
ATOM 4691 C C . GLU B 1 271 ? -18.734 28.406 10.727 1 46.69 271 GLU B C 1
ATOM 4693 O O . GLU B 1 271 ? -17.594 28.312 11.188 1 46.69 271 GLU B O 1
ATOM 4698 N N . TYR B 1 272 ? -18.844 28.453 9.453 1 41.91 272 TYR B N 1
ATOM 4699 C CA . TYR B 1 272 ? -17.859 29.297 8.781 1 41.91 272 TYR B CA 1
ATOM 4700 C C . TYR B 1 272 ? -17.781 30.656 9.461 1 41.91 272 TYR B C 1
ATOM 4702 O O . TYR B 1 272 ? -18.75 31.406 9.516 1 41.91 272 TYR B O 1
ATOM 4710 N N . SER B 1 273 ? -17.5 30.781 10.648 1 34.75 273 SER B N 1
ATOM 4711 C CA . SER B 1 273 ? -17.406 32.156 11.109 1 34.75 273 SER B CA 1
ATOM 4712 C C . SER B 1 273 ? -16.359 32.938 10.32 1 34.75 273 SER B C 1
ATOM 4714 O O . SER B 1 273 ? -15.188 32.531 10.25 1 34.75 273 SER B O 1
ATOM 4716 N N . ILE B 1 274 ? -16.906 33.406 9.211 1 33.5 274 ILE B N 1
ATOM 4717 C CA . ILE B 1 274 ? -16.062 34.438 8.609 1 33.5 274 ILE B CA 1
ATOM 4718 C C . ILE B 1 274 ? -15.547 35.375 9.695 1 33.5 274 ILE B C 1
ATOM 4720 O O . ILE B 1 274 ? -16.328 36.125 10.305 1 33.5 274 ILE B O 1
ATOM 4724 N N . LEU B 1 275 ? -14.852 34.969 10.594 1 32.09 275 LEU B N 1
ATOM 4725 C CA . LEU B 1 275 ? -14.336 36 11.477 1 32.09 275 LEU B CA 1
ATOM 4726 C C . LEU B 1 275 ? -13.68 37.125 10.672 1 32.09 275 LEU B C 1
ATOM 4728 O O . LEU B 1 275 ? -12.742 36.875 9.906 1 32.09 275 LEU B O 1
ATOM 4732 N N . PRO B 1 276 ? -14.531 38.125 10.414 1 29.38 276 PRO B N 1
ATOM 4733 C CA . PRO B 1 276 ? -13.906 39.312 9.789 1 29.38 276 PRO B CA 1
ATOM 4734 C C . PRO B 1 276 ? -12.555 39.656 10.406 1 29.38 276 PRO B C 1
ATOM 4736 O O . PRO B 1 276 ? -12.453 39.812 11.633 1 29.38 276 PRO B O 1
ATOM 4739 N N . VAL B 1 277 ? -11.609 39 10.062 1 32.38 277 VAL B N 1
ATOM 4740 C CA . VAL B 1 277 ? -10.289 39.469 10.484 1 32.38 277 VAL B CA 1
ATOM 4741 C C . VAL B 1 277 ? -10.07 40.906 10.023 1 32.38 277 VAL B C 1
ATOM 4743 O O . VAL B 1 277 ? -10.039 41.156 8.82 1 32.38 277 VAL B O 1
ATOM 4746 N N . ALA B 1 278 ? -10.836 41.812 10.633 1 27.91 278 ALA B N 1
ATOM 4747 C CA . ALA B 1 278 ? -10.469 43.188 10.391 1 27.91 278 ALA B CA 1
ATOM 4748 C C . ALA B 1 278 ? -8.977 43.406 10.602 1 27.91 278 ALA B C 1
ATOM 4750 O O . ALA B 1 278 ? -8.445 43.125 11.672 1 27.91 278 ALA B O 1
ATOM 4751 N N . VAL B 1 279 ? -8.289 43.25 9.562 1 30.27 279 VAL B N 1
ATOM 4752 C CA . VAL B 1 279 ? -6.914 43.719 9.516 1 30.27 279 VAL B CA 1
ATOM 4753 C C . VAL B 1 279 ? -6.871 45.219 9.883 1 30.27 279 VAL B C 1
ATOM 4755 O O . VAL B 1 279 ? -7.379 46.062 9.133 1 30.27 279 VAL B O 1
ATOM 4758 N N . ILE B 1 280 ? -7.211 45.562 11.055 1 28.58 280 ILE B N 1
ATOM 4759 C CA . ILE B 1 280 ? -6.91 46.969 11.375 1 28.58 280 ILE B CA 1
ATOM 4760 C C . ILE B 1 280 ? -5.438 47.25 11.094 1 28.58 280 ILE B C 1
ATOM 4762 O O . ILE B 1 280 ? -4.551 46.656 11.719 1 28.58 280 ILE B O 1
ATOM 4766 N N . THR B 1 281 ? -5.254 47.594 9.875 1 28.64 281 THR B N 1
ATOM 4767 C CA . THR B 1 281 ? -3.99 48.188 9.477 1 28.64 281 THR B CA 1
ATOM 4768 C C . THR B 1 281 ? -3.609 49.344 10.43 1 28.64 281 THR B C 1
ATOM 4770 O O . THR B 1 281 ? -4.27 50.375 10.461 1 28.64 281 THR B O 1
ATOM 4773 N N . GLU B 1 282 ? -3.604 49.031 11.68 1 28.45 282 GLU B N 1
ATOM 4774 C CA . GLU B 1 282 ? -3.076 50.219 12.352 1 28.45 282 GLU B CA 1
ATOM 4775 C C . GLU B 1 282 ? -1.862 50.781 11.609 1 28.45 282 GLU B C 1
ATOM 4777 O O . GLU B 1 282 ? -0.953 50.031 11.25 1 28.45 282 GLU B O 1
ATOM 4782 N N . ASP B 1 283 ? -2.146 51.812 10.867 1 29.14 283 ASP B N 1
ATOM 4783 C CA . ASP B 1 283 ? -1.111 52.719 10.359 1 29.14 283 ASP B CA 1
ATOM 4784 C C . ASP B 1 283 ? 0.008 52.906 11.383 1 29.14 283 ASP B C 1
ATOM 4786 O O . ASP B 1 283 ? -0.177 53.562 12.398 1 29.14 283 ASP B O 1
ATOM 4790 N N . ILE B 1 284 ? 0.584 51.781 11.812 1 30.66 284 ILE B N 1
ATOM 4791 C CA . ILE B 1 284 ? 1.744 52.188 12.586 1 30.66 284 ILE B CA 1
ATOM 4792 C C . ILE B 1 284 ? 2.617 53.125 11.742 1 30.66 284 ILE B C 1
ATOM 4794 O O . ILE B 1 284 ? 2.949 52.781 10.602 1 30.66 284 ILE B O 1
ATOM 4798 N N . PRO B 1 285 ? 2.521 54.281 11.984 1 28.14 285 PRO B N 1
ATOM 4799 C CA . PRO B 1 285 ? 3.381 55.219 11.242 1 28.14 285 PRO B CA 1
ATOM 4800 C C . PRO B 1 285 ? 4.746 54.625 10.914 1 28.14 285 PRO B C 1
ATOM 4802 O O . PRO B 1 285 ? 5.453 54.156 11.812 1 28.14 285 PRO B O 1
ATOM 4805 N N . ILE B 1 286 ? 4.703 53.844 9.828 1 31.92 286 ILE B N 1
ATOM 4806 C CA . ILE B 1 286 ? 5.984 53.375 9.297 1 31.92 286 ILE B CA 1
ATOM 4807 C C . ILE B 1 286 ? 6.93 54.562 9.141 1 31.92 286 ILE B C 1
ATOM 4809 O O . ILE B 1 286 ? 6.637 55.5 8.406 1 31.92 286 ILE B O 1
ATOM 4813 N N . LYS B 1 287 ? 7.52 54.75 10.117 1 30.62 287 LYS B N 1
ATOM 4814 C CA . LYS B 1 287 ? 8.555 55.719 9.766 1 30.62 287 LYS B CA 1
ATOM 4815 C C . LYS B 1 287 ? 9.273 55.312 8.484 1 30.62 287 LYS B C 1
ATOM 4817 O O . LYS B 1 287 ? 9.359 54.125 8.172 1 30.62 287 LYS B O 1
ATOM 4822 N N . SER B 1 288 ? 9.43 56.062 7.352 1 30.75 288 SER B N 1
ATOM 4823 C CA . SER B 1 288 ? 9.93 56.031 5.98 1 30.75 288 SER B CA 1
ATOM 4824 C C . SER B 1 288 ? 11.008 54.969 5.812 1 30.75 288 SER B C 1
ATOM 4826 O O . SER B 1 288 ? 11.156 54.375 4.734 1 30.75 288 SER B O 1
ATOM 4828 N N . ASP B 1 289 ? 11.992 54.875 6.617 1 31.08 289 ASP B N 1
ATOM 4829 C CA . ASP B 1 289 ? 13.258 54.219 6.277 1 31.08 289 ASP B CA 1
ATOM 4830 C C . ASP B 1 289 ? 13.141 52.719 6.371 1 31.08 289 ASP B C 1
ATOM 4832 O O . ASP B 1 289 ? 14.125 52 6.176 1 31.08 289 ASP B O 1
ATOM 4836 N N . SER B 1 290 ? 12.219 52.156 7.211 1 30.31 290 SER B N 1
ATOM 4837 C CA . SER B 1 290 ? 12.367 50.781 7.582 1 30.31 290 SER B CA 1
ATOM 4838 C C . SER B 1 290 ? 11.672 49.844 6.582 1 30.31 290 SER B C 1
ATOM 4840 O O . SER B 1 290 ? 10.664 50.219 5.977 1 30.31 290 SER B O 1
ATOM 4842 N N . LYS B 1 291 ? 12.32 48.906 6.066 1 32.84 291 LYS B N 1
ATOM 4843 C CA . LYS B 1 291 ? 11.93 48 4.977 1 32.84 291 LYS B CA 1
ATOM 4844 C C . LYS B 1 291 ? 10.547 47.406 5.227 1 32.84 291 LYS B C 1
ATOM 4846 O O . LYS B 1 291 ? 10.156 47.219 6.379 1 32.84 291 LYS B O 1
ATOM 4851 N N . PRO B 1 292 ? 9.586 47.344 4.207 1 30.09 292 PRO B N 1
ATOM 4852 C CA . PRO B 1 292 ? 8.188 46.906 4.258 1 30.09 292 PRO B CA 1
ATOM 4853 C C . PRO B 1 292 ? 8.016 45.562 4.961 1 30.09 292 PRO B C 1
ATOM 4855 O O . PRO B 1 292 ? 8.648 44.594 4.578 1 30.09 292 PRO B O 1
ATOM 4858 N N . SER B 1 293 ? 8.078 45.531 6.25 1 28.12 293 SER B N 1
ATOM 4859 C CA . SER B 1 293 ? 7.871 44.344 7.051 1 28.12 293 SER B CA 1
ATOM 4860 C C . SER B 1 293 ? 6.465 43.781 6.855 1 28.12 293 SER B C 1
ATOM 4862 O O . SER B 1 293 ? 5.504 44.531 6.723 1 28.12 293 SER B O 1
ATOM 4864 N N . TYR B 1 294 ? 6.297 42.688 6.102 1 27.75 294 TYR B N 1
ATOM 4865 C CA . TYR B 1 294 ? 5.051 41.969 5.855 1 27.75 294 TYR B CA 1
ATOM 4866 C C . TYR B 1 294 ? 4.262 41.781 7.145 1 27.75 294 TYR B C 1
ATOM 4868 O O . TYR B 1 294 ? 4.836 41.469 8.188 1 27.75 294 TYR B O 1
ATOM 4876 N N . GLY B 1 295 ? 3.191 42.531 7.367 1 25.62 295 GLY B N 1
ATOM 4877 C CA . GLY B 1 295 ? 2.236 42.719 8.445 1 25.62 295 GLY B CA 1
ATOM 4878 C C . GLY B 1 295 ? 1.519 41.438 8.836 1 25.62 295 GLY B C 1
ATOM 4879 O O . GLY B 1 295 ? 1.451 40.5 8.047 1 25.62 295 GLY B O 1
ATOM 4880 N N . ALA B 1 296 ? 1.735 41.031 10.016 1 27.91 296 ALA B N 1
ATOM 4881 C CA . ALA B 1 296 ? 1.008 39.969 10.703 1 27.91 296 ALA B CA 1
ATOM 4882 C C . ALA B 1 296 ? -0.492 40.25 10.719 1 27.91 296 ALA B C 1
ATOM 4884 O O . ALA B 1 296 ? -0.912 41.375 10.961 1 27.91 296 ALA B O 1
ATOM 4885 N N . VAL B 1 297 ? -1.305 39.812 9.836 1 27.53 297 VAL B N 1
ATOM 4886 C CA . VAL B 1 297 ? -2.752 39.969 9.898 1 27.53 297 VAL B CA 1
ATOM 4887 C C . VAL B 1 297 ? -3.309 39.219 11.102 1 27.53 297 VAL B C 1
ATOM 4889 O O . VAL B 1 297 ? -3.055 38.031 11.266 1 27.53 297 VAL B O 1
ATOM 4892 N N . LEU B 1 298 ? -3.654 39.938 12.172 1 27.56 298 LEU B N 1
ATOM 4893 C CA . LEU B 1 298 ? -4.426 39.5 13.336 1 27.56 298 LEU B CA 1
ATOM 4894 C C . LEU B 1 298 ? -5.883 39.25 12.961 1 27.56 298 LEU B C 1
ATOM 4896 O O . LEU B 1 298 ? -6.547 40.125 12.414 1 27.56 298 LEU B O 1
ATOM 4900 N N . ILE B 1 299 ? -6.254 38.062 12.578 1 27.91 299 ILE B N 1
ATOM 4901 C CA . ILE B 1 299 ? -7.664 37.812 12.312 1 27.91 299 ILE B CA 1
ATOM 4902 C C . ILE B 1 299 ? -8.43 37.719 13.633 1 27.91 299 ILE B C 1
ATOM 4904 O O . ILE B 1 299 ? -8.102 36.906 14.492 1 27.91 299 ILE B O 1
ATOM 4908 N N . HIS B 1 300 ? -9.18 38.75 14.086 1 27.41 300 HIS B N 1
ATOM 4909 C CA . HIS B 1 300 ? -10.133 38.875 15.188 1 27.41 300 HIS B CA 1
ATOM 4910 C C . HIS B 1 300 ? -11.445 38.188 14.836 1 27.41 300 HIS B C 1
ATOM 4912 O O . HIS B 1 300 ? -12.102 38.562 13.859 1 27.41 300 HIS B O 1
ATOM 4918 N N . VAL B 1 301 ? -11.57 36.875 15.023 1 29.36 301 VAL B N 1
ATOM 4919 C CA . VAL B 1 301 ? -12.914 36.312 14.922 1 29.36 301 VAL B CA 1
ATOM 4920 C C . VAL B 1 301 ? -13.766 36.781 16.094 1 29.36 301 VAL B C 1
ATOM 4922 O O . VAL B 1 301 ? -13.367 36.656 17.25 1 29.36 301 VAL B O 1
ATOM 4925 N N . SER B 1 302 ? -14.734 37.688 15.953 1 26.94 302 SER B N 1
ATOM 4926 C CA . SER B 1 302 ? -15.727 38.188 16.891 1 26.94 302 SER B CA 1
ATOM 4927 C C . SER B 1 302 ? -16.625 37.094 17.422 1 26.94 302 SER B C 1
ATOM 4929 O O . SER B 1 302 ? -17.203 36.312 16.625 1 26.94 302 SER B O 1
ATOM 4931 N N . GLU B 1 303 ? -16.422 36.438 18.516 1 31.19 303 GLU B N 1
ATOM 4932 C CA . GLU B 1 303 ? -17.406 35.656 19.25 1 31.19 303 GLU B CA 1
ATOM 4933 C C . GLU B 1 303 ? -18.688 36.438 19.516 1 31.19 303 GLU B C 1
ATOM 4935 O O . GLU B 1 303 ? -18.672 37.406 20.297 1 31.19 303 GLU B O 1
ATOM 4940 N N . THR B 1 304 ? -19.578 36.812 18.625 1 28.59 304 THR B N 1
ATOM 4941 C CA . THR B 1 304 ? -20.875 37.406 18.953 1 28.59 304 THR B CA 1
ATOM 4942 C C . THR B 1 304 ? -21.672 36.531 19.891 1 28.59 304 THR B C 1
ATOM 4944 O O . THR B 1 304 ? -22.203 35.5 19.484 1 28.59 304 THR B O 1
ATOM 4947 N N . THR B 1 305 ? -21.328 36.219 21.078 1 27.73 305 THR B N 1
ATOM 4948 C CA . THR B 1 305 ? -22.266 35.781 22.109 1 27.73 305 THR B CA 1
ATOM 4949 C C . THR B 1 305 ? -23.391 36.781 22.266 1 27.73 305 THR B C 1
ATOM 4951 O O . THR B 1 305 ? -24.5 36.438 22.656 1 27.73 305 THR B O 1
ATOM 4954 N N . ASP B 1 306 ? -23.328 38.094 22.312 1 27.25 306 ASP B N 1
ATOM 4955 C CA . ASP B 1 306 ? -24.391 38.938 22.844 1 27.25 306 ASP B CA 1
ATOM 4956 C C . ASP B 1 306 ? -25.594 38.969 21.906 1 27.25 306 ASP B C 1
ATOM 4958 O O . ASP B 1 306 ? -26.469 39.844 22.047 1 27.25 306 ASP B O 1
ATOM 4962 N N . ASP B 1 307 ? -26.031 38.281 20.984 1 28.78 307 ASP B N 1
ATOM 4963 C CA . ASP B 1 307 ? -27.438 38.594 20.766 1 28.78 307 ASP B CA 1
ATOM 4964 C C . ASP B 1 307 ? -28.281 38.188 21.984 1 28.78 307 ASP B C 1
ATOM 4966 O O . ASP B 1 307 ? -29.5 38.125 21.891 1 28.78 307 ASP B O 1
ATOM 4970 N N . LYS B 1 308 ? -27.766 37.594 23.047 1 30 308 LYS B N 1
ATOM 4971 C CA . LYS B 1 308 ? -28.75 37.406 24.109 1 30 308 LYS B CA 1
ATOM 4972 C C . LYS B 1 308 ? -29.141 38.75 24.734 1 30 308 LYS B C 1
ATOM 4974 O O . LYS B 1 308 ? -30.266 38.906 25.219 1 30 308 LYS B O 1
ATOM 4979 N N . LYS B 1 309 ? -28.453 39.719 25.188 1 29.95 309 LYS B N 1
ATOM 4980 C CA . LYS B 1 309 ? -29.047 40.844 25.938 1 29.95 309 LYS B CA 1
ATOM 4981 C C . LYS B 1 309 ? -29.844 41.75 25.016 1 29.95 309 LYS B C 1
ATOM 4983 O O . LYS B 1 309 ? -30.359 42.781 25.453 1 29.95 309 LYS B O 1
ATOM 4988 N N . ASN B 1 310 ? -30.422 41.625 23.812 1 26.2 310 ASN B N 1
ATOM 4989 C CA . ASN B 1 310 ? -31.609 42.469 23.688 1 26.2 310 ASN B CA 1
ATOM 4990 C C . ASN B 1 310 ? -32.719 42 24.625 1 26.2 310 ASN B C 1
ATOM 4992 O O . ASN B 1 310 ? -33.781 42.625 24.656 1 26.2 310 ASN B O 1
ATOM 4996 N N . LEU B 1 311 ? -32.875 40.719 25.141 1 23.39 311 LEU B N 1
ATOM 4997 C CA . LEU B 1 311 ? -34.188 40.406 25.703 1 23.39 311 LEU B CA 1
ATOM 4998 C C . LEU B 1 311 ? -34.375 41.062 27.078 1 23.39 311 LEU B C 1
ATOM 5000 O O . LEU B 1 311 ? -35.344 40.781 27.781 1 23.39 311 LEU B O 1
ATOM 5004 N N . ILE B 1 312 ? -33.375 41.719 27.797 1 20.61 312 ILE B N 1
ATOM 5005 C CA . ILE B 1 312 ? -33.969 42.469 28.891 1 20.61 312 ILE B CA 1
ATOM 5006 C C . ILE B 1 312 ? -34.594 43.75 28.375 1 20.61 312 ILE B C 1
ATOM 5008 O O . ILE B 1 312 ? -33.938 44.531 27.703 1 20.61 312 ILE B O 1
ATOM 5012 N N . PRO B 1 313 ? -36 43.844 28.422 1 22.7 313 PRO B N 1
ATOM 5013 C CA . PRO B 1 313 ? -36.719 45.125 28.531 1 22.7 313 PRO B CA 1
ATOM 5014 C C . PRO B 1 313 ? -36.156 46 29.672 1 22.7 313 PRO B C 1
ATOM 5016 O O . PRO B 1 313 ? -35.594 45.469 30.641 1 22.7 313 PRO B O 1
#

pLDDT: mean 71.37, std 22.56, range [19.77, 97.44]

Organism: Nephila pilipes (NCBI:txid299642)

Sequence (626 aa):
MAFFHYVILTGKTFYTKNKVGLSLFFLTIVLICYIAFGAFVFQGIEGRTQGIENSKKILNIKDSILKKYPQSVEVIDEMIKKLKEENLFVADAQKWTYGNCVLLAVTLITSIGYGHLAPKTTFGKAFCIIYSGIGFLITLKLMNMYTERLTSLSEGFKSNVFQAFRCRKPFFVRLFHFSIVMIIVLGTFVFLPAFIFYTLENSWTYFESTYCIYISLTTIGLGDFVPGLEADHPNGEFYRFGVAAYLMIGVTITMPMMTIATDFWQNYNKEYSILPVAVITEDIPIKSDSKPSYGAVLIHVSETTDDKKNLIPMAFFHYVILTGKTFYTKNKVGLSLFFLTIVLICYIAFGAFVFQGIEGRTQGIENSKKILNIKDSILKKYPQSVEVIDEMIKKLKEENLFVADAQKWTYGNCVLLAVTLITSIGYGHLAPKTTFGKAFCIIYSGIGFLITLKLMNMYTERLTSLSEGFKSNVFQAFRCRKPFFVRLFHFSIVMIIVLGTFVFLPAFIFYTLENSWTYFESTYCIYISLTTIGLGDFVPGLEADHPNGEFYRFGVAAYLMIGVTITMPMMTIATDFWQNYNKEYSILPVAVITEDIPIKSDSKPSYGAVLIHVSETTDDKKNLIP

Radius of gyration: 30.49 Å; Cα contacts (8 Å, |Δi|>4): 600; chains: 2; bounding box: 70×102×79 Å